Protein AF-0000000068348672 (afdb_homodimer)

pLDDT: mean 95.99, std 6.02, range [49.5, 98.94]

Organism: Clonorchis sinensis (NCBI:txid79923)

Structure (mmCIF, N/CA/C/O backbone):
data_AF-0000000068348672-model_v1
#
loop_
_entity.id
_entity.type
_entity.pdbx_description
1 polymer 'glutathione transferase'
#
loop_
_atom_site.group_PDB
_atom_site.id
_atom_site.type_symbol
_atom_site.label_atom_id
_atom_site.label_alt_id
_atom_site.label_comp_id
_atom_site.label_asym_id
_atom_site.label_entity_id
_atom_site.label_seq_id
_atom_site.pdbx_PDB_ins_code
_atom_site.Cartn_x
_atom_site.Cartn_y
_atom_site.Cartn_z
_atom_site.occupancy
_atom_site.B_iso_or_equiv
_atom_site.auth_seq_id
_atom_site.auth_comp_id
_atom_site.auth_asym_id
_atom_site.auth_atom_id
_atom_site.pdbx_PDB_model_num
ATOM 1 N N . MET A 1 1 ? -22.188 5.934 19.047 1 49.66 1 MET A N 1
ATOM 2 C CA . MET A 1 1 ? -21.344 4.809 18.641 1 49.66 1 MET A CA 1
ATOM 3 C C . MET A 1 1 ? -20.594 4.238 19.844 1 49.66 1 MET A C 1
ATOM 5 O O . MET A 1 1 ? -20.109 4.984 20.688 1 49.66 1 MET A O 1
ATOM 9 N N . LYS A 1 2 ? -20.656 2.912 20.062 1 60.56 2 LYS A N 1
ATOM 10 C CA . LYS A 1 2 ? -19.984 2.293 21.203 1 60.56 2 LYS A CA 1
ATOM 11 C C . LYS A 1 2 ? -18.547 2.756 21.297 1 60.56 2 LYS A C 1
ATOM 13 O O . LYS A 1 2 ? -17.891 2.988 20.281 1 60.56 2 LYS A O 1
ATOM 18 N N . HIS A 1 3 ? -18.094 3.201 22.297 1 79.69 3 HIS A N 1
ATOM 19 C CA . HIS A 1 3 ? -16.75 3.709 22.562 1 79.69 3 HIS A CA 1
ATOM 20 C C . HIS A 1 3 ? -15.703 2.617 22.391 1 79.69 3 HIS A C 1
ATOM 22 O O . HIS A 1 3 ? -15.961 1.451 22.703 1 79.69 3 HIS A O 1
ATOM 28 N N . ARG A 1 4 ? -14.578 2.887 21.547 1 86.44 4 ARG A N 1
ATOM 29 C CA . ARG A 1 4 ? -13.453 1.98 21.359 1 86.44 4 ARG A CA 1
ATOM 30 C C . ARG A 1 4 ? -12.266 2.396 22.219 1 86.44 4 ARG A C 1
ATOM 32 O O . ARG A 1 4 ? -11.969 3.586 22.344 1 86.44 4 ARG A O 1
ATOM 39 N N . HIS A 1 5 ? -11.805 1.428 22.969 1 91.81 5 HIS A N 1
ATOM 40 C CA . HIS A 1 5 ? -10.508 1.62 23.609 1 91.81 5 HIS A CA 1
ATOM 41 C C . HIS A 1 5 ? -9.367 1.193 22.688 1 91.81 5 HIS A C 1
ATOM 43 O O . HIS A 1 5 ? -9.289 0.028 22.297 1 91.81 5 HIS A O 1
ATOM 49 N N . CYS A 1 6 ? -8.516 2.164 22.375 1 97 6 CYS A N 1
ATOM 50 C CA . CYS A 1 6 ? -7.438 1.897 21.422 1 97 6 CYS A CA 1
ATOM 51 C C . CYS A 1 6 ? -6.078 2.125 22.078 1 97 6 CYS A C 1
ATOM 53 O O . CYS A 1 6 ? -5.91 3.061 22.859 1 97 6 CYS A O 1
ATOM 55 N N . THR A 1 7 ? -5.129 1.211 21.781 1 98.25 7 THR A N 1
ATOM 56 C CA . THR A 1 7 ? -3.723 1.388 22.125 1 98.25 7 THR A CA 1
ATOM 57 C C . THR A 1 7 ? -2.842 1.208 20.891 1 98.25 7 THR A C 1
ATOM 59 O O . THR A 1 7 ? -2.883 0.161 20.25 1 98.25 7 THR A O 1
ATOM 62 N N . LEU A 1 8 ? -2.107 2.258 20.562 1 98.75 8 LEU A N 1
ATOM 63 C CA . LEU A 1 8 ? -1.182 2.225 19.422 1 98.75 8 LEU A CA 1
ATOM 64 C C . LEU A 1 8 ? 0.26 2.125 19.906 1 98.75 8 LEU A C 1
ATOM 66 O O . LEU A 1 8 ? 0.707 2.943 20.719 1 98.75 8 LEU A O 1
ATOM 70 N N . PHE A 1 9 ? 0.934 1.07 19.469 1 98.81 9 PHE A N 1
ATOM 71 C CA . PHE A 1 9 ? 2.342 0.862 19.781 1 98.81 9 PHE A CA 1
ATOM 72 C C . PHE A 1 9 ? 3.225 1.236 18.609 1 98.81 9 PHE A C 1
ATOM 74 O O . PHE A 1 9 ? 3.037 0.729 17.5 1 98.81 9 PHE A O 1
ATOM 81 N N . TYR A 1 10 ? 4.148 2.135 18.859 1 98.25 10 TYR A N 1
ATOM 82 C CA . TYR A 1 10 ? 5.137 2.504 17.844 1 98.25 10 TYR A CA 1
ATOM 83 C C . TYR A 1 10 ? 6.367 3.127 18.5 1 98.25 10 TYR A C 1
ATOM 85 O O . TYR A 1 10 ? 6.488 3.148 19.719 1 98.25 10 TYR A O 1
ATOM 93 N N . PHE A 1 11 ? 7.367 3.479 17.688 1 97.12 11 PHE A N 1
ATOM 94 C CA . PHE A 1 11 ? 8.57 4.16 18.156 1 97.12 11 PHE A CA 1
ATOM 95 C C . PHE A 1 11 ? 8.273 5.625 18.453 1 97.12 11 PHE A C 1
ATOM 97 O O . PHE A 1 11 ? 7.273 6.172 17.984 1 97.12 11 PHE A O 1
ATOM 104 N N . ASN A 1 12 ? 9.164 6.211 19.188 1 95.56 12 ASN A N 1
ATOM 105 C CA . ASN A 1 12 ? 9.008 7.625 19.531 1 95.56 12 ASN A CA 1
ATOM 106 C C . ASN A 1 12 ? 9.352 8.523 18.344 1 95.56 12 ASN A C 1
ATOM 108 O O . ASN A 1 12 ? 10.211 9.398 18.453 1 95.56 12 ASN A O 1
ATOM 112 N N . VAL A 1 13 ? 8.695 8.328 17.266 1 94.56 13 VAL A N 1
ATOM 113 C CA . VAL A 1 13 ? 8.758 9.094 16.016 1 94.56 13 VAL A CA 1
ATOM 114 C C . VAL A 1 13 ? 7.395 9.094 15.336 1 94.56 13 VAL A C 1
ATOM 116 O O . VAL A 1 13 ? 6.508 8.328 15.719 1 94.56 13 VAL A O 1
ATOM 119 N N . ARG A 1 14 ? 7.07 9.93 14.445 1 94.62 14 ARG A N 1
ATOM 120 C CA . ARG A 1 14 ? 5.844 9.914 13.648 1 94.62 14 ARG A CA 1
ATOM 121 C C . ARG A 1 14 ? 5.809 8.711 12.719 1 94.62 14 ARG A C 1
ATOM 123 O O . ARG A 1 14 ? 5.039 7.773 12.938 1 94.62 14 ARG A O 1
ATOM 130 N N . GLY A 1 15 ? 6.801 8.648 11.781 1 93.94 15 GLY A N 1
ATOM 131 C CA . GLY A 1 15 ? 7.039 7.492 10.938 1 93.94 15 GLY A CA 1
ATOM 132 C C . GLY A 1 15 ? 5.758 6.844 10.445 1 93.94 15 GLY A C 1
ATOM 133 O O . GLY A 1 15 ? 4.805 7.539 10.086 1 93.94 15 GLY A O 1
ATOM 134 N N . ARG A 1 16 ? 5.734 5.543 10.422 1 96.5 16 ARG A N 1
ATOM 135 C CA . ARG A 1 16 ? 4.672 4.742 9.82 1 96.5 16 ARG A CA 1
ATOM 136 C C . ARG A 1 16 ? 3.402 4.793 10.664 1 96.5 16 ARG A C 1
ATOM 138 O O . ARG A 1 16 ? 2.332 4.383 10.211 1 96.5 16 ARG A O 1
ATOM 145 N N . ALA A 1 17 ? 3.434 5.32 11.852 1 97.94 17 ALA A N 1
ATOM 146 C CA . ALA A 1 17 ? 2.258 5.355 12.711 1 97.94 17 ALA A CA 1
ATOM 147 C C . ALA A 1 17 ? 1.507 6.672 12.562 1 97.94 17 ALA A C 1
ATOM 149 O O . ALA A 1 17 ? 0.389 6.82 13.062 1 97.94 17 ALA A O 1
ATOM 150 N N . GLU A 1 18 ? 2.094 7.617 11.867 1 97.75 18 GLU A N 1
ATOM 151 C CA . GLU A 1 18 ? 1.544 8.969 11.859 1 97.75 18 GLU A CA 1
ATOM 152 C C . GLU A 1 18 ? 0.161 9 11.211 1 97.75 18 GLU A C 1
ATOM 154 O O . GLU A 1 18 ? -0.763 9.617 11.742 1 97.75 18 GLU A O 1
ATOM 159 N N . ALA A 1 19 ? 0.05 8.383 10.062 1 98.62 19 ALA A N 1
ATOM 160 C CA . ALA A 1 19 ? -1.257 8.359 9.406 1 98.62 19 ALA A CA 1
ATOM 161 C C . ALA A 1 19 ? -2.312 7.727 10.312 1 98.62 19 ALA A C 1
ATOM 163 O O . ALA A 1 19 ? -3.465 8.164 10.336 1 98.62 19 ALA A O 1
ATOM 164 N N . ILE A 1 20 ? -1.951 6.668 11.039 1 98.88 20 ILE A N 1
ATOM 165 C CA . ILE A 1 20 ? -2.861 5.996 11.961 1 98.88 20 ILE A CA 1
ATOM 166 C C . ILE A 1 20 ? -3.303 6.969 13.055 1 98.88 20 ILE A C 1
ATOM 168 O O . ILE A 1 20 ? -4.5 7.109 13.32 1 98.88 20 ILE A O 1
ATOM 172 N N . ARG A 1 21 ? -2.34 7.68 13.664 1 98.62 21 ARG A N 1
ATOM 173 C CA . ARG A 1 21 ? -2.643 8.68 14.68 1 98.62 21 ARG A CA 1
ATOM 174 C C . ARG A 1 21 ? -3.592 9.742 14.133 1 98.62 21 ARG A C 1
ATOM 176 O O . ARG A 1 21 ? -4.547 10.141 14.805 1 98.62 21 ARG A O 1
ATOM 183 N N . MET A 1 22 ? -3.312 10.188 12.961 1 98.75 22 MET A N 1
ATOM 184 C CA . MET A 1 22 ? -4.102 11.258 12.359 1 98.75 22 MET A CA 1
ATOM 185 C C . MET A 1 22 ? -5.531 10.797 12.094 1 98.75 22 MET A C 1
ATOM 187 O O . MET A 1 22 ? -6.48 11.555 12.297 1 98.75 22 MET A O 1
ATOM 191 N N . VAL A 1 23 ? -5.734 9.555 11.602 1 98.81 23 VAL A N 1
ATOM 192 C CA . VAL A 1 23 ? -7.082 9.031 11.383 1 98.81 23 VAL A CA 1
ATOM 193 C C . VAL A 1 23 ? -7.832 8.969 12.711 1 98.81 23 VAL A C 1
ATOM 195 O O . VAL A 1 23 ? -9.008 9.336 12.789 1 98.81 23 VAL A O 1
ATOM 198 N N . LEU A 1 24 ? -7.18 8.508 13.797 1 98.44 24 LEU A N 1
ATOM 199 C CA . LEU A 1 24 ? -7.816 8.406 15.102 1 98.44 24 LEU A CA 1
ATOM 200 C C . LEU A 1 24 ? -8.219 9.789 15.617 1 98.44 24 LEU A C 1
ATOM 202 O O . LEU A 1 24 ? -9.352 9.977 16.078 1 98.44 24 LEU A O 1
ATOM 206 N N . HIS A 1 25 ? -7.371 10.766 15.477 1 98.31 25 HIS A N 1
ATOM 207 C CA . HIS A 1 25 ? -7.684 12.117 15.914 1 98.31 25 HIS A CA 1
ATOM 208 C C . HIS A 1 25 ? -8.781 12.734 15.047 1 98.31 25 HIS A C 1
ATOM 210 O O . HIS A 1 25 ? -9.664 13.43 15.562 1 98.31 25 HIS A O 1
ATOM 216 N N . ALA A 1 26 ? -8.688 12.531 13.75 1 98.56 26 ALA A N 1
ATOM 217 C CA . ALA A 1 26 ? -9.68 13.055 12.82 1 98.56 26 ALA A CA 1
ATOM 218 C C . ALA A 1 26 ? -11.086 12.594 13.211 1 98.56 26 ALA A C 1
ATOM 220 O O . ALA A 1 26 ? -12.07 13.258 12.883 1 98.56 26 ALA A O 1
ATOM 221 N N . ASN A 1 27 ? -11.18 11.477 13.852 1 97.5 27 ASN A N 1
ATOM 222 C CA . ASN A 1 27 ? -12.484 10.898 14.172 1 97.5 27 ASN A CA 1
ATOM 223 C C . ASN A 1 27 ? -12.75 10.914 15.672 1 97.5 27 ASN A C 1
ATOM 225 O O . ASN A 1 27 ? -13.594 10.164 16.172 1 97.5 27 ASN A O 1
ATOM 229 N N . ASP A 1 28 ? -11.984 11.664 16.391 1 96.06 28 ASP A N 1
ATOM 230 C CA . ASP A 1 28 ? -12.172 11.93 17.812 1 96.06 28 ASP A CA 1
ATOM 231 C C . ASP A 1 28 ? -12.109 10.633 18.625 1 96.06 28 ASP A C 1
ATOM 233 O O . ASP A 1 28 ? -12.945 10.406 19.5 1 96.06 28 ASP A O 1
ATOM 237 N N . VAL A 1 29 ? -11.219 9.797 18.266 1 95.75 29 VAL A N 1
ATOM 238 C CA . VAL A 1 29 ? -11.016 8.547 18.984 1 95.75 29 VAL A CA 1
ATOM 239 C C . VAL A 1 29 ? -9.867 8.703 19.984 1 95.75 29 VAL A C 1
ATOM 241 O O . VAL A 1 29 ? -8.734 8.984 19.594 1 95.75 29 VAL A O 1
ATOM 244 N N . SER A 1 30 ? -10.195 8.625 21.219 1 93.44 30 SER A N 1
ATOM 245 C CA . SER A 1 30 ? -9.148 8.594 22.234 1 93.44 30 SER A CA 1
ATOM 246 C C . SER A 1 30 ? -8.391 7.27 22.203 1 93.44 30 SER A C 1
ATOM 248 O O . SER A 1 30 ? -8.992 6.207 22.047 1 93.44 30 SER A O 1
ATOM 250 N N . PHE A 1 31 ? -7.082 7.391 22.344 1 97.31 31 PHE A N 1
ATOM 251 C CA . PHE A 1 31 ? -6.266 6.184 22.359 1 97.31 31 PHE A CA 1
ATOM 252 C C . PHE A 1 31 ? -4.996 6.395 23.172 1 97.31 31 PHE A C 1
ATOM 254 O O . PHE A 1 31 ? -4.582 7.531 23.391 1 97.31 31 PHE A O 1
ATOM 261 N N . GLU A 1 32 ? -4.457 5.293 23.656 1 97.81 32 GLU A N 1
ATOM 262 C CA . GLU A 1 32 ? -3.131 5.312 24.266 1 97.81 32 GLU A CA 1
ATOM 263 C C . GLU A 1 32 ? -2.031 5.219 23.219 1 97.81 32 GLU A C 1
ATOM 265 O O . GLU A 1 32 ? -1.979 4.254 22.453 1 97.81 32 GLU A O 1
ATOM 270 N N . ASP A 1 33 ? -1.19 6.188 23.141 1 97.88 33 ASP A N 1
ATOM 271 C CA . ASP A 1 33 ? -0.063 6.234 22.219 1 97.88 33 ASP A CA 1
ATOM 272 C C . ASP A 1 33 ? 1.229 5.789 22.891 1 97.88 33 ASP A C 1
ATOM 274 O O . ASP A 1 33 ? 1.968 6.617 23.438 1 97.88 33 ASP A O 1
ATOM 278 N N . VAL A 1 34 ? 1.494 4.516 22.812 1 98.12 34 VAL A N 1
ATOM 279 C CA . VAL A 1 34 ? 2.678 3.957 23.453 1 98.12 34 VAL A CA 1
ATOM 280 C C . VAL A 1 34 ? 3.887 4.102 22.531 1 98.12 34 VAL A C 1
ATOM 282 O O . VAL A 1 34 ? 3.926 3.51 21.453 1 98.12 34 VAL A O 1
ATOM 285 N N . ARG A 1 35 ? 4.859 4.809 22.938 1 97 35 ARG A N 1
ATOM 286 C CA . ARG A 1 35 ? 6.043 5.113 22.141 1 97 35 ARG A CA 1
ATOM 287 C C . ARG A 1 35 ? 7.301 4.527 22.781 1 97 35 ARG A C 1
ATOM 289 O O . ARG A 1 35 ? 7.555 4.734 23.969 1 97 35 ARG A O 1
ATOM 296 N N . PHE A 1 36 ? 8.008 3.809 22 1 97.31 36 PHE A N 1
ATOM 297 C CA . PHE A 1 36 ? 9.219 3.154 22.484 1 97.31 36 PHE A CA 1
ATOM 298 C C . PHE A 1 36 ? 10.461 3.92 22.047 1 97.31 36 PHE A C 1
ATOM 300 O O . PHE A 1 36 ? 10.555 4.359 20.906 1 97.31 36 PHE A O 1
ATOM 307 N N . ASP A 1 37 ? 11.469 4.07 22.938 1 94.94 37 ASP A N 1
ATOM 308 C CA . ASP A 1 37 ? 12.828 4.391 22.516 1 94.94 37 ASP A CA 1
ATOM 309 C C . ASP A 1 37 ? 13.617 3.123 22.203 1 94.94 37 ASP A C 1
ATOM 311 O O . ASP A 1 37 ? 13.086 2.016 22.281 1 94.94 37 ASP A O 1
ATOM 315 N N . LYS A 1 38 ? 14.805 3.289 21.812 1 93.06 38 LYS A N 1
ATOM 316 C CA . LYS A 1 38 ? 15.617 2.178 21.312 1 93.06 38 LYS A CA 1
ATOM 317 C C . LYS A 1 38 ? 15.766 1.096 22.391 1 93.06 38 LYS A C 1
ATOM 319 O O . LYS A 1 38 ? 15.594 -0.092 22.094 1 93.06 38 LYS A O 1
ATOM 324 N N . ASP A 1 39 ? 16.094 1.475 23.594 1 95.5 39 ASP A N 1
ATOM 325 C CA . ASP A 1 39 ? 16.312 0.531 24.672 1 95.5 39 ASP A CA 1
ATOM 326 C C . ASP A 1 39 ? 15.023 -0.207 25.031 1 95.5 39 ASP A C 1
ATOM 328 O O . ASP A 1 39 ? 15.031 -1.424 25.234 1 95.5 39 ASP A O 1
ATOM 332 N N . GLN A 1 40 ? 13.961 0.539 25.109 1 96.75 40 GLN A N 1
ATOM 333 C CA . GLN A 1 40 ? 12.664 -0.062 25.406 1 96.75 40 GLN A CA 1
ATOM 334 C C . GLN A 1 40 ? 12.266 -1.076 24.344 1 96.75 40 GLN A C 1
ATOM 336 O O . GLN A 1 40 ? 11.758 -2.152 24.656 1 96.75 40 GLN A O 1
ATOM 341 N N . TRP A 1 41 ? 12.477 -0.753 23.125 1 96.75 41 TRP A N 1
ATOM 342 C CA . TRP A 1 41 ? 12.109 -1.632 22.016 1 96.75 41 TRP A CA 1
ATOM 343 C C . TRP A 1 41 ? 12.914 -2.926 22.047 1 96.75 41 TRP A C 1
ATOM 345 O O . TRP A 1 41 ? 12.359 -4.016 21.875 1 96.75 41 TRP A O 1
ATOM 355 N N . SER A 1 42 ? 14.211 -2.803 22.234 1 96.69 42 SER A N 1
ATOM 356 C CA . SER A 1 42 ? 15.07 -3.98 22.297 1 96.69 42 SER A CA 1
ATOM 357 C C . SER A 1 42 ? 14.57 -4.984 23.328 1 96.69 42 SER A C 1
ATOM 359 O O . SER A 1 42 ? 14.656 -6.195 23.125 1 96.69 42 SER A O 1
ATOM 361 N N . GLU A 1 43 ? 14 -4.5 24.391 1 97.19 43 GLU A N 1
ATOM 362 C CA . GLU A 1 43 ? 13.531 -5.348 25.484 1 97.19 43 GLU A CA 1
ATOM 363 C C . GLU A 1 43 ? 12.18 -5.973 25.156 1 97.19 43 GLU A C 1
ATOM 365 O O . GLU A 1 43 ? 11.875 -7.078 25.609 1 97.19 43 GLU A O 1
ATOM 370 N N . ARG A 1 44 ? 11.43 -5.258 24.344 1 97.19 44 ARG A N 1
ATOM 371 C CA . ARG A 1 44 ? 10.039 -5.668 24.219 1 97.19 44 ARG A CA 1
ATOM 372 C C . ARG A 1 44 ? 9.75 -6.215 22.828 1 97.19 44 ARG A C 1
ATOM 374 O O . ARG A 1 44 ? 8.648 -6.703 22.562 1 97.19 44 ARG A O 1
ATOM 381 N N . LYS A 1 45 ? 10.703 -6.164 21.953 1 97 45 LYS A N 1
ATOM 382 C CA . LYS A 1 45 ? 10.555 -6.57 20.562 1 97 45 LYS A CA 1
ATOM 383 C C . LYS A 1 45 ? 9.914 -7.953 20.453 1 97 45 LYS A C 1
ATOM 385 O O . LYS A 1 45 ? 9.078 -8.195 19.578 1 97 45 LYS A O 1
ATOM 390 N N . HIS A 1 46 ? 10.227 -8.883 21.328 1 95.62 46 HIS A N 1
ATOM 391 C CA . HIS A 1 46 ? 9.781 -10.266 21.297 1 95.62 46 HIS A CA 1
ATOM 392 C C . HIS A 1 46 ? 8.281 -10.375 21.578 1 95.62 46 HIS A C 1
ATOM 394 O O . HIS A 1 46 ? 7.668 -11.406 21.281 1 95.62 46 HIS A O 1
ATOM 400 N N . GLU A 1 47 ? 7.66 -9.289 22.109 1 96.19 47 GLU A N 1
ATOM 401 C CA . GLU A 1 47 ? 6.242 -9.289 22.453 1 96.19 47 GLU A CA 1
ATOM 402 C C . GLU A 1 47 ? 5.375 -9.016 21.234 1 96.19 47 GLU A C 1
ATOM 404 O O . GLU A 1 47 ? 4.16 -9.227 21.266 1 96.19 47 GLU A O 1
ATOM 409 N N . PHE A 1 48 ? 6.012 -8.617 20.172 1 97 48 PHE A N 1
ATOM 410 C CA . PHE A 1 48 ? 5.254 -8.141 19.016 1 97 48 PHE A CA 1
ATOM 411 C C . PHE A 1 48 ? 5.438 -9.07 17.828 1 97 48 PHE A C 1
ATOM 413 O O . PHE A 1 48 ? 6.555 -9.508 17.531 1 97 48 PHE A O 1
ATOM 420 N N . PRO A 1 49 ? 4.336 -9.344 17.156 1 94 49 PRO A N 1
ATOM 421 C CA . PRO A 1 49 ? 4.414 -10.234 15.992 1 94 49 PRO A CA 1
ATOM 422 C C . PRO A 1 49 ? 5.473 -9.797 14.984 1 94 49 PRO A C 1
ATOM 424 O O . PRO A 1 49 ? 5.414 -8.672 14.477 1 94 49 PRO A O 1
ATOM 427 N N . GLY A 1 50 ? 6.414 -10.766 14.773 1 92.56 50 GLY A N 1
ATOM 428 C CA . GLY A 1 50 ? 7.477 -10.492 13.812 1 92.56 50 GLY A CA 1
ATOM 429 C C . GLY A 1 50 ? 8.453 -9.438 14.289 1 92.56 50 GLY A C 1
ATOM 430 O O . GLY A 1 50 ? 9.367 -9.055 13.555 1 92.56 50 GLY A O 1
ATOM 431 N N . GLY A 1 51 ? 8.258 -9.023 15.516 1 95.38 51 GLY A N 1
ATOM 432 C CA . GLY A 1 51 ? 9.117 -7.957 16.016 1 95.38 51 GLY A CA 1
ATOM 433 C C . GLY A 1 51 ? 8.992 -6.672 15.211 1 95.38 51 GLY A C 1
ATOM 434 O O . GLY A 1 51 ? 9.992 -6.023 14.906 1 95.38 51 GLY A O 1
ATOM 435 N N . LYS A 1 52 ? 7.816 -6.371 14.836 1 95.56 52 LYS A N 1
ATOM 436 C CA . LYS A 1 52 ? 7.586 -5.203 13.992 1 95.56 52 LYS A CA 1
ATOM 437 C C . LYS A 1 52 ? 6.5 -4.305 14.578 1 95.56 52 LYS A C 1
ATOM 439 O O . LYS A 1 52 ? 5.598 -4.781 15.266 1 95.56 52 LYS A O 1
ATOM 444 N N . LEU A 1 53 ? 6.57 -3.051 14.367 1 97.81 53 LEU A N 1
ATOM 445 C CA . LEU A 1 53 ? 5.598 -2.012 14.68 1 97.81 53 LEU A CA 1
ATOM 446 C C . LEU A 1 53 ? 5.246 -1.203 13.438 1 97.81 53 LEU A C 1
ATOM 448 O O . LEU A 1 53 ? 6.008 -1.188 12.469 1 97.81 53 LEU A O 1
ATOM 452 N N . PRO A 1 54 ? 4.078 -0.642 13.352 1 98.62 54 PRO A N 1
ATOM 453 C CA . PRO A 1 54 ? 3.088 -0.362 14.391 1 98.62 54 PRO A CA 1
ATOM 454 C C . PRO A 1 54 ? 2.16 -1.545 14.656 1 98.62 54 PRO A C 1
ATOM 456 O O . PRO A 1 54 ? 2.018 -2.424 13.805 1 98.62 54 PRO A O 1
ATOM 459 N N . LEU A 1 55 ? 1.628 -1.561 15.828 1 98.81 55 LEU A N 1
ATOM 460 C CA . LEU A 1 55 ? 0.579 -2.475 16.266 1 98.81 55 LEU A CA 1
ATOM 461 C C . LEU A 1 55 ? -0.546 -1.717 16.969 1 98.81 55 LEU A C 1
ATOM 463 O O . LEU A 1 55 ? -0.29 -0.849 17.797 1 98.81 55 LEU A O 1
ATOM 467 N N . LEU A 1 56 ? -1.771 -1.92 16.562 1 98.81 56 LEU A N 1
ATOM 468 C CA . LEU A 1 56 ? -2.939 -1.302 17.172 1 98.81 56 LEU A CA 1
ATOM 469 C C . LEU A 1 56 ? -3.811 -2.35 17.859 1 98.81 56 LEU A C 1
ATOM 471 O O . LEU A 1 56 ? -4.145 -3.375 17.266 1 98.81 56 LEU A O 1
ATOM 475 N N . GLN A 1 57 ? -4.074 -2.111 19.078 1 98 57 GLN A N 1
ATOM 476 C CA . GLN A 1 57 ? -5.047 -2.914 19.812 1 98 57 GLN A CA 1
ATOM 477 C C . GLN A 1 57 ? -6.355 -2.15 20 1 98 57 GLN A C 1
ATOM 479 O O . GLN A 1 57 ? -6.344 -0.976 20.375 1 98 57 GLN A O 1
ATOM 484 N N . VAL A 1 58 ? -7.449 -2.807 19.688 1 96.62 58 VAL A N 1
ATOM 485 C CA . VAL A 1 58 ? -8.766 -2.188 19.797 1 96.62 58 VAL A CA 1
ATOM 486 C C . VAL A 1 58 ? -9.68 -3.066 20.641 1 96.62 58 VAL A C 1
ATOM 488 O O . VAL A 1 58 ? -9.789 -4.273 20.406 1 96.62 58 VAL A O 1
ATOM 491 N N . ARG A 1 59 ? -10.273 -2.514 21.578 1 93.06 59 ARG A N 1
ATOM 492 C CA . ARG A 1 59 ? -11.328 -3.158 22.359 1 93.06 59 ARG A CA 1
ATOM 493 C C . ARG A 1 59 ? -12.609 -2.338 22.328 1 93.06 59 ARG A C 1
ATOM 495 O O . ARG A 1 59 ? -12.609 -1.159 22.688 1 93.06 59 ARG A O 1
ATOM 502 N N . GLU A 1 60 ? -13.625 -3.033 21.828 1 87.25 60 GLU A N 1
ATOM 503 C CA . GLU A 1 60 ? -14.922 -2.365 21.844 1 87.25 60 GLU A CA 1
ATOM 504 C C . GLU A 1 60 ? -15.5 -2.32 23.25 1 87.25 60 GLU A C 1
ATOM 506 O O . GLU A 1 60 ? -15.32 -3.26 24.031 1 87.25 60 GLU A O 1
ATOM 511 N N . GLU A 1 61 ? -16.188 -1.188 23.469 1 85.62 61 GLU A N 1
ATOM 512 C CA . GLU A 1 61 ? -16.828 -1.095 24.766 1 85.62 61 GLU A CA 1
ATOM 513 C C . GLU A 1 61 ? -17.797 -2.248 24.984 1 85.62 61 GLU A C 1
ATOM 515 O O . GLU A 1 61 ? -18.625 -2.549 24.125 1 85.62 61 GLU A O 1
ATOM 520 N N . GLY A 1 62 ? -17.766 -2.93 26.031 1 86.62 62 GLY A N 1
ATOM 521 C CA . GLY A 1 62 ? -18.656 -4.023 26.375 1 86.62 62 GLY A CA 1
ATOM 522 C C . GLY A 1 62 ? -18.172 -5.371 25.891 1 86.62 62 GLY A C 1
ATOM 523 O O . GLY A 1 62 ? -18.75 -6.41 26.234 1 86.62 62 GLY A O 1
ATOM 524 N N . SER A 1 63 ? -17.156 -5.293 25.062 1 86.31 63 SER A N 1
ATOM 525 C CA . SER A 1 63 ? -16.578 -6.547 24.594 1 86.31 63 SER A CA 1
ATOM 526 C C . SER A 1 63 ? -15.336 -6.93 25.391 1 86.31 63 SER A C 1
ATOM 528 O O . SER A 1 63 ? -14.602 -6.059 25.859 1 86.31 63 SER A O 1
ATOM 530 N N . GLN A 1 64 ? -15.195 -8.141 25.578 1 88 64 GLN A N 1
ATOM 531 C CA . GLN A 1 64 ? -13.977 -8.625 26.219 1 88 64 GLN A CA 1
ATOM 532 C C . GLN A 1 64 ? -12.914 -8.969 25.188 1 88 64 GLN A C 1
ATOM 534 O O . GLN A 1 64 ? -11.742 -9.156 25.531 1 88 64 GLN A O 1
ATOM 539 N N . GLU A 1 65 ? -13.328 -8.953 24.062 1 90.19 65 GLU A N 1
ATOM 540 C CA . GLU A 1 65 ? -12.398 -9.328 23 1 90.19 65 GLU A CA 1
ATOM 541 C C . GLU A 1 65 ? -11.539 -8.148 22.562 1 90.19 65 GLU A C 1
ATOM 543 O O . GLU A 1 65 ? -12.047 -7.043 22.375 1 90.19 65 GLU A O 1
ATOM 548 N N . LYS A 1 66 ? -10.234 -8.352 22.625 1 93.12 66 LYS A N 1
ATOM 549 C CA . LYS A 1 66 ? -9.266 -7.379 22.109 1 93.12 66 LYS A CA 1
ATOM 550 C C . LYS A 1 66 ? -8.742 -7.801 20.75 1 93.12 66 LYS A C 1
ATOM 552 O O . LYS A 1 66 ? -8.211 -8.906 20.594 1 93.12 66 LYS A O 1
ATOM 557 N N . LYS A 1 67 ? -8.984 -6.922 19.844 1 94.88 67 LYS A N 1
ATOM 558 C CA . LYS A 1 67 ? -8.453 -7.172 18.516 1 94.88 67 LYS A CA 1
ATOM 559 C C . LYS A 1 67 ? -7.098 -6.504 18.328 1 94.88 67 LYS A C 1
ATOM 561 O O . LYS A 1 67 ? -6.879 -5.387 18.781 1 94.88 67 LYS A O 1
ATOM 566 N N . THR A 1 68 ? -6.18 -7.219 17.641 1 97.38 68 THR A N 1
ATOM 567 C CA . THR A 1 68 ? -4.844 -6.707 17.359 1 97.38 68 THR A CA 1
ATOM 568 C C . THR A 1 68 ? -4.637 -6.547 15.852 1 97.38 68 THR A C 1
ATOM 570 O O . THR A 1 68 ? -4.895 -7.473 15.086 1 97.38 68 THR A O 1
ATOM 573 N N . TYR A 1 69 ? -4.215 -5.367 15.492 1 98.31 69 TYR A N 1
ATOM 574 C CA . TYR A 1 69 ? -3.947 -5.051 14.094 1 98.31 69 TYR A CA 1
ATOM 575 C C . TYR A 1 69 ? -2.473 -4.738 13.875 1 98.31 69 TYR A C 1
ATOM 577 O O . TYR A 1 69 ? -1.847 -4.066 14.703 1 98.31 69 TYR A O 1
ATOM 585 N N . THR A 1 70 ? -1.911 -5.316 12.758 1 98.5 70 THR A N 1
ATOM 586 C CA . THR A 1 70 ? -0.547 -5.023 12.328 1 98.5 70 THR A CA 1
ATOM 587 C C . THR A 1 70 ? -0.525 -4.531 10.891 1 98.5 70 THR A C 1
ATOM 589 O O . THR A 1 70 ? -1.56 -4.508 10.219 1 98.5 70 THR A O 1
ATOM 592 N N . GLU A 1 71 ? 0.71 -4.16 10.438 1 98.5 71 GLU A N 1
ATOM 593 C CA . GLU A 1 71 ? 0.887 -3.586 9.102 1 98.5 71 GLU A CA 1
ATOM 594 C C . GLU A 1 71 ? 0.313 -2.174 9.031 1 98.5 71 GLU A C 1
ATOM 596 O O . GLU A 1 71 ? -0.904 -1.995 8.953 1 98.5 71 GLU A O 1
ATOM 601 N N . SER A 1 72 ? 1.171 -1.193 8.969 1 98.69 72 SER A N 1
ATOM 602 C CA . SER A 1 72 ? 0.832 0.209 9.188 1 98.69 72 SER A CA 1
ATOM 603 C C . SER A 1 72 ? -0.314 0.647 8.281 1 98.69 72 SER A C 1
ATOM 605 O O . SER A 1 72 ? -1.334 1.146 8.766 1 98.69 72 SER A O 1
ATOM 607 N N . MET A 1 73 ? -0.221 0.369 6.973 1 98.88 73 MET A N 1
ATOM 608 C CA . MET A 1 73 ? -1.246 0.86 6.059 1 98.88 73 MET A CA 1
ATOM 609 C C . MET A 1 73 ? -2.502 -0.001 6.133 1 98.88 73 MET A C 1
ATOM 611 O O . MET A 1 73 ? -3.604 0.475 5.859 1 98.88 73 MET A O 1
ATOM 615 N N . ALA A 1 74 ? -2.375 -1.275 6.547 1 98.88 74 ALA A N 1
ATOM 616 C CA . ALA A 1 74 ? -3.566 -2.076 6.82 1 98.88 74 ALA A CA 1
ATOM 617 C C . ALA A 1 74 ? -4.367 -1.485 7.977 1 98.88 74 ALA A C 1
ATOM 619 O O . ALA A 1 74 ? -5.598 -1.396 7.906 1 98.88 74 ALA A O 1
ATOM 620 N N . ILE A 1 75 ? -3.646 -1.088 9.031 1 98.94 75 ILE A N 1
ATOM 621 C CA . ILE A 1 75 ? -4.273 -0.459 10.188 1 98.94 75 ILE A CA 1
ATOM 622 C C . ILE A 1 75 ? -4.973 0.829 9.758 1 98.94 75 ILE A C 1
ATOM 624 O O . ILE A 1 75 ? -6.152 1.032 10.062 1 98.94 75 ILE A O 1
ATOM 628 N N . ALA A 1 76 ? -4.254 1.673 9.023 1 98.94 76 ALA A N 1
ATOM 629 C CA . ALA A 1 76 ? -4.82 2.951 8.594 1 98.94 76 ALA A CA 1
ATOM 630 C C . ALA A 1 76 ? -6.055 2.742 7.723 1 98.94 76 ALA A C 1
ATOM 632 O O . ALA A 1 76 ? -7.066 3.424 7.895 1 98.94 76 ALA A O 1
ATOM 633 N N . ARG A 1 77 ? -5.973 1.806 6.812 1 98.94 77 ARG A N 1
ATOM 634 C CA . ARG A 1 77 ? -7.059 1.576 5.867 1 98.94 77 ARG A CA 1
ATOM 635 C C . ARG A 1 77 ? -8.289 1.012 6.57 1 98.94 77 ARG A C 1
ATOM 637 O O . ARG A 1 77 ? -9.414 1.389 6.254 1 98.94 77 ARG A O 1
ATOM 644 N N . VAL A 1 78 ? -8.117 0.082 7.512 1 98.62 78 VAL A N 1
ATOM 645 C CA . VAL A 1 78 ? -9.281 -0.504 8.164 1 98.62 78 VAL A CA 1
ATOM 646 C C . VAL A 1 78 ? -9.945 0.534 9.062 1 98.62 78 VAL A C 1
ATOM 648 O O . VAL A 1 78 ? -11.18 0.575 9.172 1 98.62 78 VAL A O 1
ATOM 651 N N . LEU A 1 79 ? -9.164 1.369 9.766 1 98.38 79 LEU A N 1
ATOM 652 C CA . LEU A 1 79 ? -9.727 2.475 10.531 1 98.38 79 LEU A CA 1
ATOM 653 C C . LEU A 1 79 ? -10.5 3.426 9.625 1 98.38 79 LEU A C 1
ATOM 655 O O . LEU A 1 79 ? -11.633 3.799 9.922 1 98.38 79 LEU A O 1
ATOM 659 N N . ALA A 1 80 ? -9.836 3.781 8.5 1 98.81 80 ALA A N 1
ATOM 660 C CA . ALA A 1 80 ? -10.469 4.703 7.559 1 98.81 80 ALA A CA 1
ATOM 661 C C . ALA A 1 80 ? -11.781 4.137 7.035 1 98.81 80 ALA A C 1
ATOM 663 O O . ALA A 1 80 ? -12.773 4.863 6.91 1 98.81 80 ALA A O 1
ATOM 664 N N . LYS A 1 81 ? -11.75 2.859 6.688 1 98.38 81 LYS A N 1
ATOM 665 C CA . LYS A 1 81 ? -12.984 2.215 6.262 1 98.38 81 LYS A CA 1
ATOM 666 C C . LYS A 1 81 ? -14.047 2.277 7.355 1 98.38 81 LYS A C 1
ATOM 668 O O . LYS A 1 81 ? -15.203 2.611 7.086 1 98.38 81 LYS A O 1
ATOM 673 N N . HIS A 1 82 ? -13.672 1.965 8.547 1 96.81 82 HIS A N 1
ATOM 674 C CA . HIS A 1 82 ? -14.578 1.971 9.688 1 96.81 82 HIS A CA 1
ATOM 675 C C . HIS A 1 82 ? -15.242 3.334 9.859 1 96.81 82 HIS A C 1
ATOM 677 O O . HIS A 1 82 ? -16.438 3.414 10.172 1 96.81 82 HIS A O 1
ATOM 683 N N . TYR A 1 83 ? -14.57 4.367 9.617 1 97.31 83 TYR A N 1
ATOM 684 C CA . TYR A 1 83 ? -15.055 5.719 9.875 1 97.31 83 TYR A CA 1
ATOM 685 C C . TYR A 1 83 ? -15.492 6.395 8.578 1 97.31 83 TYR A C 1
ATOM 687 O O . TYR A 1 83 ? -15.547 7.625 8.508 1 97.31 83 TYR A O 1
ATOM 695 N N . SER A 1 84 ? -15.664 5.656 7.496 1 98.12 84 SER A N 1
ATOM 696 C CA . SER A 1 84 ? -16.219 6.105 6.223 1 98.12 84 SER A CA 1
ATOM 697 C C . SER A 1 84 ? -15.305 7.113 5.543 1 98.12 84 SER A C 1
ATOM 699 O O . SER A 1 84 ? -15.766 8.133 5.02 1 98.12 84 SER A O 1
ATOM 701 N N . MET A 1 85 ? -14.023 6.809 5.566 1 98.81 85 MET A N 1
ATOM 702 C CA . MET A 1 85 ? -13.031 7.699 4.98 1 98.81 85 MET A CA 1
ATOM 703 C C . MET A 1 85 ? -12.367 7.051 3.768 1 98.81 85 MET A C 1
ATOM 705 O O . MET A 1 85 ? -11.25 7.418 3.395 1 98.81 85 MET A O 1
ATOM 709 N N . MET A 1 86 ? -13.031 6.047 3.148 1 98.81 86 MET A N 1
ATOM 710 C CA . MET A 1 86 ? -12.461 5.379 1.982 1 98.81 86 MET A CA 1
ATOM 711 C C . MET A 1 86 ? -13.328 5.613 0.746 1 98.81 86 MET A C 1
ATOM 713 O O . MET A 1 86 ? -13.234 4.863 -0.228 1 98.81 86 MET A O 1
ATOM 717 N N . GLY A 1 87 ? -14.094 6.664 0.799 1 98.12 87 GLY A N 1
ATOM 718 C CA . GLY A 1 87 ? -14.898 7.031 -0.357 1 98.12 87 GLY A CA 1
ATOM 719 C C . GLY A 1 87 ? -16.203 6.262 -0.449 1 98.12 87 GLY A C 1
ATOM 720 O O . GLY A 1 87 ? -16.344 5.195 0.151 1 98.12 87 GLY A O 1
ATOM 721 N N . ASP A 1 88 ? -17.141 6.77 -1.273 1 96.88 88 ASP A N 1
ATOM 722 C CA . ASP A 1 88 ? -18.484 6.195 -1.363 1 96.88 88 ASP A CA 1
ATOM 723 C C . ASP A 1 88 ? -18.719 5.555 -2.729 1 96.88 88 ASP A C 1
ATOM 725 O O . ASP A 1 88 ? -19.766 4.949 -2.967 1 96.88 88 ASP A O 1
ATOM 729 N N . SER A 1 89 ? -17.812 5.73 -3.604 1 97.44 89 SER A N 1
ATOM 730 C CA . SER A 1 89 ? -17.906 5.164 -4.945 1 97.44 89 SER A CA 1
ATOM 731 C C . SER A 1 89 ? -16.578 4.516 -5.355 1 97.44 89 SER A C 1
ATOM 733 O O . SER A 1 89 ? -15.555 4.73 -4.715 1 97.44 89 SER A O 1
ATOM 735 N N . GLU A 1 90 ? -16.656 3.695 -6.383 1 96.88 90 GLU A N 1
ATOM 736 C CA . GLU A 1 90 ? -15.453 3.078 -6.934 1 96.88 90 GLU A CA 1
ATOM 737 C C . GLU A 1 90 ? -14.453 4.133 -7.391 1 96.88 90 GLU A C 1
ATOM 739 O O . GLU A 1 90 ? -13.25 3.986 -7.188 1 96.88 90 GLU A O 1
ATOM 744 N N . GLU A 1 91 ? -14.961 5.203 -7.977 1 97.31 91 GLU A N 1
ATOM 745 C CA . GLU A 1 91 ? -14.109 6.289 -8.453 1 97.31 91 GLU A CA 1
ATOM 746 C C . GLU A 1 91 ? -13.398 6.988 -7.293 1 97.31 91 GLU A C 1
ATOM 748 O O . GLU A 1 91 ? -12.203 7.258 -7.363 1 97.31 91 GLU A O 1
ATOM 753 N N . GLU A 1 92 ? -14.117 7.309 -6.258 1 98.69 92 GLU A N 1
ATOM 754 C CA . GLU A 1 92 ? -13.516 7.934 -5.082 1 98.69 92 GLU A CA 1
ATOM 755 C C . GLU A 1 92 ? -12.484 7.008 -4.438 1 98.69 92 GLU A C 1
ATOM 757 O O . GLU A 1 92 ? -11.406 7.453 -4.043 1 98.69 92 GLU A O 1
ATOM 762 N N . TYR A 1 93 ? -12.898 5.73 -4.363 1 98.81 93 TYR A N 1
ATOM 763 C CA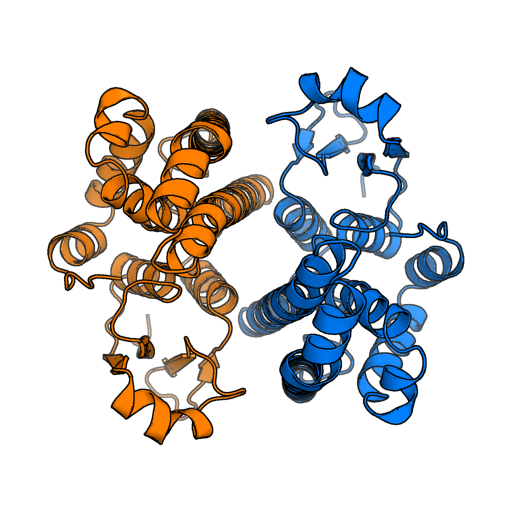 . TYR A 1 93 ? -11.984 4.727 -3.822 1 98.81 93 TYR A CA 1
ATOM 764 C C . TYR A 1 93 ? -10.672 4.703 -4.602 1 98.81 93 TYR A C 1
ATOM 766 O O . TYR A 1 93 ? -9.594 4.684 -4.008 1 98.81 93 TYR A O 1
ATOM 774 N N . TYR A 1 94 ? -10.75 4.809 -5.914 1 98.88 94 TYR A N 1
ATOM 775 C CA . TYR A 1 94 ? -9.555 4.824 -6.758 1 98.88 94 TYR A CA 1
ATOM 776 C C . TYR A 1 94 ? -8.719 6.066 -6.488 1 98.88 94 TYR A C 1
ATOM 778 O O . TYR A 1 94 ? -7.496 5.977 -6.328 1 98.88 94 TYR A O 1
ATOM 786 N N . LYS A 1 95 ? -9.305 7.207 -6.438 1 98.94 95 LYS A N 1
ATOM 787 C CA . LYS A 1 95 ? -8.578 8.453 -6.215 1 98.94 95 LYS A CA 1
ATOM 788 C C . LYS A 1 95 ? -7.82 8.422 -4.891 1 98.94 95 LYS A C 1
ATOM 790 O O . LYS A 1 95 ? -6.688 8.898 -4.801 1 98.94 95 LYS A O 1
ATOM 795 N N . ILE A 1 96 ? -8.453 7.832 -3.895 1 98.94 96 ILE A N 1
ATOM 796 C CA . ILE A 1 96 ? -7.852 7.711 -2.572 1 98.94 96 ILE A CA 1
ATOM 797 C C . ILE A 1 96 ? -6.629 6.797 -2.641 1 98.94 96 ILE A C 1
ATOM 799 O O . ILE A 1 96 ? -5.535 7.176 -2.219 1 98.94 96 ILE A O 1
ATOM 803 N N . GLU A 1 97 ? -6.789 5.648 -3.24 1 98.94 97 GLU A N 1
ATOM 804 C CA . GLU A 1 97 ? -5.695 4.684 -3.312 1 98.94 97 GLU A CA 1
ATOM 805 C C . GLU A 1 97 ? -4.562 5.195 -4.199 1 98.94 97 GLU A C 1
ATOM 807 O O . GLU A 1 97 ? -3.391 4.93 -3.926 1 98.94 97 GLU A O 1
ATOM 812 N N . ARG A 1 98 ? -4.91 5.891 -5.273 1 98.88 98 ARG A N 1
ATOM 813 C CA . ARG A 1 98 ? -3.881 6.496 -6.113 1 98.88 98 ARG A CA 1
ATOM 814 C C . ARG A 1 98 ? -3.029 7.48 -5.316 1 98.88 98 ARG A C 1
ATOM 816 O O . ARG A 1 98 ? -1.798 7.445 -5.391 1 98.88 98 ARG A O 1
ATOM 823 N N . MET A 1 99 ? -3.664 8.32 -4.539 1 98.94 99 MET A N 1
ATOM 824 C CA . MET A 1 99 ? -2.949 9.305 -3.725 1 98.94 99 MET A CA 1
ATOM 825 C C . MET A 1 99 ? -2.08 8.617 -2.68 1 98.94 99 MET A C 1
ATOM 827 O O . MET A 1 99 ? -0.928 9 -2.475 1 98.94 99 MET A O 1
ATOM 831 N N . ILE A 1 100 ? -2.643 7.582 -2.051 1 98.94 100 ILE A N 1
ATOM 832 C CA . ILE A 1 100 ? -1.882 6.836 -1.053 1 98.94 100 ILE A CA 1
ATOM 833 C C . ILE A 1 100 ? -0.625 6.254 -1.693 1 98.94 100 ILE A C 1
ATOM 835 O O . ILE A 1 100 ? 0.464 6.328 -1.12 1 98.94 100 ILE A O 1
ATOM 839 N N . GLY A 1 101 ? -0.8 5.684 -2.881 1 98.75 101 GLY A N 1
ATOM 840 C CA . GLY A 1 101 ? 0.348 5.152 -3.598 1 98.75 101 GLY A CA 1
ATOM 841 C C . GLY A 1 101 ? 1.363 6.219 -3.969 1 98.75 101 GLY A C 1
ATOM 842 O O . GLY A 1 101 ? 2.57 6 -3.848 1 98.75 101 GLY A O 1
ATOM 843 N N . GLN A 1 102 ? 0.926 7.359 -4.441 1 98.75 102 GLN A N 1
ATOM 844 C CA . GLN A 1 102 ? 1.81 8.461 -4.801 1 98.75 102 GLN A CA 1
ATOM 845 C C . GLN A 1 102 ? 2.555 8.992 -3.578 1 98.75 102 GLN A C 1
ATOM 847 O O . GLN A 1 102 ? 3.746 9.305 -3.656 1 98.75 102 GLN A O 1
ATOM 852 N N . CYS A 1 103 ? 1.875 9.047 -2.463 1 98.75 103 CYS A N 1
ATOM 853 C CA . CYS A 1 103 ? 2.506 9.461 -1.214 1 98.75 103 CYS A CA 1
ATOM 854 C C . CYS A 1 103 ? 3.568 8.461 -0.781 1 98.75 103 CYS A C 1
ATOM 856 O O . CYS A 1 103 ? 4.633 8.852 -0.299 1 98.75 103 CYS A O 1
ATOM 858 N N . ALA A 1 104 ? 3.248 7.203 -0.939 1 98.44 104 ALA A N 1
ATOM 859 C CA . ALA A 1 104 ? 4.223 6.176 -0.588 1 98.44 104 ALA A CA 1
ATOM 860 C C . ALA A 1 104 ? 5.504 6.336 -1.404 1 98.44 104 ALA A C 1
ATOM 862 O O . ALA A 1 104 ? 6.605 6.156 -0.881 1 98.44 104 ALA A O 1
ATOM 863 N N . ASP A 1 105 ? 5.395 6.641 -2.717 1 97.75 105 ASP A N 1
ATOM 864 C CA . ASP A 1 105 ? 6.559 6.879 -3.564 1 97.75 105 ASP A CA 1
ATOM 865 C C . ASP A 1 105 ? 7.359 8.078 -3.068 1 97.75 105 ASP A C 1
ATOM 867 O O . ASP A 1 105 ? 8.594 8.047 -3.053 1 97.75 105 ASP A O 1
ATOM 871 N N . LEU A 1 106 ? 6.656 9.117 -2.699 1 98.44 106 LEU A N 1
ATOM 872 C CA . LEU A 1 106 ? 7.305 10.312 -2.17 1 98.44 106 LEU A CA 1
ATOM 873 C C . LEU A 1 106 ? 8.039 10 -0.87 1 98.44 106 LEU A C 1
ATOM 875 O O . LEU A 1 106 ? 9.203 10.367 -0.708 1 98.44 106 LEU A O 1
ATOM 879 N N . ASP A 1 107 ? 7.402 9.281 0.018 1 97.75 107 ASP A N 1
ATOM 880 C CA . ASP A 1 107 ? 7.969 8.953 1.323 1 97.75 107 ASP A CA 1
ATOM 881 C C . ASP A 1 107 ? 9.203 8.062 1.183 1 97.75 107 ASP A C 1
ATOM 883 O O . ASP A 1 107 ? 10.141 8.156 1.977 1 97.75 107 ASP A O 1
ATOM 887 N N . LYS A 1 108 ? 9.141 7.219 0.2 1 96.88 108 LYS A N 1
ATOM 888 C CA . LYS A 1 108 ? 10.273 6.324 -0.038 1 96.88 108 LYS A CA 1
ATOM 889 C C . LYS A 1 108 ? 11.555 7.113 -0.295 1 96.88 108 LYS A C 1
ATOM 891 O O . LYS A 1 108 ? 12.641 6.699 0.117 1 96.88 108 LYS A O 1
ATOM 896 N N . GLU A 1 109 ? 11.484 8.273 -0.987 1 97.12 109 GLU A N 1
ATOM 897 C CA . GLU A 1 109 ? 12.648 9.109 -1.242 1 97.12 109 GLU A CA 1
ATOM 898 C C . GLU A 1 109 ? 13.281 9.594 0.062 1 97.12 109 GLU A C 1
ATOM 900 O O . GLU A 1 109 ? 14.508 9.617 0.193 1 97.12 109 GLU A O 1
ATOM 905 N N . PHE A 1 110 ? 12.461 9.891 1.009 1 96.31 110 PHE A N 1
ATOM 906 C CA . PHE A 1 110 ? 12.969 10.414 2.271 1 96.31 110 PHE A CA 1
ATOM 907 C C . PHE A 1 110 ? 13.422 9.281 3.184 1 96.31 110 PHE A C 1
ATOM 909 O O . PHE A 1 110 ? 14.344 9.461 3.984 1 96.31 110 PHE A O 1
ATOM 916 N N . VAL A 1 111 ? 12.773 8.148 3.082 1 94.44 111 VAL A N 1
ATOM 917 C CA . VAL A 1 111 ? 13.242 6.965 3.803 1 94.44 111 VAL A CA 1
ATOM 918 C C . VAL A 1 111 ? 14.648 6.605 3.342 1 94.44 111 VAL A C 1
ATOM 920 O O . VAL A 1 111 ? 15.508 6.262 4.16 1 94.44 111 VAL A O 1
ATOM 923 N N . ASN A 1 112 ? 14.883 6.672 1.997 1 93.94 112 ASN A N 1
ATOM 924 C CA . ASN A 1 112 ? 16.219 6.426 1.457 1 93.94 112 ASN A CA 1
ATOM 925 C C . ASN A 1 112 ? 17.25 7.375 2.059 1 93.94 112 ASN A C 1
ATOM 927 O O . ASN A 1 112 ? 18.375 6.977 2.332 1 93.94 112 ASN A O 1
ATOM 931 N N . VAL A 1 113 ? 16.875 8.594 2.279 1 94.12 113 VAL A N 1
ATOM 932 C CA . VAL A 1 113 ? 17.766 9.578 2.893 1 94.12 113 VAL A CA 1
ATOM 933 C C . VAL A 1 113 ? 18.031 9.188 4.344 1 94.12 113 VAL A C 1
ATOM 935 O O . VAL A 1 113 ? 19.188 9.195 4.785 1 94.12 113 VAL A O 1
ATOM 938 N N . PHE A 1 114 ? 16.953 8.805 5.016 1 90.5 114 PHE A N 1
ATOM 939 C CA . PHE A 1 114 ? 17.047 8.469 6.434 1 90.5 114 PHE A CA 1
ATOM 940 C C . PHE A 1 114 ? 17.984 7.281 6.641 1 90.5 114 PHE A C 1
ATOM 942 O O . PHE A 1 114 ? 18.766 7.258 7.602 1 90.5 114 PHE A O 1
ATOM 949 N N . PHE A 1 115 ? 18 6.32 5.746 1 90.25 115 PHE A N 1
ATOM 950 C CA . PHE A 1 115 ? 18.75 5.09 5.941 1 90.25 115 PHE A CA 1
ATOM 951 C C . PHE A 1 115 ? 20.109 5.164 5.246 1 90.25 115 PHE A C 1
ATOM 953 O O . PHE A 1 115 ? 20.906 4.227 5.32 1 90.25 115 PHE A O 1
ATOM 960 N N . ALA A 1 116 ? 20.344 6.273 4.523 1 93.56 116 ALA A N 1
ATOM 961 C CA . ALA A 1 116 ? 21.672 6.453 3.922 1 93.56 116 ALA A CA 1
ATOM 962 C C . ALA A 1 116 ? 22.75 6.574 4.992 1 93.56 116 ALA A C 1
ATOM 964 O O . ALA A 1 116 ? 22.453 6.906 6.145 1 93.56 116 ALA A O 1
ATOM 965 N N . ARG A 1 117 ? 24.047 6.191 4.512 1 93.44 117 ARG A N 1
ATOM 966 C CA . ARG A 1 117 ? 25.172 6.445 5.406 1 93.44 117 ARG A CA 1
ATOM 967 C C . ARG A 1 117 ? 25.234 7.918 5.793 1 93.44 117 ARG A C 1
ATOM 969 O O . ARG A 1 117 ? 24.984 8.797 4.969 1 93.44 117 ARG A O 1
ATOM 976 N N . GLU A 1 118 ? 25.641 8.07 7.051 1 94.25 118 GLU A N 1
ATOM 977 C CA . GLU A 1 118 ? 25.656 9.43 7.582 1 94.25 118 GLU A CA 1
ATOM 978 C C . GLU A 1 118 ? 26.391 10.383 6.648 1 94.25 118 GLU A C 1
ATOM 980 O O . GLU A 1 118 ? 25.953 11.508 6.422 1 94.25 118 GLU A O 1
ATOM 985 N N . ASP A 1 119 ? 27.531 9.914 6.109 1 96.06 119 ASP A N 1
ATOM 986 C CA . ASP A 1 119 ? 28.375 10.766 5.27 1 96.06 119 ASP A CA 1
ATOM 987 C C . ASP A 1 119 ? 27.75 10.945 3.887 1 96.06 119 ASP A C 1
ATOM 989 O O . ASP A 1 119 ? 28.219 11.773 3.1 1 96.06 119 ASP A O 1
ATOM 993 N N . GLN A 1 120 ? 26.688 10.305 3.625 1 96.56 120 GLN A N 1
ATOM 994 C CA . GLN A 1 120 ? 26.078 10.352 2.299 1 96.56 120 GLN A CA 1
ATOM 995 C C . GLN A 1 120 ? 24.703 10.992 2.35 1 96.56 120 GLN A C 1
ATOM 997 O O . GLN A 1 120 ? 24.078 11.242 1.311 1 96.56 120 GLN A O 1
ATOM 1002 N N . LYS A 1 121 ? 24.156 11.297 3.496 1 95.5 121 LYS A N 1
ATOM 1003 C CA . LYS A 1 121 ? 22.797 11.766 3.674 1 95.5 121 LYS A CA 1
ATOM 1004 C C . LYS A 1 121 ? 22.547 13.062 2.918 1 95.5 121 LYS A C 1
ATOM 1006 O O . LYS A 1 121 ? 21.531 13.219 2.246 1 95.5 121 LYS A O 1
ATOM 1011 N N . LYS A 1 122 ? 23.516 13.914 3.037 1 95.94 122 LYS A N 1
ATOM 1012 C CA . LYS A 1 122 ? 23.359 15.203 2.369 1 95.94 122 LYS A CA 1
ATOM 1013 C C . LYS A 1 122 ? 23.266 15.031 0.856 1 95.94 122 LYS A C 1
ATOM 1015 O O . LYS A 1 122 ? 22.406 15.633 0.208 1 95.94 122 LYS A O 1
ATOM 1020 N N . GLU A 1 123 ? 24.125 14.258 0.336 1 97.25 123 GLU A N 1
ATOM 1021 C CA . GLU A 1 123 ? 24.156 14.023 -1.104 1 97.25 123 GLU A CA 1
ATOM 1022 C C . GLU A 1 123 ? 22.875 13.328 -1.576 1 97.25 123 GLU A C 1
ATOM 1024 O O . GLU A 1 123 ? 22.312 13.688 -2.611 1 97.25 123 GLU A O 1
ATOM 1029 N N . VAL A 1 124 ? 22.422 12.367 -0.848 1 96.88 124 VAL A N 1
ATOM 1030 C CA . VAL A 1 124 ? 21.203 11.633 -1.193 1 96.88 124 VAL A CA 1
ATOM 1031 C C . VAL A 1 124 ? 20 12.57 -1.155 1 96.88 124 VAL A C 1
ATOM 1033 O O . VAL A 1 124 ? 19.141 12.523 -2.039 1 96.88 124 VAL A O 1
ATOM 1036 N N . LEU A 1 125 ? 19.969 13.398 -0.178 1 97.62 125 LEU A N 1
ATOM 1037 C CA . LEU A 1 125 ? 18.875 14.352 -0.051 1 97.62 125 LEU A CA 1
ATOM 1038 C C . LEU A 1 125 ? 18.875 15.336 -1.219 1 97.62 125 LEU A C 1
ATOM 1040 O O . LEU A 1 125 ? 17.812 15.609 -1.803 1 97.62 125 LEU A O 1
ATOM 1044 N N . GLU A 1 126 ? 20.016 15.836 -1.546 1 97.5 126 GLU A N 1
ATOM 1045 C CA . GLU A 1 126 ? 20.125 16.797 -2.643 1 97.5 126 GLU A CA 1
ATOM 1046 C C . GLU A 1 126 ? 19.672 16.172 -3.963 1 97.5 126 GLU A C 1
ATOM 1048 O O . GLU A 1 126 ? 19 16.828 -4.758 1 97.5 126 GLU A O 1
ATOM 1053 N N . LYS A 1 127 ? 20.094 15.008 -4.129 1 97.38 127 LYS A N 1
ATOM 1054 C CA . LYS A 1 127 ? 19.688 14.305 -5.34 1 97.38 127 LYS A CA 1
ATOM 1055 C C . LYS A 1 127 ? 18.172 14.117 -5.391 1 97.38 127 LYS A C 1
ATOM 1057 O O . LYS A 1 127 ? 17.547 14.328 -6.434 1 97.38 127 LYS A O 1
ATOM 1062 N N . ALA A 1 128 ? 17.562 13.75 -4.285 1 97.56 128 ALA A N 1
ATOM 1063 C CA . ALA A 1 128 ? 16.125 13.547 -4.211 1 97.56 128 ALA A CA 1
ATOM 1064 C C . ALA A 1 128 ? 15.375 14.852 -4.457 1 97.56 128 ALA A C 1
ATOM 1066 O O . ALA A 1 128 ? 14.438 14.898 -5.258 1 97.56 128 ALA A O 1
ATOM 1067 N N . MET A 1 129 ? 15.844 15.891 -3.842 1 97.75 129 MET A N 1
ATOM 1068 C CA . MET A 1 129 ? 15.172 17.188 -3.891 1 97.75 129 MET A CA 1
ATOM 1069 C C . MET A 1 129 ? 15.352 17.844 -5.258 1 97.75 129 MET A C 1
ATOM 1071 O O . MET A 1 129 ? 14.562 18.719 -5.641 1 97.75 129 MET A O 1
ATOM 1075 N N . GLY A 1 130 ? 16.375 17.422 -5.969 1 96.44 130 GLY A N 1
ATOM 1076 C CA . GLY A 1 130 ? 16.641 17.984 -7.281 1 96.44 130 GLY A CA 1
ATOM 1077 C C . GLY A 1 130 ? 15.984 17.219 -8.406 1 96.44 130 GLY A C 1
ATOM 1078 O O . GLY A 1 130 ? 15.984 17.672 -9.555 1 96.44 130 GLY A O 1
ATOM 1079 N N . GLY A 1 131 ? 15.383 16.094 -8.156 1 95.38 131 GLY A N 1
ATOM 1080 C CA . GLY A 1 131 ? 14.852 15.219 -9.188 1 95.38 131 GLY A CA 1
ATOM 1081 C C . GLY A 1 131 ? 13.516 14.609 -8.82 1 95.38 131 GLY A C 1
ATOM 1082 O O . GLY A 1 131 ? 12.469 15.227 -9.016 1 95.38 131 GLY A O 1
ATOM 1083 N N . GLU A 1 132 ? 13.578 13.492 -8.156 1 96.19 132 GLU A N 1
ATOM 1084 C CA . GLU A 1 132 ? 12.406 12.633 -7.98 1 96.19 132 GLU A CA 1
ATOM 1085 C C . GLU A 1 132 ? 11.352 13.312 -7.109 1 96.19 132 GLU A C 1
ATOM 1087 O O . GLU A 1 132 ? 10.156 13.172 -7.355 1 96.19 132 GLU A O 1
ATOM 1092 N N . VAL A 1 133 ? 11.758 14.031 -6.086 1 98.12 133 VAL A N 1
ATOM 1093 C CA . VAL A 1 133 ? 10.805 14.625 -5.156 1 98.12 133 VAL A CA 1
ATOM 1094 C C . VAL A 1 133 ? 9.93 15.648 -5.883 1 98.12 133 VAL A C 1
ATOM 1096 O O . VAL A 1 133 ? 8.703 15.555 -5.859 1 98.12 133 VAL A O 1
ATOM 1099 N N . PRO A 1 134 ? 10.484 16.609 -6.652 1 97.5 134 PRO A N 1
ATOM 1100 C CA . PRO A 1 134 ? 9.633 17.531 -7.41 1 97.5 134 PRO A CA 1
ATOM 1101 C C . PRO A 1 134 ? 8.75 16.828 -8.43 1 97.5 134 PRO A C 1
ATOM 1103 O O . PRO A 1 134 ? 7.59 17.203 -8.617 1 97.5 134 PRO A O 1
ATOM 1106 N N . ARG A 1 135 ? 9.273 15.852 -9.094 1 96.56 135 ARG A N 1
ATOM 1107 C CA . ARG A 1 135 ? 8.484 15.094 -10.062 1 96.56 135 ARG A CA 1
ATOM 1108 C C . ARG A 1 135 ? 7.258 14.484 -9.398 1 96.56 135 ARG A C 1
ATOM 1110 O O . ARG A 1 135 ? 6.152 14.562 -9.938 1 96.56 135 ARG A O 1
ATOM 1117 N N . LEU A 1 136 ? 7.441 13.875 -8.258 1 98 136 LEU A N 1
ATOM 1118 C CA . LEU A 1 136 ? 6.359 13.219 -7.535 1 98 136 LEU A CA 1
ATOM 1119 C C . LEU A 1 136 ? 5.359 14.234 -7 1 98 136 LEU A C 1
ATOM 1121 O O . LEU A 1 136 ? 4.152 13.992 -7.02 1 98 136 LEU A O 1
ATOM 1125 N N . LEU A 1 137 ? 5.836 15.352 -6.527 1 98.56 137 LEU A N 1
ATOM 1126 C CA . LEU A 1 137 ? 4.949 16.406 -6.055 1 98.56 137 LEU A CA 1
ATOM 1127 C C . LEU A 1 137 ? 4.09 16.938 -7.191 1 98.56 137 LEU A C 1
ATOM 1129 O O . LEU A 1 137 ? 2.912 17.25 -6.992 1 98.56 137 LEU A O 1
ATOM 1133 N N . GLU A 1 138 ? 4.656 17.016 -8.352 1 97.88 138 GLU A N 1
ATOM 1134 C CA . GLU A 1 138 ? 3.885 17.453 -9.516 1 97.88 138 GLU A CA 1
ATOM 1135 C C . GLU A 1 138 ? 2.789 16.453 -9.859 1 97.88 138 GLU A C 1
ATOM 1137 O O . GLU A 1 138 ? 1.671 16.844 -10.203 1 97.88 138 GLU A O 1
ATOM 1142 N N . LEU A 1 139 ? 3.123 15.234 -9.797 1 97.75 139 LEU A N 1
ATOM 1143 C CA . LEU A 1 139 ? 2.135 14.188 -10.047 1 97.75 139 LEU A CA 1
ATOM 1144 C C . LEU A 1 139 ? 1.002 14.258 -9.031 1 97.75 139 LEU A C 1
ATOM 1146 O O . LEU A 1 139 ? -0.167 14.094 -9.383 1 97.75 139 LEU A O 1
ATOM 1150 N N . ILE A 1 140 ? 1.323 14.445 -7.789 1 98.69 140 ILE A N 1
ATOM 1151 C CA . ILE A 1 140 ? 0.353 14.555 -6.707 1 98.69 140 ILE A CA 1
ATOM 1152 C C . ILE A 1 140 ? -0.565 15.75 -6.949 1 98.69 140 ILE A C 1
ATOM 1154 O O . ILE A 1 140 ? -1.788 15.633 -6.828 1 98.69 140 ILE A O 1
ATOM 1158 N N . CYS A 1 141 ? 0.023 16.859 -7.344 1 98.5 141 CYS A N 1
ATOM 1159 C CA . CYS A 1 141 ? -0.769 18.062 -7.629 1 98.5 141 CYS A CA 1
ATOM 1160 C C . CYS A 1 141 ? -1.69 17.828 -8.82 1 98.5 141 CYS A C 1
ATOM 1162 O O . CYS A 1 141 ? -2.838 18.281 -8.82 1 98.5 141 CYS A O 1
ATOM 1164 N N . LYS A 1 142 ? -1.173 17.156 -9.828 1 97.88 142 LYS A N 1
ATOM 1165 C CA . LYS A 1 142 ? -2.018 16.812 -10.969 1 97.88 142 LYS A CA 1
ATOM 1166 C C . LYS A 1 142 ? -3.197 15.945 -10.539 1 97.88 142 LYS A C 1
ATOM 1168 O O . LYS A 1 142 ? -4.332 16.188 -10.945 1 97.88 142 LYS A O 1
ATOM 1173 N N . SER A 1 143 ? -2.939 14.977 -9.727 1 98.12 143 SER A N 1
ATOM 1174 C CA . SER A 1 143 ? -4.004 14.125 -9.219 1 98.12 143 SER A CA 1
ATOM 1175 C C . SER A 1 143 ? -5.035 14.93 -8.438 1 98.12 143 SER A C 1
ATOM 1177 O O . SER A 1 143 ? -6.238 14.664 -8.531 1 98.12 143 SER A O 1
ATOM 1179 N N . LEU A 1 144 ? -4.602 15.891 -7.652 1 98.38 144 LEU A N 1
ATOM 1180 C CA . LEU A 1 144 ? -5.508 16.734 -6.883 1 98.38 144 LEU A CA 1
ATOM 1181 C C . LEU A 1 144 ? -6.402 17.547 -7.805 1 98.38 144 LEU A C 1
ATOM 1183 O O . LEU A 1 144 ? -7.578 17.781 -7.504 1 98.38 144 LEU A O 1
ATOM 1187 N N . SER A 1 145 ? -5.812 17.984 -8.891 1 97.81 145 SER A N 1
ATOM 1188 C CA . SER A 1 145 ? -6.594 18.766 -9.828 1 97.81 145 SER A CA 1
ATOM 1189 C C . SER A 1 145 ? -7.719 17.953 -10.445 1 97.81 145 SER A C 1
ATOM 1191 O O . SER A 1 145 ? -8.688 18.5 -10.969 1 97.81 145 SER A O 1
ATOM 1193 N N . GLU A 1 146 ? -7.617 16.641 -10.359 1 97.06 146 GLU A N 1
ATOM 1194 C CA . GLU A 1 146 ? -8.602 15.727 -10.922 1 97.06 146 GLU A CA 1
ATOM 1195 C C . GLU A 1 146 ? -9.57 15.227 -9.852 1 97.06 146 GLU A C 1
ATOM 1197 O O . GLU A 1 146 ? -10.383 14.336 -10.109 1 97.06 146 GLU A O 1
ATOM 1202 N N . SER A 1 147 ? -9.547 15.773 -8.695 1 97.44 147 SER A N 1
ATOM 1203 C CA . SER A 1 147 ? -10.258 15.234 -7.539 1 97.44 147 SER A CA 1
ATOM 1204 C C . SER A 1 147 ? -11.758 15.469 -7.656 1 97.44 147 SER A C 1
ATOM 1206 O O . SER A 1 147 ? -12.555 14.688 -7.129 1 97.44 147 SER A O 1
ATOM 1208 N N . GLY A 1 148 ? -12.211 16.578 -8.305 1 96.56 148 GLY A N 1
ATOM 1209 C CA . GLY A 1 148 ? -13.617 16.953 -8.398 1 96.56 148 GLY A CA 1
ATOM 1210 C C . GLY A 1 148 ? -14.109 17.719 -7.188 1 96.56 148 GLY A C 1
ATOM 1211 O O . GLY A 1 148 ? -15.32 17.891 -7.004 1 96.56 148 GLY A O 1
ATOM 1212 N N . GLY A 1 149 ? -13.203 18.234 -6.293 1 97.19 149 GLY A N 1
ATOM 1213 C CA . GLY A 1 149 ? -13.586 18.953 -5.09 1 97.19 149 GLY A CA 1
ATOM 1214 C C . GLY A 1 149 ? -12.398 19.5 -4.324 1 97.19 149 GLY A C 1
ATOM 1215 O O . GLY A 1 149 ? -11.344 19.75 -4.902 1 97.19 149 GLY A O 1
ATOM 1216 N N . LYS A 1 150 ? -12.602 19.719 -3.039 1 97.19 150 LYS A N 1
ATOM 1217 C CA . LYS A 1 150 ? -11.617 20.422 -2.215 1 97.19 150 LYS A CA 1
ATOM 1218 C C . LYS A 1 150 ? -10.547 19.469 -1.707 1 97.19 150 LYS A C 1
ATOM 1220 O O . LYS A 1 150 ? -9.477 19.891 -1.267 1 97.19 150 LYS A O 1
ATOM 1225 N N . PHE A 1 151 ? -10.898 18.188 -1.756 1 98.81 151 PHE A N 1
ATOM 1226 C CA . PHE A 1 151 ? -10.016 17.203 -1.158 1 98.81 151 PHE A CA 1
ATOM 1227 C C . PHE A 1 151 ? -9.57 16.172 -2.197 1 98.81 151 PHE A C 1
ATOM 1229 O O . PHE A 1 151 ? -9.781 16.375 -3.396 1 98.81 151 PHE A O 1
ATOM 1236 N N . VAL A 1 152 ? -8.914 15.117 -1.821 1 98.88 152 VAL A N 1
ATOM 1237 C CA . VAL A 1 152 ? -8.32 14.117 -2.701 1 98.88 152 VAL A CA 1
ATOM 1238 C C . VAL A 1 152 ? -9.406 13.445 -3.535 1 98.88 152 VAL A C 1
ATOM 1240 O O . VAL A 1 152 ? -9.188 13.117 -4.703 1 98.88 152 VAL A O 1
ATOM 1243 N N . ALA A 1 153 ? -10.539 13.211 -2.924 1 98.69 153 ALA A N 1
ATOM 1244 C CA . ALA A 1 153 ? -11.641 12.523 -3.596 1 98.69 153 ALA A CA 1
ATOM 1245 C C . ALA A 1 153 ? -12.969 13.25 -3.359 1 98.69 153 ALA A C 1
ATOM 1247 O O . ALA A 1 153 ? -13.906 12.68 -2.803 1 98.69 153 ALA A O 1
ATOM 1248 N N . GLY A 1 154 ? -13.07 14.43 -3.908 1 98.19 154 GLY A N 1
ATOM 1249 C CA . GLY A 1 154 ? -14.305 15.188 -3.793 1 98.19 154 GLY A CA 1
ATOM 1250 C C . GLY A 1 154 ? -14.312 16.141 -2.609 1 98.19 154 GLY A C 1
ATOM 1251 O O . GLY A 1 154 ? -13.375 16.906 -2.418 1 98.19 154 GLY A O 1
ATOM 1252 N N . ASN A 1 155 ? -15.406 16.125 -1.848 1 98.12 155 ASN A N 1
ATOM 1253 C CA . ASN A 1 155 ? -15.602 17.188 -0.869 1 98.12 155 ASN A CA 1
ATOM 1254 C C . ASN A 1 155 ? -15.648 16.641 0.554 1 98.12 155 ASN A C 1
ATOM 1256 O O . ASN A 1 155 ? -16.125 17.312 1.468 1 98.12 155 ASN A O 1
ATOM 1260 N N . LYS A 1 156 ? -15.227 15.445 0.722 1 98.25 156 LYS A N 1
ATOM 1261 C CA . LYS A 1 156 ? -15.055 14.852 2.043 1 98.25 156 LYS A CA 1
ATOM 1262 C C . LYS A 1 156 ? -13.602 14.469 2.293 1 98.25 156 LYS A C 1
ATOM 1264 O O . LYS A 1 156 ? -12.914 13.984 1.391 1 98.25 156 LYS A O 1
ATOM 1269 N N . VAL A 1 157 ? -13.188 14.695 3.564 1 98.88 157 VAL A N 1
ATOM 1270 C CA . VAL A 1 157 ? -11.828 14.297 3.922 1 98.88 157 VAL A CA 1
ATOM 1271 C C . VAL A 1 157 ? -11.727 12.773 3.945 1 98.88 157 VAL A C 1
ATOM 1273 O O . VAL A 1 157 ? -12.586 12.102 4.52 1 98.88 157 VAL A O 1
ATOM 1276 N N . THR A 1 158 ? -10.711 12.219 3.285 1 98.94 158 THR A N 1
ATOM 1277 C CA . THR A 1 158 ? -10.508 10.773 3.199 1 98.94 158 THR A CA 1
ATOM 1278 C C . THR A 1 158 ? -9.102 10.398 3.674 1 98.94 158 THR A C 1
ATOM 1280 O O . THR A 1 158 ? -8.312 11.266 4.047 1 98.94 158 THR A O 1
ATOM 1283 N N . LEU A 1 159 ? -8.797 9.109 3.699 1 98.94 159 LEU A N 1
ATOM 1284 C CA . LEU A 1 159 ? -7.469 8.625 4.047 1 98.94 159 LEU A CA 1
ATOM 1285 C C . LEU A 1 159 ? -6.418 9.188 3.094 1 98.94 159 LEU A C 1
ATOM 1287 O O . LEU A 1 159 ? -5.273 9.414 3.488 1 98.94 159 LEU A O 1
ATOM 1291 N N . GLY A 1 160 ? -6.785 9.43 1.84 1 98.94 160 GLY A N 1
ATOM 1292 C CA . GLY A 1 160 ? -5.855 10.039 0.899 1 98.94 160 GLY A CA 1
ATOM 1293 C C . GLY A 1 160 ? -5.348 11.391 1.356 1 98.94 160 GLY A C 1
ATOM 1294 O O . GLY A 1 160 ? -4.16 11.695 1.206 1 98.94 160 GLY A O 1
ATOM 1295 N N . ASP A 1 161 ? -6.219 12.211 1.9 1 98.94 161 ASP A N 1
ATOM 1296 C CA . ASP A 1 161 ? -5.82 13.516 2.422 1 98.94 161 ASP A CA 1
ATOM 1297 C C . ASP A 1 161 ? -4.871 13.367 3.607 1 98.94 161 ASP A C 1
ATOM 1299 O O . ASP A 1 161 ? -3.885 14.094 3.713 1 98.94 161 ASP A O 1
ATOM 1303 N N . ILE A 1 162 ? -5.195 12.438 4.449 1 98.94 162 ILE A N 1
ATOM 1304 C CA . ILE A 1 162 ? -4.414 12.203 5.66 1 98.94 162 ILE A CA 1
ATOM 1305 C C . ILE A 1 162 ? -3 11.766 5.285 1 98.94 162 ILE A C 1
ATOM 1307 O O . ILE A 1 162 ? -2.021 12.289 5.816 1 98.94 162 ILE A O 1
ATOM 1311 N N . CYS A 1 163 ? -2.908 10.812 4.383 1 98.94 163 CYS A N 1
ATOM 1312 C CA . CYS A 1 163 ? -1.602 10.344 3.938 1 98.94 163 CYS A CA 1
ATOM 1313 C C . CYS A 1 163 ? -0.811 11.461 3.275 1 98.94 163 CYS A C 1
ATOM 1315 O O . CYS A 1 163 ? 0.398 11.586 3.482 1 98.94 163 CYS A O 1
ATOM 1317 N N . LEU A 1 164 ? -1.5 12.258 2.48 1 98.94 164 LEU A N 1
ATOM 1318 C CA . LEU A 1 164 ? -0.844 13.383 1.823 1 98.94 164 LEU A CA 1
ATOM 1319 C C . LEU A 1 164 ? -0.287 14.359 2.85 1 98.94 164 LEU A C 1
ATOM 1321 O O . LEU A 1 164 ? 0.869 14.773 2.754 1 98.94 164 LEU A O 1
ATOM 1325 N N . MET A 1 165 ? -1.07 14.695 3.814 1 98.75 165 MET A N 1
ATOM 1326 C CA . MET A 1 165 ? -0.626 15.617 4.859 1 98.75 165 MET A CA 1
ATOM 1327 C C . MET A 1 165 ? 0.567 15.047 5.617 1 98.75 165 MET A C 1
ATOM 1329 O O . MET A 1 165 ? 1.512 15.773 5.934 1 98.75 165 MET A O 1
ATOM 1333 N N . ALA A 1 166 ? 0.531 13.758 5.934 1 98.06 166 ALA A N 1
ATOM 1334 C CA . ALA A 1 166 ? 1.663 13.125 6.602 1 98.06 166 ALA A CA 1
ATOM 1335 C C . ALA A 1 166 ? 2.924 13.211 5.746 1 98.06 166 ALA A C 1
ATOM 1337 O O . ALA A 1 166 ? 4.012 13.492 6.258 1 98.06 166 ALA A O 1
ATOM 1338 N N . SER A 1 167 ? 2.803 12.977 4.434 1 98.19 167 SER A N 1
ATOM 1339 C CA . SER A 1 167 ? 3.943 13.008 3.521 1 98.19 167 SER A CA 1
ATOM 1340 C C . SER A 1 167 ? 4.5 14.414 3.369 1 98.19 167 SER A C 1
ATOM 1342 O O . SER A 1 167 ? 5.707 14.602 3.191 1 98.19 167 SER A O 1
ATOM 1344 N N . MET A 1 168 ? 3.625 15.422 3.385 1 97.81 168 MET A N 1
ATOM 1345 C CA . MET A 1 168 ? 4.031 16.812 3.262 1 97.81 168 MET A CA 1
ATOM 1346 C C . MET A 1 168 ? 5.004 17.203 4.371 1 97.81 168 MET A C 1
ATOM 1348 O O . MET A 1 168 ? 5.836 18.094 4.191 1 97.81 168 MET A O 1
ATOM 1352 N N . GLU A 1 169 ? 4.941 16.531 5.488 1 95.06 169 GLU A N 1
ATOM 1353 C CA . GLU A 1 169 ? 5.828 16.828 6.605 1 95.06 169 GLU A CA 1
ATOM 1354 C C . GLU A 1 169 ? 7.285 16.547 6.254 1 95.06 169 GLU A C 1
ATOM 1356 O O . GLU A 1 169 ? 8.188 17.266 6.684 1 95.06 169 GLU A O 1
ATOM 1361 N N . ASN A 1 170 ? 7.5 15.445 5.551 1 95.38 170 ASN A N 1
ATOM 1362 C CA . ASN A 1 170 ? 8.852 15.133 5.098 1 95.38 170 ASN A CA 1
ATOM 1363 C C . ASN A 1 170 ? 9.391 16.203 4.156 1 95.38 170 ASN A C 1
ATOM 1365 O O . ASN A 1 170 ? 10.578 16.547 4.215 1 95.38 170 ASN A O 1
ATOM 1369 N N . VAL A 1 171 ? 8.531 16.75 3.328 1 97.44 171 VAL A N 1
ATOM 1370 C CA . VAL A 1 171 ? 8.898 17.797 2.395 1 97.44 171 VAL A CA 1
ATOM 1371 C C . VAL A 1 171 ? 9.25 19.078 3.166 1 97.44 171 VAL A C 1
ATOM 1373 O O . VAL A 1 171 ? 10.273 19.703 2.9 1 97.44 171 VAL A O 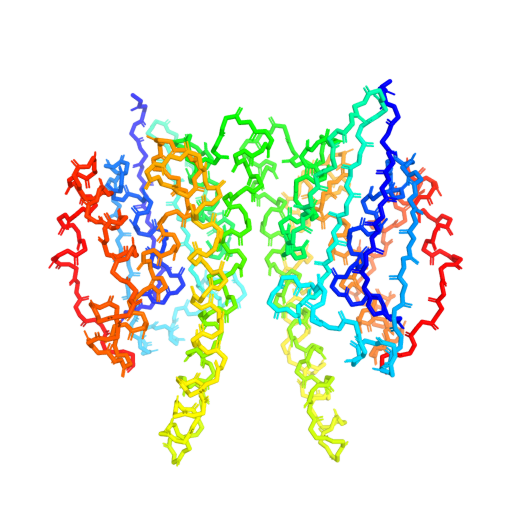1
ATOM 1376 N N . ARG A 1 172 ? 8.422 19.391 4.129 1 95.81 172 ARG A N 1
ATOM 1377 C CA . ARG A 1 172 ? 8.633 20.578 4.949 1 95.81 172 ARG A CA 1
ATOM 1378 C C . ARG A 1 172 ? 9.961 20.5 5.703 1 95.81 172 ARG A C 1
ATOM 1380 O O . ARG A 1 172 ? 10.664 21.5 5.84 1 95.81 172 ARG A O 1
ATOM 1387 N N . ARG A 1 173 ? 10.266 19.359 6.191 1 93.38 173 ARG A N 1
ATOM 1388 C CA . ARG A 1 173 ? 11.516 19.172 6.926 1 93.38 173 ARG A CA 1
ATOM 1389 C C . ARG A 1 173 ? 12.719 19.344 6.004 1 93.38 173 ARG A C 1
ATOM 1391 O O . ARG A 1 173 ? 13.75 19.891 6.414 1 93.38 173 ARG A O 1
ATOM 1398 N N . ALA A 1 174 ? 12.617 18.859 4.805 1 95.5 174 ALA A N 1
ATOM 1399 C CA . ALA A 1 174 ? 13.719 18.922 3.844 1 95.5 174 ALA A CA 1
ATOM 1400 C C . ALA A 1 174 ? 13.906 20.344 3.318 1 95.5 174 ALA A C 1
ATOM 1402 O O . ALA A 1 174 ? 15.039 20.797 3.104 1 95.5 174 ALA A O 1
ATOM 1403 N N . ASP A 1 175 ? 12.844 21.031 3.076 1 96.5 175 ASP A N 1
ATOM 1404 C CA . ASP A 1 175 ? 12.828 22.406 2.584 1 96.5 175 ASP A CA 1
ATOM 1405 C C . ASP A 1 175 ? 11.602 23.156 3.084 1 96.5 175 ASP A C 1
ATOM 1407 O O . ASP A 1 175 ? 10.531 23.094 2.469 1 96.5 175 ASP A O 1
ATOM 1411 N N . PRO A 1 176 ? 11.711 23.922 4.113 1 95.62 176 PRO A N 1
ATOM 1412 C CA . PRO A 1 176 ? 10.578 24.562 4.773 1 95.62 176 PRO A CA 1
ATOM 1413 C C . PRO A 1 176 ? 9.852 25.562 3.865 1 95.62 176 PRO A C 1
ATOM 1415 O O . PRO A 1 176 ? 8.719 25.953 4.156 1 95.62 176 PRO A O 1
ATOM 1418 N N . GLN A 1 177 ? 10.477 25.938 2.793 1 97 177 GLN A N 1
ATOM 1419 C CA . GLN A 1 177 ? 9.875 26.969 1.959 1 97 177 GLN A CA 1
ATOM 1420 C C . GLN A 1 177 ? 9.219 26.359 0.723 1 97 177 GLN A C 1
ATOM 1422 O O . GLN A 1 177 ? 8.438 27.031 0.041 1 97 177 GLN A O 1
ATOM 1427 N N . LEU A 1 178 ? 9.5 25.156 0.4 1 97.69 178 LEU A N 1
ATOM 1428 C CA . LEU A 1 178 ? 9.156 24.562 -0.888 1 97.69 178 LEU A CA 1
ATOM 1429 C C . LEU A 1 178 ? 7.641 24.516 -1.075 1 97.69 178 LEU A C 1
ATOM 1431 O O . LEU A 1 178 ? 7.129 24.922 -2.127 1 97.69 178 LEU A O 1
ATOM 1435 N N . LEU A 1 179 ? 6.898 24.062 -0.072 1 97.81 179 LEU A N 1
ATOM 1436 C CA . LEU A 1 179 ? 5.449 23.953 -0.171 1 97.81 179 LEU A CA 1
ATOM 1437 C C . LEU A 1 179 ? 4.812 25.328 -0.351 1 97.81 179 LEU A C 1
ATOM 1439 O O . LEU A 1 179 ? 3.861 25.484 -1.12 1 97.81 179 LEU A O 1
ATOM 1443 N N . LYS A 1 180 ? 5.332 26.328 0.326 1 97.38 180 LYS A N 1
ATOM 1444 C CA . LYS A 1 180 ? 4.793 27.688 0.262 1 97.38 180 LYS A CA 1
ATOM 1445 C C . LYS A 1 180 ? 5.043 28.312 -1.106 1 97.38 180 LYS A C 1
ATOM 1447 O O . LYS A 1 180 ? 4.176 29 -1.645 1 97.38 180 LYS A O 1
ATOM 1452 N N . THR A 1 181 ? 6.18 28.062 -1.659 1 97.75 181 THR A N 1
ATOM 1453 C CA . THR A 1 181 ? 6.605 28.797 -2.852 1 97.75 181 THR A CA 1
ATOM 1454 C C . THR A 1 181 ? 6.137 28.078 -4.117 1 97.75 181 THR A C 1
ATOM 1456 O O . THR A 1 181 ? 5.805 28.719 -5.113 1 97.75 181 THR A O 1
ATOM 1459 N N . LYS A 1 182 ? 6.105 26.812 -4.09 1 97.62 182 LYS A N 1
ATOM 1460 C CA . LYS A 1 182 ? 5.895 26.109 -5.355 1 97.62 182 LYS A CA 1
ATOM 1461 C C . LYS A 1 182 ? 4.652 25.219 -5.297 1 97.62 182 LYS A C 1
ATOM 1463 O O . LYS A 1 182 ? 4.098 24.844 -6.332 1 97.62 182 LYS A O 1
ATOM 1468 N N . TYR A 1 183 ? 4.234 24.844 -4.156 1 98 183 TYR A N 1
ATOM 1469 C CA . TYR A 1 183 ? 3.141 23.891 -4.055 1 98 183 TYR A CA 1
ATOM 1470 C C . TYR A 1 183 ? 2.082 24.375 -3.068 1 98 183 TYR A C 1
ATOM 1472 O O . TYR A 1 183 ? 1.659 23.609 -2.189 1 98 183 TYR A O 1
ATOM 1480 N N . SER A 1 184 ? 1.666 25.578 -3.242 1 97.25 184 SER A N 1
ATOM 1481 C CA . SER A 1 184 ? 0.707 26.203 -2.338 1 97.25 184 SER A CA 1
ATOM 1482 C C . SER A 1 184 ? -0.635 25.484 -2.369 1 97.25 184 SER A C 1
ATOM 1484 O O . SER A 1 184 ? -1.408 25.562 -1.412 1 97.25 184 SER A O 1
ATOM 1486 N N . THR A 1 185 ? -0.935 24.75 -3.428 1 97.75 185 THR A N 1
ATOM 1487 C CA . THR A 1 185 ? -2.16 23.969 -3.535 1 97.75 185 THR A CA 1
ATOM 1488 C C . THR A 1 185 ? -2.229 22.922 -2.43 1 97.75 185 THR A C 1
ATOM 1490 O O . THR A 1 185 ? -3.309 22.609 -1.919 1 97.75 185 THR A O 1
ATOM 1493 N N . LEU A 1 186 ? -1.113 22.375 -2.096 1 98.62 186 LEU A N 1
ATOM 1494 C CA . LEU A 1 186 ? -1.076 21.375 -1.038 1 98.62 186 LEU A CA 1
ATOM 1495 C C . LEU A 1 186 ? -1.362 22 0.321 1 98.62 186 LEU A C 1
ATOM 1497 O O . LEU A 1 186 ? -2.049 21.406 1.154 1 98.62 186 LEU A O 1
ATOM 1501 N N . LEU A 1 187 ? -0.861 23.172 0.536 1 98.12 187 LEU A N 1
ATOM 1502 C CA . LEU A 1 187 ? -1.124 23.906 1.772 1 98.12 187 LEU A CA 1
ATOM 1503 C C . LEU A 1 187 ? -2.594 24.297 1.868 1 98.12 187 LEU A C 1
ATOM 1505 O O . LEU A 1 187 ? -3.17 24.297 2.957 1 98.12 187 LEU A O 1
ATOM 1509 N N . ALA A 1 188 ? -3.123 24.672 0.74 1 98.25 188 ALA A N 1
ATOM 1510 C CA . ALA A 1 188 ? -4.543 25 0.711 1 98.25 188 ALA A CA 1
ATOM 1511 C C . ALA A 1 188 ? -5.398 23.812 1.11 1 98.25 188 ALA A C 1
ATOM 1513 O O . ALA A 1 188 ? -6.371 23.953 1.857 1 98.25 188 ALA A O 1
ATOM 1514 N N . LEU A 1 189 ? -5.086 22.641 0.588 1 98.69 189 LEU A N 1
ATOM 1515 C CA . LEU A 1 189 ? -5.801 21.422 0.975 1 98.69 189 LEU A CA 1
ATOM 1516 C C . LEU A 1 189 ? -5.691 21.188 2.477 1 98.69 189 LEU A C 1
ATOM 1518 O O . LEU A 1 189 ? -6.691 20.906 3.137 1 98.69 189 LEU A O 1
ATOM 1522 N N . GLU A 1 190 ? -4.492 21.266 2.98 1 98.62 190 GLU A N 1
ATOM 1523 C CA . GLU A 1 190 ? -4.266 21.078 4.41 1 98.62 190 GLU A CA 1
ATOM 1524 C C . GLU A 1 190 ? -5.117 22.031 5.238 1 98.62 190 GLU A C 1
ATOM 1526 O O . GLU A 1 190 ? -5.723 21.625 6.23 1 98.62 190 GLU A O 1
ATOM 1531 N N . ALA A 1 191 ? -5.168 23.281 4.832 1 98.5 191 ALA A N 1
ATOM 1532 C CA . ALA A 1 191 ? -5.969 24.281 5.527 1 98.5 191 ALA A CA 1
ATOM 1533 C C . ALA A 1 191 ? -7.445 23.906 5.539 1 98.5 191 ALA A C 1
ATOM 1535 O O . ALA A 1 191 ? -8.133 24.078 6.547 1 98.5 191 ALA A O 1
ATOM 1536 N N . GLU A 1 192 ? -7.957 23.453 4.441 1 98.69 192 GLU A N 1
ATOM 1537 C CA . GLU A 1 192 ? -9.352 23.031 4.363 1 98.69 192 GLU A CA 1
ATOM 1538 C C . GLU A 1 192 ? -9.617 21.844 5.281 1 98.69 192 GLU A C 1
ATOM 1540 O O . GLU A 1 192 ? -10.672 21.766 5.914 1 98.69 192 GLU A O 1
ATOM 1545 N N . VAL A 1 193 ? -8.633 20.875 5.297 1 98.88 193 VAL A N 1
ATOM 1546 C CA . VAL A 1 193 ? -8.781 19.719 6.188 1 98.88 193 VAL A CA 1
ATOM 1547 C C . VAL A 1 193 ? -8.867 20.203 7.637 1 98.88 193 VAL A C 1
ATOM 1549 O O . VAL A 1 193 ? -9.719 19.734 8.398 1 98.88 193 VAL A O 1
ATOM 1552 N N . PHE A 1 194 ? -8.047 21.109 8.047 1 98.62 194 PHE A N 1
ATOM 1553 C CA . PHE A 1 194 ? -8.008 21.609 9.414 1 98.62 194 PHE A CA 1
ATOM 1554 C C . PHE A 1 194 ? -9.312 22.312 9.766 1 98.62 194 PHE A C 1
ATOM 1556 O O . PHE A 1 194 ? -9.773 22.25 10.906 1 98.62 194 PHE A O 1
ATOM 1563 N N . LYS A 1 195 ? -9.875 22.969 8.828 1 98.31 195 LYS A N 1
ATOM 1564 C CA . LYS A 1 195 ? -11.141 23.656 9.062 1 98.31 195 LYS A CA 1
ATOM 1565 C C . LYS A 1 195 ? -12.25 22.672 9.391 1 98.31 195 LYS A C 1
ATOM 1567 O O . LYS A 1 195 ? -13.086 22.922 10.258 1 98.31 195 LYS A O 1
ATOM 1572 N N . VAL A 1 196 ? -12.273 21.562 8.727 1 98 196 VAL A N 1
ATOM 1573 C CA . VAL A 1 196 ? -13.391 20.641 8.852 1 98 196 VAL A CA 1
ATOM 1574 C C . VAL A 1 196 ? -13.109 19.641 9.977 1 98 196 VAL A C 1
ATOM 1576 O O . VAL A 1 196 ? -14.039 19.031 10.523 1 98 196 VAL A O 1
ATOM 1579 N N . LEU A 1 197 ? -11.875 19.438 10.32 1 98.5 197 LEU A N 1
ATOM 1580 C CA . LEU A 1 197 ? -11.477 18.484 11.367 1 98.5 197 LEU A CA 1
ATOM 1581 C C . LEU A 1 197 ? -10.617 19.172 12.422 1 98.5 197 LEU A C 1
ATOM 1583 O O . LEU A 1 197 ? -9.414 18.922 12.508 1 98.5 197 LEU A O 1
ATOM 1587 N N . PRO A 1 198 ? -11.203 19.938 13.281 1 97.94 198 PRO A N 1
ATOM 1588 C CA . PRO A 1 198 ? -10.453 20.75 14.242 1 97.94 198 PRO A CA 1
ATOM 1589 C C . PRO A 1 198 ? -9.633 19.891 15.211 1 97.94 198 PRO A C 1
ATOM 1591 O O . PRO A 1 198 ? -8.555 20.328 15.648 1 97.94 198 PRO A O 1
ATOM 1594 N N . LYS A 1 199 ? -10.109 18.719 15.594 1 97.88 199 LYS A N 1
ATOM 1595 C CA . LYS A 1 199 ? -9.344 17.859 16.5 1 97.88 199 LYS A CA 1
ATOM 1596 C C . LYS A 1 199 ? -8.047 17.391 15.836 1 97.88 199 LYS A C 1
ATOM 1598 O O . LYS A 1 199 ? -7.02 17.266 16.5 1 97.88 199 LYS A O 1
ATOM 1603 N N . LEU A 1 200 ? -8.117 17.031 14.602 1 98.62 200 LEU A N 1
ATOM 1604 C CA . LEU A 1 200 ? -6.906 16.703 13.859 1 98.62 200 LEU A CA 1
ATOM 1605 C C . LEU A 1 200 ? -5.969 17.906 13.781 1 98.62 200 LEU A C 1
ATOM 1607 O O . LEU A 1 200 ? -4.754 17.75 13.945 1 98.62 200 LEU A O 1
ATOM 1611 N N . ALA A 1 201 ? -6.539 19.078 13.539 1 98.5 201 ALA A N 1
ATOM 1612 C CA . ALA A 1 201 ? -5.746 20.297 13.492 1 98.5 201 ALA A CA 1
ATOM 1613 C C . ALA A 1 201 ? -5 20.516 14.812 1 98.5 201 ALA A C 1
ATOM 1615 O O . ALA A 1 201 ? -3.807 20.828 14.812 1 98.5 201 ALA A O 1
ATOM 1616 N N . ASP A 1 202 ? -5.695 20.328 15.906 1 97.94 202 ASP A N 1
ATOM 1617 C CA . ASP A 1 202 ? -5.102 20.5 17.234 1 97.94 202 ASP A CA 1
ATOM 1618 C C . ASP A 1 202 ? -3.961 19.5 17.453 1 97.94 202 ASP A C 1
ATOM 1620 O O . ASP A 1 202 ? -2.91 19.859 17.984 1 97.94 202 ASP A O 1
ATOM 1624 N N . TYR A 1 203 ? -4.172 18.297 17.078 1 98.12 203 TYR A N 1
ATOM 1625 C CA . TYR A 1 203 ? -3.139 17.281 17.203 1 98.12 203 TYR A CA 1
ATOM 1626 C C . TYR A 1 203 ? -1.881 17.656 16.438 1 98.12 203 TYR A C 1
ATOM 1628 O O . TYR A 1 203 ? -0.776 17.625 16.984 1 98.12 203 TYR A O 1
ATOM 1636 N N . VAL A 1 204 ? -2.053 18.031 15.102 1 97.38 204 VAL A N 1
ATOM 1637 C CA . VAL A 1 204 ? -0.914 18.328 14.234 1 97.38 204 VAL A CA 1
ATOM 1638 C C . VAL A 1 204 ? -0.131 19.5 14.797 1 97.38 204 VAL A C 1
ATOM 1640 O O . VAL A 1 204 ? 1.1 19.531 14.727 1 97.38 204 VAL A O 1
ATOM 1643 N N . LYS A 1 205 ? -0.812 20.375 15.453 1 95.12 205 LYS A N 1
ATOM 1644 C CA . LYS A 1 205 ? -0.194 21.594 15.992 1 95.12 205 LYS A CA 1
ATOM 1645 C C . LYS A 1 205 ? 0.535 21.297 17.297 1 95.12 205 LYS A C 1
ATOM 1647 O O . LYS A 1 205 ? 1.513 21.969 17.641 1 95.12 205 LYS A O 1
ATOM 1652 N N . THR A 1 206 ? 0.071 20.25 18.031 1 95.62 206 THR A N 1
ATOM 1653 C CA . THR A 1 206 ? 0.55 20.109 19.391 1 95.62 206 THR A CA 1
ATOM 1654 C C . THR A 1 206 ? 1.355 18.828 19.547 1 95.62 206 THR A C 1
ATOM 1656 O O . THR A 1 206 ? 1.97 18.594 20.594 1 95.62 206 THR A O 1
ATOM 1659 N N . ARG A 1 207 ? 1.368 18.016 18.578 1 94.12 207 ARG A N 1
ATOM 1660 C CA . ARG A 1 207 ? 2.029 16.719 18.719 1 94.12 207 ARG A CA 1
ATOM 1661 C C . ARG A 1 207 ? 3.523 16.891 18.953 1 94.12 207 ARG A C 1
ATOM 1663 O O . ARG A 1 207 ? 4.098 17.922 18.625 1 94.12 207 ARG A O 1
ATOM 1670 N N . PRO A 1 208 ? 4.121 15.93 19.562 1 88.56 208 PRO A N 1
ATOM 1671 C CA . PRO A 1 208 ? 5.551 16.016 19.875 1 88.56 208 PRO A CA 1
ATOM 1672 C C . PRO A 1 208 ? 6.414 16.203 18.625 1 88.56 208 PRO A C 1
ATOM 1674 O O . PRO A 1 208 ? 6.125 15.617 17.578 1 88.56 208 PRO A O 1
ATOM 1677 N N . GLU A 1 209 ? 7.422 16.984 18.719 1 88.19 209 GLU A N 1
ATOM 1678 C CA . GLU A 1 209 ? 8.445 17.078 17.688 1 88.19 209 GLU A CA 1
ATOM 1679 C C . GLU A 1 209 ? 9.453 15.938 17.812 1 88.19 209 GLU A C 1
ATOM 1681 O O . GLU A 1 209 ? 10.18 15.844 18.797 1 88.19 209 GLU A O 1
ATOM 1686 N N . THR A 1 210 ? 9.227 14.992 16.938 1 81.81 210 THR A N 1
ATOM 1687 C CA . THR A 1 210 ? 10.102 13.836 16.984 1 81.81 210 THR A CA 1
ATOM 1688 C C . THR A 1 210 ? 11.148 13.883 15.875 1 81.81 210 THR A C 1
ATOM 1690 O O . THR A 1 210 ? 10.82 14.211 14.727 1 81.81 210 THR A O 1
ATOM 1693 N N . VAL A 1 211 ? 12.375 14.242 16.281 1 64.56 211 VAL A N 1
ATOM 1694 C CA . VAL A 1 211 ? 13.5 14.344 15.352 1 64.56 211 VAL A CA 1
ATOM 1695 C C . VAL A 1 211 ? 13.812 12.969 14.766 1 64.56 211 VAL A C 1
ATOM 1697 O O . VAL A 1 211 ? 13.781 11.961 15.477 1 64.56 211 VAL A O 1
ATOM 1700 N N . LEU A 1 212 ? 13.508 12.789 13.414 1 60.59 212 LEU A N 1
ATOM 1701 C CA . LEU A 1 212 ? 14.023 11.562 12.812 1 60.59 212 LEU A CA 1
ATOM 1702 C C . LEU A 1 212 ? 15.547 11.57 12.758 1 60.59 212 LEU A C 1
ATOM 1704 O O . LEU A 1 212 ? 16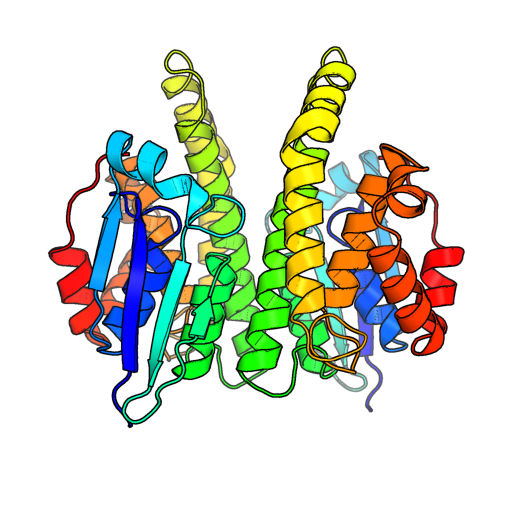.156 12.633 12.648 1 60.59 212 LEU A O 1
ATOM 1708 N N . MET B 1 1 ? -23.047 -8.648 -17.375 1 49.5 1 MET B N 1
ATOM 1709 C CA . MET B 1 1 ? -22.312 -7.438 -17.031 1 49.5 1 MET B CA 1
ATOM 1710 C C . MET B 1 1 ? -21.719 -6.777 -18.266 1 49.5 1 MET B C 1
ATOM 1712 O O . MET B 1 1 ? -21.219 -7.461 -19.156 1 49.5 1 MET B O 1
ATOM 1716 N N . LYS B 1 2 ? -21.969 -5.469 -18.453 1 60.69 2 LYS B N 1
ATOM 1717 C CA . LYS B 1 2 ? -21.469 -4.773 -19.641 1 60.69 2 LYS B CA 1
ATOM 1718 C C . LYS B 1 2 ? -20 -5.062 -19.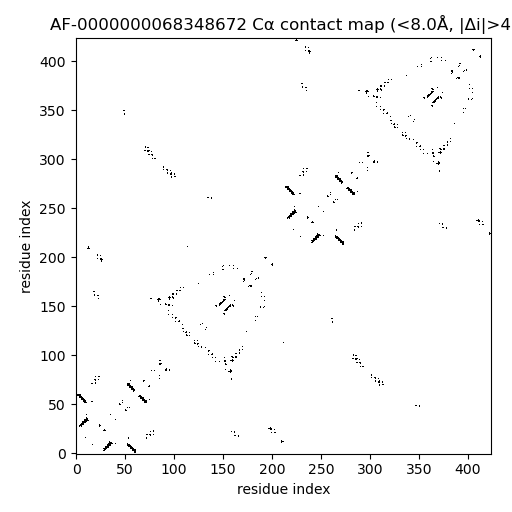859 1 60.69 2 LYS B C 1
ATOM 1720 O O . LYS B 1 2 ? -19.234 -5.219 -18.906 1 60.69 2 LYS B O 1
ATOM 1725 N N . HIS B 1 3 ? -19.578 -5.445 -20.922 1 79.88 3 HIS B N 1
ATOM 1726 C CA . HIS B 1 3 ? -18.219 -5.793 -21.297 1 79.88 3 HIS B CA 1
ATOM 1727 C C . HIS B 1 3 ? -17.297 -4.582 -21.219 1 79.88 3 HIS B C 1
ATOM 1729 O O . HIS B 1 3 ? -17.719 -3.457 -21.5 1 79.88 3 HIS B O 1
ATOM 1735 N N . ARG B 1 4 ? -16.078 -4.715 -20.469 1 86.75 4 ARG B N 1
ATOM 1736 C CA . ARG B 1 4 ? -15.055 -3.682 -20.375 1 86.75 4 ARG B CA 1
ATOM 1737 C C . ARG B 1 4 ? -13.906 -3.963 -21.344 1 86.75 4 ARG B C 1
ATOM 1739 O O . ARG B 1 4 ? -13.484 -5.109 -21.5 1 86.75 4 ARG B O 1
ATOM 1746 N N . HIS B 1 5 ? -13.633 -2.957 -22.141 1 92 5 HIS B N 1
ATOM 1747 C CA . HIS B 1 5 ? -12.391 -3.002 -22.906 1 92 5 HIS B CA 1
ATOM 1748 C C . HIS B 1 5 ? -11.227 -2.441 -22.094 1 92 5 HIS B C 1
ATOM 1750 O O . HIS B 1 5 ? -11.25 -1.272 -21.703 1 92 5 HIS B O 1
ATOM 1756 N N . CYS B 1 6 ? -10.25 -3.309 -21.859 1 97 6 CYS B N 1
ATOM 1757 C CA . CYS B 1 6 ? -9.125 -2.914 -21.016 1 97 6 CYS B CA 1
ATOM 1758 C C . CYS B 1 6 ? -7.812 -2.986 -21.781 1 97 6 CYS B C 1
ATOM 1760 O O . CYS B 1 6 ? -7.609 -3.898 -22.594 1 97 6 CYS B O 1
ATOM 1762 N N . THR B 1 7 ? -6.957 -1.958 -21.578 1 98.31 7 THR B N 1
ATOM 1763 C CA . THR B 1 7 ? -5.574 -1.971 -22.062 1 98.31 7 THR B CA 1
ATOM 1764 C C . THR B 1 7 ? -4.609 -1.683 -20.906 1 98.31 7 THR B C 1
ATOM 1766 O O . THR B 1 7 ? -4.711 -0.644 -20.25 1 98.31 7 THR B O 1
ATOM 1769 N N . LEU B 1 8 ? -3.729 -2.643 -20.641 1 98.75 8 LEU B N 1
ATOM 1770 C CA . LEU B 1 8 ? -2.713 -2.496 -19.609 1 98.75 8 LEU B CA 1
ATOM 1771 C C . LEU B 1 8 ? -1.344 -2.23 -20.219 1 98.75 8 LEU B C 1
ATOM 1773 O O . LEU B 1 8 ? -0.88 -2.996 -21.062 1 98.75 8 LEU B O 1
ATOM 1777 N N . PHE B 1 9 ? -0.76 -1.094 -19.844 1 98.81 9 PHE B N 1
ATOM 1778 C CA . PHE B 1 9 ? 0.579 -0.725 -20.281 1 98.81 9 PHE B CA 1
ATOM 1779 C C . PHE B 1 9 ? 1.605 -0.988 -19.188 1 98.81 9 PHE B C 1
ATOM 1781 O O . PHE B 1 9 ? 1.461 -0.501 -18.062 1 98.81 9 PHE B O 1
ATOM 1788 N N . TYR B 1 10 ? 2.59 -1.781 -19.531 1 98.25 10 TYR B N 1
ATOM 1789 C CA . TYR B 1 10 ? 3.703 -2.029 -18.625 1 98.25 10 TYR B CA 1
ATOM 1790 C C . TYR B 1 10 ? 4.934 -2.506 -19.391 1 98.25 10 TYR B C 1
ATOM 1792 O O . TYR B 1 10 ? 4.949 -2.5 -20.625 1 98.25 10 TYR B O 1
ATOM 1800 N N . PHE B 1 11 ? 6.035 -2.75 -18.672 1 97.12 11 PHE B N 1
ATOM 1801 C CA . PHE B 1 11 ? 7.258 -3.287 -19.25 1 97.12 11 PHE B CA 1
ATOM 1802 C C . PHE B 1 11 ? 7.109 -4.777 -19.547 1 97.12 11 PHE B C 1
ATOM 1804 O O . PHE B 1 11 ? 6.227 -5.438 -18.984 1 97.12 11 PHE B O 1
ATOM 1811 N N . ASN B 1 12 ? 8 -5.254 -20.359 1 95.62 12 ASN B N 1
ATOM 1812 C CA . ASN B 1 12 ? 7.984 -6.676 -20.688 1 95.62 12 ASN B CA 1
ATOM 1813 C C . ASN B 1 12 ? 8.539 -7.523 -19.547 1 95.62 12 ASN B C 1
ATOM 1815 O O . ASN B 1 12 ? 9.477 -8.297 -19.734 1 95.62 12 ASN B O 1
ATOM 1819 N N . VAL B 1 13 ? 7.965 -7.398 -18.391 1 94.5 13 VAL B N 1
ATOM 1820 C CA . VAL B 1 13 ? 8.234 -8.148 -17.172 1 94.5 13 VAL B CA 1
ATOM 1821 C C . VAL B 1 13 ? 6.941 -8.297 -16.375 1 94.5 13 VAL B C 1
ATOM 1823 O O . VAL B 1 13 ? 5.938 -7.645 -16.656 1 94.5 13 VAL B O 1
ATOM 1826 N N . ARG B 1 14 ? 6.805 -9.164 -15.453 1 94.69 14 ARG B N 1
ATOM 1827 C CA . ARG B 1 14 ? 5.668 -9.289 -14.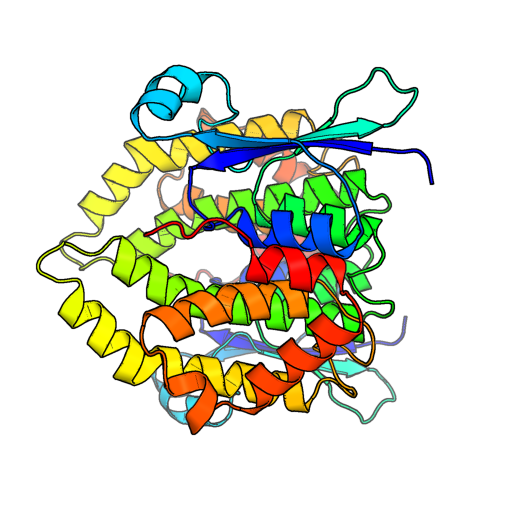547 1 94.69 14 ARG B CA 1
ATOM 1828 C C . ARG B 1 14 ? 5.582 -8.086 -13.609 1 94.69 14 ARG B C 1
ATOM 1830 O O . ARG B 1 14 ? 4.711 -7.23 -13.766 1 94.69 14 ARG B O 1
ATOM 1837 N N . GLY B 1 15 ? 6.633 -7.922 -12.758 1 93.94 15 GLY B N 1
ATOM 1838 C CA . GLY B 1 15 ? 6.809 -6.738 -11.938 1 93.94 15 GLY B CA 1
ATOM 1839 C C . GLY B 1 15 ? 5.512 -6.246 -11.312 1 93.94 15 GLY B C 1
ATOM 1840 O O . GLY B 1 15 ? 4.691 -7.047 -10.867 1 93.94 15 GLY B O 1
ATOM 1841 N N . ARG B 1 16 ? 5.336 -4.949 -11.289 1 96.56 16 ARG B N 1
ATOM 1842 C CA . ARG B 1 16 ? 4.246 -4.277 -10.586 1 96.56 16 ARG B CA 1
ATOM 1843 C C . ARG B 1 16 ? 2.918 -4.484 -11.312 1 96.56 16 ARG B C 1
ATOM 1845 O O . ARG B 1 16 ? 1.854 -4.207 -10.758 1 96.56 16 ARG B O 1
ATOM 1852 N N . ALA B 1 17 ? 2.91 -5 -12.5 1 97.94 17 ALA B N 1
ATOM 1853 C CA . ALA B 1 17 ? 1.673 -5.172 -13.258 1 97.94 17 ALA B CA 1
ATOM 1854 C C . ALA B 1 17 ? 1.097 -6.57 -13.047 1 97.94 17 ALA B C 1
ATOM 1856 O O . ALA B 1 17 ? -0.039 -6.848 -13.445 1 97.94 17 ALA B O 1
ATOM 1857 N N . GLU B 1 18 ? 1.852 -7.434 -12.414 1 97.75 18 GLU B N 1
ATOM 1858 C CA . GLU B 1 18 ? 1.466 -8.836 -12.367 1 97.75 18 GLU B CA 1
ATOM 1859 C C . GLU B 1 18 ? 0.161 -9.023 -11.594 1 97.75 18 GLU B C 1
ATOM 1861 O O . GLU B 1 18 ? -0.728 -9.758 -12.039 1 97.75 18 GLU B O 1
ATOM 1866 N N . ALA B 1 19 ? 0.088 -8.422 -10.438 1 98.62 19 ALA B N 1
ATOM 1867 C CA . ALA B 1 19 ? -1.146 -8.555 -9.664 1 98.62 19 ALA B CA 1
ATOM 1868 C C . ALA B 1 19 ? -2.348 -8.055 -10.469 1 98.62 19 ALA B C 1
ATOM 1870 O O . ALA B 1 19 ? -3.438 -8.625 -10.375 1 98.62 19 ALA B O 1
ATOM 1871 N N . ILE B 1 20 ? -2.184 -6.957 -11.219 1 98.88 20 ILE B N 1
ATOM 1872 C CA . ILE B 1 20 ? -3.248 -6.402 -12.047 1 98.88 20 ILE B CA 1
ATOM 1873 C C . ILE B 1 20 ? -3.674 -7.426 -13.102 1 98.88 20 ILE B C 1
ATOM 1875 O O . ILE B 1 20 ? -4.863 -7.703 -13.258 1 98.88 20 ILE B O 1
ATOM 1879 N N . ARG B 1 21 ? -2.689 -8.023 -13.789 1 98.62 21 ARG B N 1
ATOM 1880 C CA . ARG B 1 21 ? -2.969 -9.062 -14.781 1 98.62 21 ARG B CA 1
ATOM 1881 C C . ARG B 1 21 ? -3.734 -10.219 -14.148 1 98.62 21 ARG B C 1
ATOM 1883 O O . ARG B 1 21 ? -4.695 -10.727 -14.734 1 98.62 21 ARG B O 1
ATOM 1890 N N . MET B 1 22 ? -3.299 -10.625 -13.016 1 98.81 22 MET B N 1
ATOM 1891 C CA . MET B 1 22 ? -3.896 -11.781 -12.344 1 98.81 22 MET B CA 1
ATOM 1892 C C . MET B 1 22 ? -5.34 -11.484 -11.945 1 98.81 22 MET B C 1
ATOM 1894 O O . MET B 1 22 ? -6.211 -12.352 -12.07 1 98.81 22 MET B O 1
ATOM 1898 N N . VAL B 1 23 ? -5.641 -10.273 -11.445 1 98.81 23 VAL B N 1
ATOM 1899 C CA . VAL B 1 23 ? -7.008 -9.906 -11.102 1 98.81 23 VAL B CA 1
ATOM 1900 C C . VAL B 1 23 ? -7.883 -9.945 -12.352 1 98.81 23 VAL B C 1
ATOM 1902 O O . VAL B 1 23 ? -9.008 -10.445 -12.312 1 98.81 23 VAL B O 1
ATOM 1905 N N . LEU B 1 24 ? -7.398 -9.422 -13.492 1 98.44 24 LEU B N 1
ATOM 1906 C CA . LEU B 1 24 ? -8.156 -9.398 -14.734 1 98.44 24 LEU B CA 1
ATOM 1907 C C . LEU B 1 24 ? -8.445 -10.82 -15.211 1 98.44 24 LEU B C 1
ATOM 1909 O O . LEU B 1 24 ? -9.586 -11.141 -15.562 1 98.44 24 LEU B O 1
ATOM 1913 N N . HIS B 1 25 ? -7.477 -11.695 -15.148 1 98.31 25 HIS B N 1
ATOM 1914 C CA . HIS B 1 25 ? -7.668 -13.078 -15.562 1 98.31 25 HIS B CA 1
ATOM 1915 C C . HIS B 1 25 ? -8.594 -13.82 -14.609 1 98.31 25 HIS B C 1
ATOM 1917 O O . HIS B 1 25 ? -9.438 -14.617 -15.039 1 98.31 25 HIS B O 1
ATOM 1923 N N . ALA B 1 26 ? -8.406 -13.586 -13.32 1 98.56 26 ALA B N 1
ATOM 1924 C CA . ALA B 1 26 ? -9.25 -14.219 -12.305 1 98.56 26 ALA B CA 1
ATOM 1925 C C . ALA B 1 26 ? -10.727 -13.922 -12.562 1 98.56 26 ALA B C 1
ATOM 1927 O O . ALA B 1 26 ? -11.594 -14.695 -12.148 1 98.56 26 ALA B O 1
ATOM 1928 N N . ASN B 1 27 ? -11.008 -12.828 -13.188 1 97.5 27 ASN B N 1
ATOM 1929 C CA . ASN B 1 27 ? -12.391 -12.406 -13.383 1 97.5 27 ASN B CA 1
ATOM 1930 C C . ASN B 1 27 ? -12.797 -12.461 -14.852 1 97.5 27 ASN B C 1
ATOM 1932 O O . ASN B 1 27 ? -13.766 -11.82 -15.266 1 97.5 27 ASN B O 1
ATOM 1936 N N . ASP B 1 28 ? -12.023 -13.125 -15.648 1 96.06 28 ASP B N 1
ATOM 1937 C CA . ASP B 1 28 ? -12.305 -13.414 -17.047 1 96.06 28 ASP B CA 1
ATOM 1938 C C . ASP B 1 28 ? -12.477 -12.125 -17.844 1 96.06 28 ASP B C 1
ATOM 1940 O O . ASP B 1 28 ? -13.406 -12 -18.641 1 96.06 28 ASP B O 1
ATOM 1944 N N . VAL B 1 29 ? -11.648 -11.188 -17.562 1 95.81 29 VAL B N 1
ATOM 1945 C CA . VAL B 1 29 ? -11.664 -9.93 -18.297 1 95.81 29 VAL B CA 1
ATOM 1946 C C . VAL B 1 29 ? -10.594 -9.953 -19.391 1 95.81 29 VAL B C 1
ATOM 1948 O O . VAL B 1 29 ? -9.406 -10.102 -19.109 1 95.81 29 VAL B O 1
ATOM 1951 N N . SER B 1 30 ? -11.039 -9.906 -20.594 1 93.56 30 SER B N 1
ATOM 1952 C CA . SER B 1 30 ? -10.102 -9.766 -21.703 1 93.56 30 SER B CA 1
ATOM 1953 C C . SER B 1 30 ? -9.5 -8.359 -21.734 1 93.56 30 SER B C 1
ATOM 1955 O O . SER B 1 30 ? -10.203 -7.375 -21.516 1 93.56 30 SER B O 1
ATOM 1957 N N . PHE B 1 31 ? -8.203 -8.328 -22 1 97.38 31 PHE B N 1
ATOM 1958 C CA . PHE B 1 31 ? -7.535 -7.039 -22.078 1 97.38 31 PHE B CA 1
ATOM 1959 C C . PHE B 1 31 ? -6.332 -7.105 -23 1 97.38 31 PHE B C 1
ATOM 1961 O O . PHE B 1 31 ? -5.809 -8.188 -23.281 1 97.38 31 PHE B O 1
ATOM 1968 N N . GLU B 1 32 ? -5.973 -5.945 -23.531 1 97.88 32 GLU B N 1
ATOM 1969 C CA . GLU B 1 32 ? -4.715 -5.809 -24.266 1 97.88 32 GLU B CA 1
ATOM 1970 C C . GLU B 1 32 ? -3.543 -5.586 -23.328 1 97.88 32 GLU B C 1
ATOM 1972 O O . GLU B 1 32 ? -3.535 -4.617 -22.562 1 97.88 32 GLU B O 1
ATOM 1977 N N . ASP B 1 33 ? -2.588 -6.461 -23.328 1 97.88 33 ASP B N 1
ATOM 1978 C CA . ASP B 1 33 ? -1.384 -6.371 -22.516 1 97.88 33 ASP B CA 1
ATOM 1979 C C . ASP B 1 33 ? -0.222 -5.777 -23.297 1 97.88 33 ASP B C 1
ATOM 1981 O O . ASP B 1 33 ? 0.56 -6.512 -23.906 1 97.88 33 ASP B O 1
ATOM 1985 N N . VAL B 1 34 ? -0.107 -4.469 -23.234 1 98.19 34 VAL B N 1
ATOM 1986 C CA . VAL B 1 34 ? 0.938 -3.777 -23.984 1 98.19 34 VAL B CA 1
ATOM 1987 C C . VAL B 1 34 ? 2.234 -3.771 -23.172 1 98.19 34 VAL B C 1
ATOM 1989 O O . VAL B 1 34 ? 2.299 -3.174 -22.094 1 98.19 34 VAL B O 1
ATOM 1992 N N . ARG B 1 35 ? 3.236 -4.375 -23.688 1 97.06 35 ARG B N 1
ATOM 1993 C CA . ARG B 1 35 ? 4.512 -4.531 -23 1 97.06 35 ARG B CA 1
ATOM 1994 C C . ARG B 1 35 ? 5.629 -3.807 -23.75 1 97.06 35 ARG B C 1
ATOM 1996 O O . ARG B 1 35 ? 5.793 -3.982 -24.953 1 97.06 35 ARG B O 1
ATOM 2003 N N . PHE B 1 36 ? 6.328 -2.996 -23.016 1 97.31 36 PHE B N 1
ATOM 2004 C CA . PHE B 1 36 ? 7.402 -2.211 -23.609 1 97.31 36 PHE B CA 1
ATOM 2005 C C . PHE B 1 36 ? 8.766 -2.828 -23.297 1 97.31 36 PHE B C 1
ATOM 2007 O O . PHE B 1 36 ? 9.016 -3.248 -22.172 1 97.31 36 PHE B O 1
ATOM 2014 N N . ASP B 1 37 ? 9.68 -2.855 -24.281 1 94.94 37 ASP B N 1
ATOM 2015 C CA . ASP B 1 37 ? 11.102 -3.014 -23.984 1 94.94 37 ASP B CA 1
ATOM 2016 C C . ASP B 1 37 ? 11.766 -1.661 -23.734 1 94.94 37 ASP B C 1
ATOM 2018 O O . ASP B 1 37 ? 11.102 -0.622 -23.781 1 94.94 37 ASP B O 1
ATOM 2022 N N . LYS B 1 38 ? 12.984 -1.723 -23.453 1 92.94 38 LYS B N 1
ATOM 2023 C CA . LYS B 1 38 ? 13.703 -0.523 -23.031 1 92.94 38 LYS B CA 1
ATOM 2024 C C . LYS B 1 38 ? 13.633 0.563 -24.109 1 92.94 38 LYS B C 1
ATOM 2026 O O . LYS B 1 38 ? 13.352 1.725 -23.797 1 92.94 38 LYS B O 1
ATOM 2031 N N . ASP B 1 39 ? 13.898 0.246 -25.328 1 95.56 39 ASP B N 1
ATOM 2032 C CA . ASP B 1 39 ? 13.914 1.206 -26.422 1 95.56 39 ASP B CA 1
ATOM 2033 C C . ASP B 1 39 ? 12.516 1.787 -26.656 1 95.56 39 ASP B C 1
ATOM 2035 O O . ASP B 1 39 ? 12.367 2.996 -26.844 1 95.56 39 ASP B O 1
ATOM 2039 N N . GLN B 1 40 ? 11.547 0.92 -26.641 1 96.75 40 GLN B N 1
ATOM 2040 C CA . GLN B 1 40 ? 10.172 1.364 -26.828 1 96.75 40 GLN B CA 1
ATOM 2041 C C . GLN B 1 40 ? 9.758 2.328 -25.719 1 96.75 40 GLN B C 1
ATOM 2043 O O . GLN B 1 40 ? 9.094 3.338 -25.984 1 96.75 40 GLN B O 1
ATOM 2048 N N . TRP B 1 41 ? 10.109 2.033 -24.516 1 96.75 41 TRP B N 1
ATOM 2049 C CA . TRP B 1 41 ? 9.742 2.865 -23.375 1 96.75 41 TRP B CA 1
ATOM 2050 C C . TRP B 1 41 ? 10.383 4.242 -23.484 1 96.75 41 TRP B C 1
ATOM 2052 O O . TRP B 1 41 ? 9.727 5.262 -23.25 1 96.75 41 TRP B O 1
ATOM 2062 N N . SER B 1 42 ? 11.664 4.266 -23.781 1 96.75 42 SER B N 1
ATOM 2063 C CA . SER B 1 42 ? 12.375 5.535 -23.906 1 96.75 42 SER B CA 1
ATOM 2064 C C . SER B 1 42 ? 11.672 6.473 -24.875 1 96.75 42 SER B C 1
ATOM 2066 O O . SER B 1 42 ? 11.641 7.688 -24.672 1 96.75 42 SER B O 1
ATOM 2068 N N . GLU B 1 43 ? 11.062 5.914 -25.891 1 97.25 43 GLU B N 1
ATOM 2069 C CA . GLU B 1 43 ? 10.406 6.699 -26.938 1 97.25 43 GLU B CA 1
ATOM 2070 C C . GLU B 1 43 ? 9.023 7.164 -26.484 1 97.25 43 GLU B C 1
ATOM 2072 O O . GLU B 1 43 ? 8.547 8.219 -26.906 1 97.25 43 GLU B O 1
ATOM 2077 N N . ARG B 1 44 ? 8.438 6.383 -25.625 1 97.25 44 ARG B N 1
ATOM 2078 C CA . ARG B 1 44 ? 7.023 6.629 -25.359 1 97.25 44 ARG B CA 1
ATOM 2079 C C . ARG B 1 44 ? 6.801 7.145 -23.953 1 97.25 44 ARG B C 1
ATOM 2081 O O . ARG B 1 44 ? 5.676 7.496 -23.578 1 97.25 44 ARG B O 1
ATOM 2088 N N . LYS B 1 45 ? 7.836 7.207 -23.156 1 97 45 LYS B N 1
ATOM 2089 C CA . LYS B 1 45 ? 7.762 7.598 -21.75 1 97 45 LYS B CA 1
ATOM 2090 C C . LYS B 1 45 ? 6.98 8.898 -21.578 1 97 45 LYS B C 1
ATOM 2092 O O . LYS B 1 45 ? 6.199 9.039 -20.641 1 97 45 LYS B O 1
ATOM 2097 N N . HIS B 1 46 ? 7.109 9.844 -22.484 1 95.69 46 HIS B N 1
ATOM 2098 C CA . HIS B 1 46 ? 6.512 11.172 -22.406 1 95.69 46 HIS B CA 1
ATOM 2099 C C . HIS B 1 46 ? 4.992 11.102 -22.547 1 95.69 46 HIS B C 1
ATOM 2101 O O . HIS B 1 46 ? 4.289 12.055 -22.188 1 95.69 46 HIS B O 1
ATOM 2107 N N . GLU B 1 47 ? 4.441 9.953 -23.016 1 96.25 47 GLU B N 1
ATOM 2108 C CA . GLU B 1 47 ? 3.008 9.781 -23.234 1 96.25 47 GLU B CA 1
ATOM 2109 C C . GLU B 1 47 ? 2.293 9.414 -21.938 1 96.25 47 GLU B C 1
ATOM 2111 O O . GLU B 1 47 ? 1.066 9.492 -21.859 1 96.25 47 GLU B O 1
ATOM 2116 N N . PHE B 1 48 ? 3.068 9.102 -20.953 1 97 48 PHE B N 1
ATOM 2117 C CA . PHE B 1 48 ? 2.482 8.547 -19.734 1 97 48 PHE B CA 1
ATOM 2118 C C . PHE B 1 48 ? 2.662 9.5 -18.562 1 97 48 PHE B C 1
ATOM 2120 O O . PHE B 1 48 ? 3.742 10.062 -18.375 1 97 48 PHE B O 1
ATOM 2127 N N . PRO B 1 49 ? 1.593 9.648 -17.797 1 94.12 49 PRO B N 1
ATOM 2128 C CA . PRO B 1 49 ? 1.673 10.547 -16.641 1 94.12 49 PRO B CA 1
ATOM 2129 C C . PRO B 1 49 ? 2.863 10.242 -15.727 1 94.12 49 PRO B C 1
ATOM 2131 O O . PRO B 1 49 ? 2.982 9.125 -15.219 1 94.12 49 PRO B O 1
ATOM 2134 N N . GLY B 1 50 ? 3.711 11.312 -15.602 1 92.75 50 GLY B N 1
ATOM 2135 C CA . GLY B 1 50 ? 4.879 11.172 -14.742 1 92.75 50 GLY B CA 1
ATOM 2136 C C . GLY B 1 50 ? 5.926 10.234 -15.312 1 92.75 50 GLY B C 1
ATOM 2137 O O . GLY B 1 50 ? 6.938 9.961 -14.664 1 92.75 50 GLY B O 1
ATOM 2138 N N . GLY B 1 51 ? 5.676 9.789 -16.516 1 95.44 51 GLY B N 1
ATOM 2139 C CA . GLY B 1 51 ? 6.605 8.82 -17.078 1 95.44 51 GLY B CA 1
ATOM 2140 C C . GLY B 1 51 ? 6.695 7.535 -16.281 1 95.44 51 GLY B C 1
ATOM 2141 O O . GLY B 1 51 ? 7.789 7.008 -16.078 1 95.44 51 GLY B O 1
ATOM 2142 N N . LYS B 1 52 ? 5.602 7.102 -15.812 1 95.62 52 LYS B N 1
ATOM 2143 C CA . LYS B 1 52 ? 5.586 5.922 -14.945 1 95.62 52 LYS B CA 1
ATOM 2144 C C . LYS B 1 52 ? 4.566 4.895 -15.445 1 95.62 52 LYS B C 1
ATOM 2146 O O . LYS B 1 52 ? 3.555 5.258 -16.047 1 95.62 52 LYS B O 1
ATOM 2151 N N . LEU B 1 53 ? 4.801 3.672 -15.25 1 97.81 53 LEU B N 1
ATOM 2152 C CA . LEU B 1 53 ? 3.936 2.521 -15.484 1 97.81 53 LEU B CA 1
ATOM 2153 C C . LEU B 1 53 ? 3.799 1.682 -14.219 1 97.81 53 LEU B C 1
ATOM 2155 O O . LEU B 1 53 ? 4.648 1.753 -13.328 1 97.81 53 LEU B O 1
ATOM 2159 N N . PRO B 1 54 ? 2.709 0.99 -14.023 1 98.62 54 PRO B N 1
ATOM 2160 C CA . PRO B 1 54 ? 1.665 0.592 -14.969 1 98.62 54 PRO B CA 1
ATOM 2161 C C . PRO B 1 54 ? 0.585 1.658 -15.141 1 98.62 54 PRO B C 1
ATOM 2163 O O . PRO B 1 54 ? 0.421 2.52 -14.273 1 98.62 54 PRO B O 1
ATOM 2166 N N . LEU B 1 55 ? -0.051 1.605 -16.266 1 98.81 55 LEU B N 1
ATOM 2167 C CA . LEU B 1 55 ? -1.235 2.389 -16.594 1 98.81 55 LEU B CA 1
ATOM 2168 C C . LEU B 1 55 ? -2.324 1.503 -17.188 1 98.81 55 LEU B C 1
ATOM 2170 O O . LEU B 1 55 ? -2.049 0.667 -18.047 1 98.81 55 LEU B O 1
ATOM 2174 N N . LEU B 1 56 ? -3.52 1.57 -16.672 1 98.81 56 LEU B N 1
ATOM 2175 C CA . LEU B 1 56 ? -4.66 0.818 -17.188 1 98.81 56 LEU B CA 1
ATOM 2176 C C . LEU B 1 56 ? -5.707 1.753 -17.781 1 98.81 56 LEU B C 1
ATOM 2178 O O . LEU B 1 56 ? -6.102 2.736 -17.141 1 98.81 56 LEU B O 1
ATOM 2182 N N . GLN B 1 57 ? -6.051 1.478 -18.969 1 98.06 57 GLN B N 1
ATOM 2183 C CA . GLN B 1 57 ? -7.172 2.158 -19.609 1 98.06 57 GLN B CA 1
ATOM 2184 C C . GLN B 1 57 ? -8.398 1.246 -19.688 1 98.06 57 GLN B C 1
ATOM 2186 O O . GLN B 1 57 ? -8.281 0.078 -20.062 1 98.06 57 GLN B O 1
ATOM 2191 N N . VAL B 1 58 ? -9.516 1.774 -19.266 1 96.69 58 VAL B N 1
ATOM 2192 C CA . VAL B 1 58 ? -10.758 1.004 -19.25 1 96.69 58 VAL B CA 1
ATOM 2193 C C . VAL B 1 58 ? -11.844 1.765 -20 1 96.69 58 VAL B C 1
ATOM 2195 O O . VAL B 1 58 ? -12.07 2.951 -19.75 1 96.69 58 VAL B O 1
ATOM 2198 N N . ARG B 1 59 ? -12.461 1.139 -20.891 1 93.12 59 ARG B N 1
ATOM 2199 C CA . ARG B 1 59 ? -13.641 1.653 -21.562 1 93.12 59 ARG B CA 1
ATOM 2200 C C . ARG B 1 59 ? -14.82 0.688 -21.422 1 93.12 59 ARG B C 1
ATOM 2202 O O . ARG B 1 59 ? -14.711 -0.484 -21.781 1 93.12 59 ARG B O 1
ATOM 2209 N N . GLU B 1 60 ? -15.852 1.266 -20.812 1 87.44 60 GLU B N 1
ATOM 2210 C CA . GLU B 1 60 ? -17.062 0.452 -20.719 1 87.44 60 GLU B CA 1
ATOM 2211 C C . GLU B 1 60 ? -17.75 0.333 -22.062 1 87.44 60 GLU B C 1
ATOM 2213 O O . GLU B 1 60 ? -17.766 1.283 -22.859 1 87.44 60 GLU B O 1
ATOM 2218 N N . GLU B 1 61 ? -18.312 -0.866 -22.234 1 85.75 61 GLU B N 1
ATOM 2219 C CA . GLU B 1 61 ? -19.047 -1.041 -23.469 1 85.75 61 GLU B CA 1
ATOM 2220 C C . GLU B 1 61 ? -20.172 -0.014 -23.594 1 85.75 61 GLU B C 1
ATOM 2222 O O . GLU B 1 61 ? -20.938 0.187 -22.656 1 85.75 61 GLU B O 1
ATOM 2227 N N . GLY B 1 62 ? -20.312 0.658 -24.625 1 86.75 62 GLY B N 1
ATOM 2228 C CA . GLY B 1 62 ? -21.359 1.635 -24.891 1 86.75 62 GLY B CA 1
ATOM 2229 C C . GLY B 1 62 ? -21 3.035 -24.438 1 86.75 62 GLY B C 1
ATOM 2230 O O . GLY B 1 62 ? -21.719 3.992 -24.719 1 86.75 62 GLY B O 1
ATOM 2231 N N . SER B 1 63 ? -19.891 3.084 -23.719 1 86.5 63 SER B N 1
ATOM 2232 C CA . SER B 1 63 ? -19.422 4.398 -23.281 1 86.5 63 SER B CA 1
ATOM 2233 C C . SER B 1 63 ? -18.328 4.922 -24.188 1 86.5 63 SER B C 1
ATOM 2235 O O . SER B 1 63 ? -17.531 4.145 -24.734 1 86.5 63 SER B O 1
ATOM 2237 N N . GLN B 1 64 ? -18.344 6.133 -24.375 1 88.12 64 GLN B N 1
ATOM 2238 C CA . GLN B 1 64 ? -17.266 6.762 -25.125 1 88.12 64 GLN B CA 1
ATOM 2239 C C . GLN B 1 64 ? -16.156 7.23 -24.188 1 88.12 64 GLN B C 1
ATOM 2241 O O . GLN B 1 64 ? -15.047 7.551 -24.641 1 88.12 64 GLN B O 1
ATOM 2246 N N . GLU B 1 65 ? -16.453 7.16 -23.031 1 90.38 65 GLU B N 1
ATOM 2247 C CA . GLU B 1 65 ? -15.484 7.656 -22.062 1 90.38 65 GLU B CA 1
ATOM 2248 C C . GLU B 1 65 ? -14.453 6.582 -21.719 1 90.38 65 GLU B C 1
ATOM 2250 O O . GLU B 1 65 ? -14.812 5.426 -21.484 1 90.38 65 GLU B O 1
ATOM 2255 N N . LYS B 1 66 ? -13.203 6.938 -21.906 1 93.25 66 LYS B N 1
ATOM 2256 C CA . LYS B 1 66 ? -12.086 6.094 -21.484 1 93.25 66 LYS B CA 1
ATOM 2257 C C . LYS B 1 66 ? -11.484 6.582 -20.172 1 93.25 66 LYS B C 1
ATOM 2259 O O . LYS B 1 66 ? -11.078 7.742 -20.062 1 93.25 66 LYS B O 1
ATOM 2264 N N . LYS B 1 67 ? -11.539 5.68 -19.25 1 94.88 67 LYS B N 1
ATOM 2265 C CA . LYS B 1 67 ? -10.914 6 -17.969 1 94.88 67 LYS B CA 1
ATOM 2266 C C . LYS B 1 67 ? -9.477 5.496 -17.906 1 94.88 67 LYS B C 1
ATOM 2268 O O . LYS B 1 67 ? -9.172 4.41 -18.406 1 94.88 67 LYS B O 1
ATOM 2273 N N . THR B 1 68 ? -8.586 6.316 -17.312 1 97.44 68 THR B N 1
ATOM 2274 C CA . THR B 1 68 ? -7.18 5.965 -17.156 1 97.44 68 THR B CA 1
ATOM 2275 C C . THR B 1 68 ? -6.82 5.84 -15.68 1 97.44 68 THR B C 1
ATOM 2277 O O . THR B 1 68 ? -7.105 6.738 -14.891 1 97.44 68 THR B O 1
ATOM 2280 N N . TYR B 1 69 ? -6.227 4.715 -15.375 1 98.31 69 TYR B N 1
ATOM 2281 C CA . TYR B 1 69 ? -5.801 4.438 -14.008 1 98.31 69 TYR B CA 1
ATOM 2282 C C . TYR B 1 69 ? -4.285 4.297 -13.922 1 98.31 69 TYR B C 1
ATOM 2284 O O . TYR B 1 69 ? -3.664 3.701 -14.805 1 98.31 69 TYR B O 1
ATOM 2292 N N . THR B 1 70 ? -3.701 4.945 -12.852 1 98.5 70 THR B N 1
ATOM 2293 C CA . THR B 1 70 ? -2.279 4.816 -12.555 1 98.5 70 THR B CA 1
ATOM 2294 C C . THR B 1 70 ? -2.068 4.34 -11.117 1 98.5 70 THR B C 1
ATOM 2296 O O . THR B 1 70 ? -3.029 4.203 -10.359 1 98.5 70 THR B O 1
ATOM 2299 N N . GLU B 1 71 ? -0.764 4.109 -10.773 1 98.56 71 GLU B N 1
ATOM 2300 C CA . GLU B 1 71 ? -0.404 3.561 -9.469 1 98.56 71 GLU B CA 1
ATOM 2301 C C . GLU B 1 71 ? -0.801 2.092 -9.359 1 98.56 71 GLU B C 1
ATOM 2303 O O . GLU B 1 71 ? -1.978 1.773 -9.18 1 98.56 71 GLU B O 1
ATOM 2308 N N . SER B 1 72 ? 0.173 1.227 -9.391 1 98.69 72 SER B N 1
ATOM 2309 C CA . SER B 1 72 ? -0.02 -0.207 -9.586 1 98.69 72 SER B CA 1
ATOM 2310 C C . SER B 1 72 ? -1.017 -0.773 -8.586 1 98.69 72 SER B C 1
ATOM 2312 O O . SER B 1 72 ? -2.012 -1.391 -8.969 1 98.69 72 SER B O 1
ATOM 2314 N N . MET B 1 73 ? -0.84 -0.474 -7.289 1 98.88 73 MET B N 1
ATOM 2315 C CA . MET B 1 73 ? -1.715 -1.077 -6.285 1 98.88 73 MET B CA 1
ATOM 2316 C C . MET B 1 73 ? -3.064 -0.367 -6.242 1 98.88 73 MET B C 1
ATOM 2318 O O . MET B 1 73 ? -4.074 -0.966 -5.871 1 98.88 73 MET B O 1
ATOM 2322 N N . ALA B 1 74 ? -3.121 0.913 -6.652 1 98.88 74 ALA B N 1
ATOM 2323 C CA . ALA B 1 74 ? -4.414 1.567 -6.812 1 98.88 74 ALA B CA 1
ATOM 2324 C C . ALA B 1 74 ? -5.246 0.882 -7.895 1 98.88 74 ALA B C 1
ATOM 2326 O O . ALA B 1 74 ? -6.445 0.65 -7.711 1 98.88 74 ALA B O 1
ATOM 2327 N N . ILE B 1 75 ? -4.586 0.561 -9.016 1 98.94 75 ILE B N 1
ATOM 2328 C CA . ILE B 1 75 ? -5.238 -0.144 -10.117 1 98.94 75 ILE B CA 1
ATOM 2329 C C . ILE B 1 75 ? -5.742 -1.502 -9.633 1 98.94 75 ILE B C 1
ATOM 2331 O O . ILE B 1 75 ? -6.91 -1.843 -9.82 1 98.94 75 ILE B O 1
ATOM 2335 N N . ALA B 1 76 ? -4.863 -2.248 -8.961 1 98.94 76 ALA B N 1
ATOM 2336 C CA . ALA B 1 76 ? -5.234 -3.582 -8.492 1 98.94 76 ALA B CA 1
ATOM 2337 C C . ALA B 1 76 ? -6.398 -3.514 -7.508 1 98.94 76 ALA B C 1
ATOM 2339 O O . ALA B 1 76 ? -7.336 -4.312 -7.594 1 98.94 76 ALA B O 1
ATOM 2340 N N . ARG B 1 77 ? -6.344 -2.572 -6.609 1 98.94 77 ARG B N 1
ATOM 2341 C CA . ARG B 1 77 ? -7.359 -2.465 -5.566 1 98.94 77 ARG B CA 1
ATOM 2342 C C . ARG B 1 77 ? -8.703 -2.053 -6.152 1 98.94 77 ARG B C 1
ATOM 2344 O O . ARG B 1 77 ? -9.75 -2.559 -5.738 1 98.94 77 ARG B O 1
ATOM 2351 N N . VAL B 1 78 ? -8.734 -1.112 -7.094 1 98.62 78 VAL B N 1
ATOM 2352 C CA . VAL B 1 78 ? -10.016 -0.668 -7.633 1 98.62 78 VAL B CA 1
ATOM 2353 C C . VAL B 1 78 ? -10.633 -1.779 -8.477 1 98.62 78 VAL B C 1
ATOM 2355 O O . VAL B 1 78 ? -11.852 -1.964 -8.477 1 98.62 78 VAL B O 1
ATOM 2358 N N . LEU B 1 79 ? -9.82 -2.527 -9.25 1 98.38 79 LEU B N 1
ATOM 2359 C CA . LEU B 1 79 ? -10.32 -3.693 -9.969 1 98.38 79 LEU B CA 1
ATOM 2360 C C . LEU B 1 79 ? -10.891 -4.727 -9 1 98.38 79 LEU B C 1
ATOM 2362 O O . LEU B 1 79 ? -11.992 -5.23 -9.203 1 98.38 79 LEU B O 1
ATOM 2366 N N . ALA B 1 80 ? -10.086 -4.996 -7.945 1 98.81 80 ALA B N 1
ATOM 2367 C CA . ALA B 1 80 ? -10.516 -5.984 -6.961 1 98.81 80 ALA B CA 1
ATOM 2368 C C . ALA B 1 80 ? -11.836 -5.574 -6.312 1 98.81 80 ALA B C 1
ATOM 2370 O O . ALA B 1 80 ? -12.719 -6.41 -6.109 1 98.81 80 ALA B O 1
ATOM 2371 N N . LYS B 1 81 ? -11.922 -4.301 -5.965 1 98.38 81 LYS B N 1
ATOM 2372 C CA . LYS B 1 81 ? -13.18 -3.803 -5.422 1 98.38 81 LYS B CA 1
ATOM 2373 C C . LYS B 1 81 ? -14.32 -3.996 -6.414 1 98.38 81 LYS B C 1
ATOM 2375 O O . LYS B 1 81 ? -15.406 -4.457 -6.047 1 98.38 81 LYS B O 1
ATOM 2380 N N . HIS B 1 82 ? -14.094 -3.645 -7.641 1 96.81 82 HIS B N 1
ATOM 2381 C CA . HIS B 1 82 ? -15.094 -3.764 -8.695 1 96.81 82 HIS B CA 1
ATOM 2382 C C . HIS B 1 82 ? -15.609 -5.195 -8.805 1 96.81 82 HIS B C 1
ATOM 2384 O O . HIS B 1 82 ? -16.797 -5.414 -9.016 1 96.81 82 HIS B O 1
ATOM 2390 N N . TYR B 1 83 ? -14.805 -6.148 -8.625 1 97.31 83 TYR B N 1
ATOM 2391 C CA . TYR B 1 83 ? -15.148 -7.547 -8.844 1 97.31 83 TYR B CA 1
ATOM 2392 C C . TYR B 1 83 ? -15.383 -8.266 -7.52 1 97.31 83 TYR B C 1
ATOM 2394 O O . TYR B 1 83 ? -15.289 -9.492 -7.441 1 97.31 83 TYR B O 1
ATOM 2402 N N . SER B 1 84 ? -15.539 -7.535 -6.434 1 98.12 84 SER B N 1
ATOM 2403 C CA . SER B 1 84 ? -15.922 -8.039 -5.117 1 98.12 84 SER B CA 1
ATOM 2404 C C . SER B 1 84 ? -14.836 -8.93 -4.531 1 98.12 84 SER B C 1
ATOM 2406 O O . SER B 1 84 ? -15.125 -9.984 -3.967 1 98.12 84 SER B O 1
ATOM 2408 N N . MET B 1 85 ? -13.609 -8.484 -4.664 1 98.81 85 MET B N 1
ATOM 2409 C CA . MET B 1 85 ? -12.469 -9.25 -4.172 1 98.81 85 MET B CA 1
ATOM 2410 C C . MET B 1 85 ? -11.773 -8.523 -3.025 1 98.81 85 MET B C 1
ATOM 2412 O O . MET B 1 85 ? -10.594 -8.75 -2.762 1 98.81 85 MET B O 1
ATOM 2416 N N . MET B 1 86 ? -12.492 -7.594 -2.338 1 98.81 86 MET B N 1
ATOM 2417 C CA . MET B 1 86 ? -11.898 -6.859 -1.225 1 98.81 86 MET B CA 1
ATOM 2418 C C . MET B 1 86 ? -12.617 -7.188 0.084 1 98.81 86 MET B C 1
ATOM 2420 O O . MET B 1 86 ? -12.523 -6.426 1.05 1 98.81 86 MET B O 1
ATOM 2424 N N . GLY B 1 87 ? -13.258 -8.32 0.098 1 98.12 87 GLY B N 1
ATOM 2425 C CA . GLY B 1 87 ? -13.906 -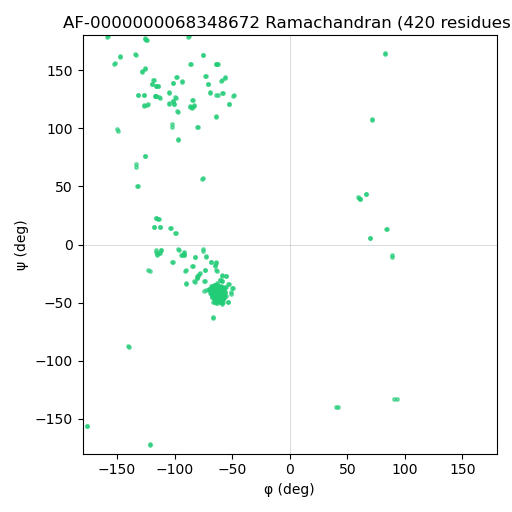8.773 1.319 1 98.12 87 GLY B CA 1
ATOM 2426 C C . GLY B 1 87 ? -15.273 -8.156 1.532 1 98.12 87 GLY B C 1
ATOM 2427 O O . GLY B 1 87 ? -15.594 -7.125 0.936 1 98.12 87 GLY B O 1
ATOM 2428 N N . ASP B 1 88 ? -16.062 -8.75 2.443 1 96.88 88 ASP B N 1
ATOM 2429 C CA . ASP B 1 88 ? -17.453 -8.328 2.658 1 96.88 88 ASP B CA 1
ATOM 2430 C C . ASP B 1 88 ? -17.625 -7.711 4.043 1 96.88 88 ASP B C 1
ATOM 2432 O O . ASP B 1 88 ? -18.719 -7.23 4.379 1 96.88 88 ASP B O 1
ATOM 2436 N N . SER B 1 89 ? -16.641 -7.781 4.82 1 97.5 89 SER B N 1
ATOM 2437 C CA . SER B 1 89 ? -16.656 -7.223 6.172 1 97.5 89 SER B CA 1
ATOM 2438 C C . SER B 1 89 ? -15.398 -6.426 6.465 1 97.5 89 SER B C 1
ATOM 2440 O O . SER B 1 89 ? -14.414 -6.523 5.727 1 97.5 89 SER B O 1
ATOM 2442 N N . GLU B 1 90 ? -15.469 -5.613 7.5 1 96.88 90 GLU B N 1
ATOM 2443 C CA . GLU B 1 90 ? -14.297 -4.859 7.941 1 96.88 90 GLU B CA 1
ATOM 2444 C C . GLU B 1 90 ? -13.141 -5.793 8.297 1 96.88 90 GLU B C 1
ATOM 2446 O O . GLU B 1 90 ? -11.984 -5.508 7.984 1 96.88 90 GLU B O 1
ATOM 2451 N N . GLU B 1 91 ? -13.469 -6.906 8.922 1 97.31 91 GLU B N 1
ATOM 2452 C CA . GLU B 1 91 ? -12.453 -7.887 9.312 1 97.31 91 GLU B CA 1
ATOM 2453 C C . GLU B 1 91 ? -11.781 -8.5 8.086 1 97.31 91 GLU B C 1
ATOM 2455 O O . GLU B 1 91 ? -10.555 -8.633 8.047 1 97.31 91 GLU B O 1
ATOM 2460 N N . GLU B 1 92 ? -12.547 -8.914 7.129 1 98.69 92 GLU B N 1
ATOM 2461 C CA . GLU B 1 92 ? -11.984 -9.469 5.898 1 98.69 92 GLU B CA 1
ATOM 2462 C C . GLU B 1 92 ? -11.133 -8.43 5.168 1 98.69 92 GLU B C 1
ATOM 2464 O O . GLU B 1 92 ? -10.055 -8.75 4.672 1 98.69 92 GLU B O 1
ATOM 2469 N N . TYR B 1 93 ? -11.695 -7.211 5.129 1 98.81 93 TYR B N 1
ATOM 2470 C CA . TYR B 1 93 ? -10.961 -6.113 4.512 1 98.81 93 TYR B CA 1
ATOM 2471 C C . TYR B 1 93 ? -9.594 -5.934 5.168 1 98.81 93 TYR B C 1
ATOM 2473 O O . TYR B 1 93 ? -8.578 -5.793 4.48 1 98.81 93 TYR B O 1
ATOM 2481 N N . TYR B 1 94 ? -9.539 -6.043 6.484 1 98.88 94 TYR B N 1
ATOM 2482 C CA . TYR B 1 94 ? -8.281 -5.918 7.219 1 98.88 94 TYR B CA 1
ATOM 2483 C C . TYR B 1 94 ? -7.328 -7.051 6.867 1 98.88 94 TYR B C 1
ATOM 2485 O O . TYR B 1 94 ? -6.148 -6.82 6.598 1 98.88 94 TYR B O 1
ATOM 2493 N N . LYS B 1 95 ? -7.777 -8.25 6.863 1 98.88 95 LYS B N 1
ATOM 2494 C CA . LYS B 1 95 ? -6.934 -9.398 6.57 1 98.88 95 LYS B CA 1
ATOM 2495 C C . LYS B 1 95 ? -6.316 -9.289 5.18 1 98.88 95 LYS B C 1
ATOM 2497 O O . LYS B 1 95 ? -5.145 -9.625 4.984 1 98.88 95 LYS B O 1
ATOM 2502 N N . ILE B 1 96 ? -7.094 -8.781 4.25 1 98.94 96 ILE B N 1
ATOM 2503 C CA . ILE B 1 96 ? -6.637 -8.602 2.879 1 98.94 96 ILE B CA 1
ATOM 2504 C C . ILE B 1 96 ? -5.535 -7.543 2.84 1 98.94 96 ILE B C 1
ATOM 2506 O O . ILE B 1 96 ? -4.445 -7.793 2.314 1 98.94 96 ILE B O 1
ATOM 2510 N N . GLU B 1 97 ? -5.773 -6.426 3.457 1 98.94 97 GLU B N 1
ATOM 2511 C CA . GLU B 1 97 ? -4.801 -5.336 3.438 1 98.94 97 GLU B CA 1
ATOM 2512 C C . GLU B 1 97 ? -3.539 -5.707 4.207 1 98.94 97 GLU B C 1
ATOM 2514 O O . GLU B 1 97 ? -2.434 -5.312 3.828 1 98.94 97 GLU B O 1
ATOM 2519 N N . ARG B 1 98 ? -3.695 -6.434 5.305 1 98.88 98 ARG B N 1
ATOM 2520 C CA . ARG B 1 98 ? -2.527 -6.91 6.043 1 98.88 98 ARG B CA 1
ATOM 2521 C C . ARG B 1 98 ? -1.644 -7.789 5.168 1 98.88 98 ARG B C 1
ATOM 2523 O O . ARG B 1 98 ? -0.425 -7.609 5.125 1 98.88 98 ARG B 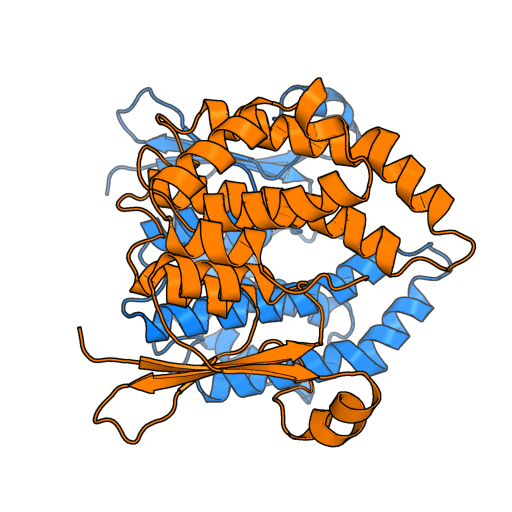O 1
ATOM 2530 N N . MET B 1 99 ? -2.242 -8.703 4.449 1 98.94 99 MET B N 1
ATOM 2531 C CA . MET B 1 99 ? -1.497 -9.602 3.568 1 98.94 99 MET B CA 1
ATOM 2532 C C . MET B 1 99 ? -0.814 -8.82 2.449 1 98.94 99 MET B C 1
ATOM 2534 O O . MET B 1 99 ? 0.351 -9.07 2.137 1 98.94 99 MET B O 1
ATOM 2538 N N . ILE B 1 100 ? -1.553 -7.863 1.876 1 98.94 100 ILE B N 1
ATOM 2539 C CA . ILE B 1 100 ? -0.982 -7.039 0.817 1 98.94 100 ILE B CA 1
ATOM 2540 C C . ILE B 1 100 ? 0.253 -6.309 1.341 1 98.94 100 ILE B C 1
ATOM 2542 O O . ILE B 1 100 ? 1.285 -6.262 0.668 1 98.94 100 ILE B O 1
ATOM 2546 N N . GLY B 1 101 ? 0.119 -5.754 2.547 1 98.75 101 GLY B N 1
ATOM 2547 C CA . GLY B 1 101 ? 1.258 -5.086 3.156 1 98.75 101 GLY B CA 1
ATOM 2548 C C . GLY B 1 101 ? 2.422 -6.023 3.428 1 98.75 101 GLY B C 1
ATOM 2549 O O . GLY B 1 101 ? 3.58 -5.664 3.201 1 98.75 101 GLY B O 1
ATOM 2550 N N . GLN B 1 102 ? 2.172 -7.203 3.922 1 98.75 102 GLN B N 1
ATOM 2551 C CA . GLN B 1 102 ? 3.209 -8.195 4.191 1 98.75 102 GLN B CA 1
ATOM 2552 C C . GLN B 1 102 ? 3.895 -8.641 2.902 1 98.75 102 GLN B C 1
ATOM 2554 O O . GLN B 1 102 ? 5.117 -8.805 2.867 1 98.75 102 GLN B O 1
ATOM 2559 N N . CYS B 1 103 ? 3.123 -8.781 1.858 1 98.75 103 CYS B N 1
ATOM 2560 C CA . CYS B 1 103 ? 3.676 -9.125 0.554 1 98.75 103 CYS B CA 1
ATOM 2561 C C . CYS B 1 103 ? 4.57 -8.008 0.028 1 98.75 103 CYS B C 1
ATOM 2563 O O . CYS B 1 103 ? 5.625 -8.273 -0.554 1 98.75 103 CYS B O 1
ATOM 2565 N N . ALA B 1 104 ? 4.121 -6.797 0.22 1 98.44 104 ALA B N 1
ATOM 2566 C CA . ALA B 1 104 ? 4.93 -5.66 -0.214 1 98.44 104 ALA B CA 1
ATOM 2567 C C . ALA B 1 104 ? 6.293 -5.664 0.477 1 98.44 104 ALA B C 1
ATOM 2569 O O . ALA B 1 104 ? 7.312 -5.359 -0.146 1 98.44 104 ALA B O 1
ATOM 2570 N N . ASP B 1 105 ? 6.34 -5.965 1.797 1 97.69 105 ASP B N 1
ATOM 2571 C CA . ASP B 1 105 ? 7.598 -6.062 2.531 1 97.69 105 ASP B CA 1
ATOM 2572 C C . ASP B 1 105 ? 8.484 -7.164 1.96 1 97.69 105 ASP B C 1
ATOM 2574 O O . ASP B 1 105 ? 9.695 -6.988 1.829 1 97.69 105 ASP B O 1
ATOM 2578 N N . LEU B 1 106 ? 7.879 -8.289 1.647 1 98.44 106 LEU B N 1
ATOM 2579 C CA . LEU B 1 106 ? 8.609 -9.398 1.055 1 98.44 106 LEU B CA 1
ATOM 2580 C C . LEU B 1 106 ? 9.18 -9.016 -0.306 1 98.44 106 LEU B C 1
ATOM 2582 O O . LEU B 1 106 ? 10.359 -9.242 -0.58 1 98.44 106 LEU B O 1
ATOM 2586 N N . ASP B 1 107 ? 8.391 -8.375 -1.126 1 97.81 107 ASP B N 1
ATOM 2587 C CA . ASP B 1 107 ? 8.789 -7.992 -2.477 1 97.81 107 ASP B CA 1
ATOM 2588 C C . ASP B 1 107 ? 9.914 -6.961 -2.447 1 97.81 107 ASP B C 1
ATOM 2590 O O . ASP B 1 107 ? 10.773 -6.949 -3.328 1 97.81 107 ASP B O 1
ATOM 2594 N N . LYS B 1 108 ? 9.844 -6.121 -1.457 1 96.88 108 LYS B N 1
ATOM 2595 C CA . LYS B 1 108 ? 10.883 -5.098 -1.321 1 96.88 108 LYS B CA 1
ATOM 2596 C C . LYS B 1 108 ? 12.266 -5.73 -1.19 1 96.88 108 LYS B C 1
ATOM 2598 O O . LYS B 1 108 ? 13.25 -5.195 -1.702 1 96.88 108 LYS B O 1
ATOM 2603 N N . GLU B 1 109 ? 12.398 -6.887 -0.505 1 97.12 109 GLU B N 1
ATOM 2604 C CA . GLU B 1 109 ? 13.672 -7.578 -0.364 1 97.12 109 GLU B CA 1
ATOM 2605 C C . GLU B 1 109 ? 14.234 -7.992 -1.724 1 97.12 109 GLU B C 1
ATOM 2607 O O . GLU B 1 109 ? 15.438 -7.871 -1.97 1 97.12 109 GLU B O 1
ATOM 2612 N N . PHE B 1 110 ? 13.375 -8.391 -2.588 1 96.25 110 PHE B N 1
ATOM 2613 C CA . PHE B 1 110 ? 13.812 -8.859 -3.896 1 96.25 110 PHE B CA 1
ATOM 2614 C C . PHE B 1 110 ? 14.047 -7.688 -4.84 1 96.25 110 PHE B C 1
ATOM 2616 O O . PHE B 1 110 ? 14.906 -7.758 -5.723 1 96.25 110 PHE B O 1
ATOM 2623 N N . VAL B 1 111 ? 13.281 -6.637 -4.676 1 94.38 111 VAL B N 1
ATOM 2624 C CA . VAL B 1 111 ? 13.539 -5.414 -5.43 1 94.38 111 VAL B CA 1
ATOM 2625 C C . VAL B 1 111 ? 14.93 -4.883 -5.102 1 94.38 111 VAL B C 1
ATOM 2627 O O . VAL B 1 111 ? 15.664 -4.445 -5.992 1 94.38 111 VAL B O 1
ATOM 2630 N N . ASN B 1 112 ? 15.289 -4.914 -3.787 1 93.81 112 ASN B N 1
ATOM 2631 C CA . ASN B 1 112 ? 16.625 -4.508 -3.371 1 93.81 112 ASN B CA 1
ATOM 2632 C C . ASN B 1 112 ? 17.703 -5.332 -4.07 1 93.81 112 ASN B C 1
ATOM 2634 O O . ASN B 1 112 ? 18.75 -4.801 -4.445 1 93.81 112 ASN B O 1
ATOM 2638 N N . VAL B 1 113 ? 17.469 -6.586 -4.262 1 94.06 113 VAL B N 1
ATOM 2639 C CA . VAL B 1 113 ? 18.391 -7.461 -4.961 1 94.06 113 VAL B CA 1
ATOM 2640 C C . VAL B 1 113 ? 18.5 -7.051 -6.43 1 94.06 113 VAL B C 1
ATOM 2642 O O . VAL B 1 113 ? 19.594 -6.926 -6.973 1 94.06 113 VAL B O 1
ATOM 2645 N N . PHE B 1 114 ? 17.312 -6.789 -6.996 1 90.38 114 PHE B N 1
ATOM 2646 C CA . PHE B 1 114 ? 17.234 -6.445 -8.406 1 90.38 114 PHE B CA 1
ATOM 2647 C C . PHE B 1 114 ? 18.016 -5.164 -8.695 1 90.38 114 PHE B C 1
ATOM 2649 O O . PHE B 1 114 ? 18.688 -5.055 -9.719 1 90.38 114 PHE B O 1
ATOM 2656 N N . PHE B 1 115 ? 18 -4.207 -7.801 1 90.19 115 PHE B N 1
ATOM 2657 C CA . PHE B 1 115 ? 18.578 -2.896 -8.055 1 90.19 115 PHE B CA 1
ATOM 2658 C C . PHE B 1 115 ? 20 -2.812 -7.492 1 90.19 115 PHE B C 1
ATOM 2660 O O . PHE B 1 115 ? 20.672 -1.79 -7.645 1 90.19 115 PHE B O 1
ATOM 2667 N N . ALA B 1 116 ? 20.422 -3.879 -6.809 1 93.5 116 ALA B N 1
ATOM 2668 C CA . ALA B 1 116 ? 21.797 -3.902 -6.332 1 93.5 116 ALA B CA 1
ATOM 2669 C C . ALA B 1 116 ? 22.781 -3.902 -7.504 1 93.5 116 ALA B C 1
ATOM 2671 O O . ALA B 1 116 ? 22.422 -4.273 -8.625 1 93.5 116 ALA B O 1
ATOM 2672 N N . ARG B 1 117 ? 24.062 -3.361 -7.148 1 93.62 117 ARG B N 1
ATOM 2673 C CA . ARG B 1 117 ? 25.125 -3.488 -8.141 1 93.62 117 ARG B CA 1
ATOM 2674 C C . ARG B 1 117 ? 25.328 -4.945 -8.539 1 93.62 117 ARG B C 1
ATOM 2676 O O . ARG B 1 117 ? 25.266 -5.844 -7.695 1 93.62 117 ARG B O 1
ATOM 2683 N N . GLU B 1 118 ? 25.625 -5.062 -9.82 1 94.31 118 GLU B N 1
ATOM 2684 C CA . GLU B 1 118 ? 25.75 -6.418 -10.352 1 94.31 118 GLU B CA 1
ATOM 2685 C C . GLU B 1 118 ? 26.688 -7.27 -9.492 1 94.31 118 GLU B C 1
ATOM 2687 O O . GLU B 1 118 ? 26.391 -8.438 -9.234 1 94.31 118 GLU B O 1
ATOM 2692 N N . ASP B 1 119 ? 27.781 -6.66 -9.062 1 96.12 119 ASP B N 1
ATOM 2693 C CA . ASP B 1 119 ? 28.797 -7.395 -8.305 1 96.12 119 ASP B CA 1
ATOM 2694 C C . ASP B 1 119 ? 28.328 -7.648 -6.875 1 96.12 119 ASP B C 1
ATOM 2696 O O . ASP B 1 119 ? 28.953 -8.414 -6.141 1 96.12 119 ASP B O 1
ATOM 2700 N N . GLN B 1 120 ? 27.234 -7.125 -6.512 1 96.56 120 GLN B N 1
ATOM 2701 C CA . GLN B 1 120 ? 26.766 -7.242 -5.137 1 96.56 120 GLN B CA 1
ATOM 2702 C C . GLN B 1 120 ? 25.453 -8.039 -5.066 1 96.56 120 GLN B C 1
ATOM 2704 O O . GLN B 1 120 ? 24.984 -8.359 -3.977 1 96.56 120 GLN B O 1
ATOM 2709 N N . LYS B 1 121 ? 24.875 -8.422 -6.152 1 95.5 121 LYS B N 1
ATOM 2710 C CA . LYS B 1 121 ? 23.547 -9.047 -6.207 1 95.5 121 LYS B CA 1
ATOM 2711 C C . LYS B 1 121 ? 23.531 -10.367 -5.438 1 95.5 121 LYS B C 1
ATOM 2713 O O . LYS B 1 121 ? 22.609 -10.641 -4.68 1 95.5 121 LYS B O 1
ATOM 2718 N N . LYS B 1 122 ? 24.562 -11.102 -5.66 1 95.94 122 LYS B N 1
ATOM 2719 C CA . LYS B 1 122 ? 24.625 -12.398 -4.988 1 95.94 122 LYS B CA 1
ATOM 2720 C C . LYS B 1 122 ? 24.656 -12.234 -3.471 1 95.94 122 LYS B C 1
ATOM 2722 O O . LYS B 1 122 ? 23.938 -12.93 -2.75 1 95.94 122 LYS B O 1
ATOM 2727 N N . GLU B 1 123 ? 25.469 -11.359 -3.037 1 97.25 123 GLU B N 1
ATOM 2728 C CA . GLU B 1 123 ? 25.609 -11.117 -1.604 1 97.25 123 GLU B CA 1
ATOM 2729 C C . GLU B 1 123 ? 24.312 -10.57 -1.011 1 97.25 123 GLU B C 1
ATOM 2731 O O . GLU B 1 123 ? 23.891 -10.992 0.07 1 97.25 123 GLU B O 1
ATOM 2736 N N . VAL B 1 124 ? 23.672 -9.672 -1.681 1 96.81 124 VAL B N 1
ATOM 2737 C CA . VAL B 1 124 ? 22.422 -9.078 -1.219 1 96.81 124 VAL B CA 1
ATOM 2738 C C . VAL B 1 124 ? 21.328 -10.156 -1.149 1 96.81 124 VAL B C 1
ATOM 2740 O O . VAL B 1 124 ? 20.562 -10.203 -0.188 1 96.81 124 VAL B O 1
ATOM 2743 N N . LEU B 1 125 ? 21.312 -10.984 -2.125 1 97.62 125 LEU B N 1
ATOM 2744 C CA . LEU B 1 125 ? 20.328 -12.062 -2.156 1 97.62 125 LEU B CA 1
ATOM 2745 C C . LEU B 1 125 ? 20.547 -13.031 -1.001 1 97.62 125 LEU B C 1
ATOM 2747 O O . LEU B 1 125 ? 19.594 -13.43 -0.326 1 97.62 125 LEU B O 1
ATOM 2751 N N . GLU B 1 126 ? 21.766 -13.406 -0.789 1 97.56 126 GLU B N 1
ATOM 2752 C CA . GLU B 1 126 ? 22.094 -14.344 0.284 1 97.56 126 GLU B CA 1
ATOM 2753 C C . GLU B 1 126 ? 21.703 -13.773 1.647 1 97.56 126 GLU B C 1
ATOM 2755 O O . GLU B 1 126 ? 21.172 -14.492 2.498 1 97.56 126 GLU B O 1
ATOM 2760 N N . LYS B 1 127 ? 21.984 -12.562 1.785 1 97.44 127 LYS B N 1
ATOM 2761 C CA . LYS B 1 127 ? 21.625 -11.906 3.035 1 97.44 127 LYS B CA 1
ATOM 2762 C C . LYS B 1 127 ? 20.109 -11.891 3.229 1 97.44 127 LYS B C 1
ATOM 2764 O O . LYS B 1 127 ? 19.609 -12.172 4.32 1 97.44 127 LYS B O 1
ATOM 2769 N N . ALA B 1 128 ? 19.359 -11.594 2.188 1 97.62 128 ALA B N 1
ATOM 2770 C CA . ALA B 1 128 ? 17.906 -11.562 2.248 1 97.62 128 ALA B CA 1
ATOM 2771 C C . ALA B 1 128 ? 17.344 -12.945 2.553 1 97.62 128 ALA B C 1
ATOM 2773 O O . ALA B 1 128 ? 16.484 -13.094 3.434 1 97.62 128 ALA B O 1
ATOM 2774 N N . MET B 1 129 ? 17.875 -13.93 1.891 1 97.69 129 MET B N 1
ATOM 2775 C CA . MET B 1 129 ? 17.359 -15.289 1.991 1 97.69 129 MET B CA 1
ATOM 2776 C C . MET B 1 129 ? 17.734 -15.914 3.33 1 97.69 129 MET B C 1
ATOM 2778 O O . MET B 1 129 ? 17.109 -16.875 3.777 1 97.69 129 MET B O 1
ATOM 2782 N N . GLY B 1 130 ? 18.766 -15.383 3.947 1 96.44 130 GLY B N 1
ATOM 2783 C CA . GLY B 1 130 ? 19.219 -15.906 5.227 1 96.44 130 GLY B CA 1
ATOM 2784 C C . GLY B 1 130 ? 18.578 -15.211 6.414 1 96.44 130 GLY B C 1
ATOM 2785 O O . GLY B 1 130 ? 18.75 -15.648 7.555 1 96.44 130 GLY B O 1
ATOM 2786 N N . GLY B 1 131 ? 17.828 -14.18 6.223 1 95.44 131 GLY B N 1
ATOM 2787 C CA . GLY B 1 131 ? 17.297 -13.367 7.305 1 95.44 131 GLY B CA 1
ATOM 2788 C C . GLY B 1 131 ? 15.867 -12.914 7.074 1 95.44 131 GLY B C 1
ATOM 2789 O O . GLY B 1 131 ? 14.922 -13.656 7.363 1 95.44 131 GLY B O 1
ATOM 2790 N N . GLU B 1 132 ? 15.742 -11.805 6.41 1 96.19 132 GLU B N 1
ATOM 2791 C CA . GLU B 1 132 ? 14.469 -11.086 6.348 1 96.19 132 GLU B CA 1
ATOM 2792 C C . GLU B 1 132 ? 13.43 -11.883 5.574 1 96.19 132 GLU B C 1
ATOM 2794 O O . GLU B 1 132 ? 12.25 -11.891 5.934 1 96.19 132 GLU B O 1
ATOM 2799 N N . VAL B 1 133 ? 13.812 -12.562 4.516 1 98.12 133 VAL B N 1
ATOM 2800 C CA . VAL B 1 133 ? 12.852 -13.273 3.672 1 98.12 133 VAL B CA 1
ATOM 2801 C C . VAL B 1 133 ? 12.18 -14.383 4.473 1 98.12 133 VAL B C 1
ATOM 2803 O O . VAL B 1 133 ? 10.953 -14.438 4.562 1 98.12 133 VAL B O 1
ATOM 2806 N N . PRO B 1 134 ? 12.914 -15.266 5.18 1 97.5 134 PRO B N 1
ATOM 2807 C CA . PRO B 1 134 ? 12.25 -16.281 6.008 1 97.5 134 PRO B CA 1
ATOM 2808 C C . PRO B 1 134 ? 11.383 -15.672 7.105 1 97.5 134 PRO B C 1
ATOM 2810 O O . PRO B 1 134 ? 10.305 -16.188 7.398 1 97.5 134 PRO B O 1
ATOM 2813 N N . ARG B 1 135 ? 11.852 -14.641 7.73 1 96.56 135 ARG B N 1
ATOM 2814 C CA . ARG B 1 135 ? 11.07 -13.977 8.773 1 96.56 135 ARG B CA 1
ATOM 2815 C C . ARG B 1 135 ? 9.727 -13.508 8.227 1 96.56 135 ARG B C 1
ATOM 2817 O O . ARG B 1 135 ? 8.688 -13.719 8.867 1 96.56 135 ARG B O 1
ATOM 2824 N N . LEU B 1 136 ? 9.727 -12.898 7.09 1 98 136 LEU B N 1
ATOM 2825 C CA . LEU B 1 136 ? 8.516 -12.367 6.477 1 98 136 LEU B CA 1
ATOM 2826 C C . LEU B 1 136 ? 7.598 -13.5 6.027 1 98 136 LEU B C 1
ATOM 2828 O O . LEU B 1 136 ? 6.375 -13.406 6.156 1 98 136 LEU B O 1
ATOM 2832 N N . LEU B 1 137 ? 8.156 -14.555 5.5 1 98.56 137 LEU B N 1
ATOM 2833 C CA . LEU B 1 137 ? 7.359 -15.703 5.102 1 98.56 137 LEU B CA 1
ATOM 2834 C C . LEU B 1 137 ? 6.68 -16.344 6.309 1 98.56 137 LEU B C 1
ATOM 2836 O O . LEU B 1 137 ? 5.531 -16.781 6.219 1 98.56 137 LEU B O 1
ATOM 2840 N N . GLU B 1 138 ? 7.355 -16.344 7.418 1 97.88 138 GLU B N 1
ATOM 2841 C CA . GLU B 1 138 ? 6.754 -16.859 8.648 1 97.88 138 GLU B CA 1
ATOM 2842 C C . GLU B 1 138 ? 5.582 -15.992 9.094 1 97.88 138 GLU B C 1
ATOM 2844 O O . GLU B 1 138 ? 4.555 -16.516 9.539 1 97.88 138 GLU B O 1
ATOM 2849 N N . LEU B 1 139 ? 5.773 -14.75 9.016 1 97.75 139 LEU B N 1
ATOM 2850 C CA . LEU B 1 139 ? 4.699 -13.828 9.359 1 97.75 139 LEU B CA 1
ATOM 2851 C C . LEU B 1 139 ? 3.49 -14.031 8.453 1 97.75 139 LEU B C 1
ATOM 2853 O O . LEU B 1 139 ? 2.348 -14 8.914 1 97.75 139 LEU B O 1
ATOM 2857 N N . ILE B 1 140 ? 3.705 -14.188 7.18 1 98.69 140 ILE B N 1
ATOM 2858 C CA . ILE B 1 140 ? 2.656 -14.406 6.191 1 98.69 140 ILE B CA 1
ATOM 2859 C C . ILE B 1 140 ? 1.909 -15.703 6.512 1 98.69 140 ILE B C 1
ATOM 2861 O O . ILE B 1 140 ? 0.677 -15.727 6.504 1 98.69 140 ILE B O 1
ATOM 2865 N N . CYS B 1 141 ? 2.658 -16.734 6.844 1 98.44 141 CYS B N 1
ATOM 2866 C CA . CYS B 1 141 ? 2.041 -18.016 7.191 1 98.44 141 CYS B CA 1
ATOM 2867 C C . CYS B 1 141 ? 1.217 -17.891 8.469 1 98.44 141 CYS B C 1
ATOM 2869 O O . CYS B 1 141 ? 0.135 -18.469 8.57 1 98.44 141 CYS B O 1
ATOM 2871 N N . LYS B 1 142 ? 1.748 -17.156 9.422 1 97.81 142 LYS B N 1
ATOM 2872 C CA . LYS B 1 142 ? 0.98 -16.906 10.641 1 97.81 142 LYS B CA 1
ATOM 2873 C C . LYS B 1 142 ? -0.328 -16.188 10.328 1 97.81 142 LYS B C 1
ATOM 2875 O O . LYS B 1 142 ? -1.386 -16.547 10.844 1 97.81 142 LYS B O 1
ATOM 2880 N N . SER B 1 143 ? -0.256 -15.195 9.508 1 98.12 143 SER B N 1
ATOM 2881 C CA . SER B 1 143 ? -1.457 -14.469 9.109 1 98.12 143 SER B CA 1
ATOM 2882 C C . SER B 1 143 ? -2.457 -15.391 8.422 1 98.12 143 SER B C 1
ATOM 2884 O O . SER B 1 143 ? -3.666 -15.273 8.625 1 98.12 143 SER B O 1
ATOM 2886 N N . LEU B 1 144 ? -1.99 -16.297 7.594 1 98.38 144 LEU B N 1
ATOM 2887 C CA . LEU B 1 144 ? -2.861 -17.25 6.906 1 98.38 144 LEU B CA 1
ATOM 2888 C C . LEU B 1 144 ? -3.562 -18.156 7.902 1 98.38 144 LEU B C 1
ATOM 2890 O O . LEU B 1 144 ? -4.727 -18.516 7.711 1 98.38 144 LEU B O 1
ATOM 2894 N N . SER B 1 145 ? -2.834 -18.516 8.93 1 97.75 145 SER B N 1
ATOM 2895 C CA . SER B 1 145 ? -3.428 -19.391 9.93 1 97.75 145 SER B CA 1
ATOM 2896 C C . SER B 1 145 ? -4.578 -18.703 10.656 1 97.75 145 SER B C 1
ATOM 2898 O O . SER B 1 145 ? -5.422 -19.359 11.266 1 97.75 145 SER B O 1
ATOM 2900 N N . GLU B 1 146 ? -4.637 -17.391 10.555 1 97.06 146 GLU B N 1
ATOM 2901 C CA . GLU B 1 146 ? -5.664 -16.594 11.219 1 97.06 146 GLU B CA 1
ATOM 2902 C C . GLU B 1 146 ? -6.781 -16.219 10.242 1 97.06 146 GLU B C 1
ATOM 2904 O O . GLU B 1 146 ? -7.664 -15.438 10.586 1 97.06 146 GLU B O 1
ATOM 2909 N N . SER B 1 147 ? -6.805 -16.766 9.094 1 97.44 147 SER B N 1
ATOM 2910 C CA . SER B 1 147 ? -7.68 -16.312 8.008 1 97.44 147 SER B CA 1
ATOM 2911 C C . SER B 1 147 ? -9.125 -16.734 8.273 1 97.44 147 SER B C 1
ATOM 2913 O O . SER B 1 147 ? -10.055 -16.062 7.824 1 97.44 147 SER B O 1
ATOM 2915 N N . GLY B 1 148 ? -9.375 -17.891 8.953 1 96.56 148 GLY B N 1
ATOM 2916 C CA . GLY B 1 148 ? -10.711 -18.422 9.172 1 96.56 148 GLY B CA 1
ATOM 2917 C C . GLY B 1 148 ? -11.227 -19.25 8.008 1 96.56 148 GLY B C 1
ATOM 2918 O O . GLY B 1 148 ? -12.414 -19.547 7.934 1 96.56 148 GLY B O 1
ATOM 2919 N N . GLY B 1 149 ? -10.359 -19.656 7.023 1 97.19 149 GLY B N 1
ATOM 2920 C CA . GLY B 1 149 ? -10.758 -20.422 5.859 1 97.19 149 GLY B CA 1
ATOM 2921 C C . GLY B 1 149 ? -9.594 -20.828 4.98 1 97.19 149 GLY B C 1
ATOM 2922 O O . GLY B 1 149 ? -8.461 -20.953 5.461 1 97.19 149 GLY B O 1
ATOM 2923 N N . LYS B 1 150 ? -9.883 -21.078 3.721 1 97.19 150 LYS B N 1
ATOM 2924 C CA . LYS B 1 150 ? -8.906 -21.656 2.805 1 97.19 150 LYS B CA 1
ATOM 2925 C C . LYS B 1 150 ? -8.008 -20.578 2.207 1 97.19 150 LYS B C 1
ATOM 2927 O O . LYS B 1 150 ? -6.941 -20.891 1.666 1 97.19 150 LYS B O 1
ATOM 2932 N N . PHE B 1 151 ? -8.5 -19.375 2.297 1 98.81 151 PHE B N 1
ATOM 2933 C CA . PHE B 1 151 ? -7.801 -18.281 1.625 1 98.81 151 PHE B CA 1
ATOM 2934 C C . PHE B 1 151 ? -7.387 -17.203 2.623 1 98.81 151 PHE B C 1
ATOM 2936 O O . PHE B 1 151 ? -7.457 -17.422 3.836 1 98.81 151 PHE B O 1
ATOM 2943 N N . VAL B 1 152 ? -6.883 -16.078 2.197 1 98.88 152 VAL B N 1
ATOM 2944 C CA . VAL B 1 152 ? -6.336 -15.008 3.023 1 98.88 152 VAL B CA 1
ATOM 2945 C C . VAL B 1 152 ? -7.418 -14.469 3.955 1 98.88 152 VAL B C 1
ATOM 2947 O O . VAL B 1 152 ? -7.137 -14.102 5.098 1 98.88 152 VAL B O 1
ATOM 2950 N N . ALA B 1 153 ? -8.625 -14.375 3.441 1 98.69 153 ALA B N 1
ATOM 2951 C CA . ALA B 1 153 ? -9.742 -13.828 4.211 1 98.69 153 ALA B CA 1
ATOM 2952 C C . ALA B 1 153 ? -10.977 -14.711 4.09 1 98.69 153 ALA B C 1
ATOM 2954 O O . ALA B 1 153 ? -12.016 -14.266 3.588 1 98.69 153 ALA B O 1
ATOM 2955 N N . GLY B 1 154 ? -10.891 -15.875 4.672 1 98.12 154 GLY B N 1
ATOM 2956 C CA . GLY B 1 154 ? -12.039 -16.781 4.668 1 98.12 154 GLY B CA 1
ATOM 2957 C C . GLY B 1 154 ? -12.039 -17.719 3.484 1 98.12 154 GLY B C 1
ATOM 2958 O O . GLY B 1 154 ? -11.039 -18.375 3.203 1 98.12 154 GLY B O 1
ATOM 2959 N N . ASN B 1 155 ? -13.195 -17.844 2.824 1 98.12 155 ASN B N 1
ATOM 2960 C CA . ASN B 1 155 ? -13.352 -18.922 1.86 1 98.12 155 ASN B CA 1
ATOM 2961 C C . ASN B 1 155 ? -13.594 -18.391 0.451 1 98.12 155 ASN B C 1
ATOM 2963 O O . ASN B 1 155 ? -14.07 -19.125 -0.419 1 98.12 155 ASN B O 1
ATOM 2967 N N . LYS B 1 156 ? -13.336 -17.156 0.253 1 98.25 156 LYS B N 1
ATOM 2968 C CA . LYS B 1 156 ? -13.367 -16.547 -1.073 1 98.25 156 LYS B CA 1
ATOM 2969 C C . LYS B 1 156 ? -11.992 -16.016 -1.46 1 98.25 156 LYS B C 1
ATOM 2971 O O . LYS B 1 156 ? -11.281 -15.445 -0.624 1 98.25 156 LYS B O 1
ATOM 2976 N N . VAL B 1 157 ? -11.672 -16.203 -2.766 1 98.88 157 VAL B N 1
ATOM 2977 C CA . VAL B 1 157 ? -10.414 -15.648 -3.248 1 98.88 157 VAL B CA 1
ATOM 2978 C C . VAL B 1 157 ? -10.492 -14.125 -3.273 1 98.88 157 VAL B C 1
ATOM 2980 O O . VAL B 1 157 ? -11.477 -13.555 -3.76 1 98.88 157 VAL B O 1
ATOM 2983 N N . THR B 1 158 ? -9.492 -13.438 -2.709 1 98.94 158 THR B N 1
ATOM 2984 C CA . THR B 1 158 ? -9.453 -11.984 -2.637 1 98.94 158 THR B CA 1
ATOM 2985 C C . THR B 1 158 ? -8.156 -11.453 -3.234 1 98.94 158 THR B C 1
ATOM 2987 O O . THR B 1 158 ? -7.305 -12.227 -3.68 1 98.94 158 THR B O 1
ATOM 2990 N N . LEU B 1 159 ? -7.996 -10.141 -3.295 1 98.94 159 LEU B N 1
ATOM 2991 C CA . LEU B 1 159 ? -6.766 -9.508 -3.762 1 98.94 159 LEU B CA 1
ATOM 2992 C C . LEU B 1 159 ? -5.578 -9.938 -2.91 1 98.94 159 LEU B C 1
ATOM 2994 O O . LEU B 1 159 ? -4.453 -10.039 -3.41 1 98.94 159 LEU B O 1
ATOM 2998 N N . GLY B 1 160 ? -5.793 -10.211 -1.628 1 98.94 160 GLY B N 1
ATOM 2999 C CA . GLY B 1 160 ? -4.719 -10.703 -0.78 1 98.94 160 GLY B CA 1
ATOM 3000 C C . GLY B 1 160 ? -4.098 -11.992 -1.288 1 98.94 160 GLY B C 1
ATOM 3001 O O . GLY B 1 160 ? -2.875 -12.156 -1.248 1 98.94 160 GLY B O 1
ATOM 3002 N N . ASP B 1 161 ? -4.914 -12.906 -1.749 1 98.94 161 ASP B N 1
ATOM 3003 C CA . ASP B 1 161 ? -4.418 -14.156 -2.311 1 98.94 161 ASP B CA 1
ATOM 3004 C C . ASP B 1 161 ? -3.605 -13.906 -3.58 1 98.94 161 ASP B C 1
ATOM 3006 O O . ASP B 1 161 ? -2.555 -14.523 -3.781 1 98.94 161 ASP B O 1
ATOM 3010 N N . ILE B 1 162 ? -4.109 -13.039 -4.387 1 98.94 162 ILE B N 1
ATOM 3011 C CA . ILE B 1 162 ? -3.482 -12.719 -5.664 1 98.94 162 ILE B CA 1
ATOM 3012 C C . ILE B 1 162 ? -2.1 -12.109 -5.422 1 98.94 162 ILE B C 1
ATOM 3014 O O . ILE B 1 162 ? -1.118 -12.523 -6.047 1 98.94 162 ILE B O 1
ATOM 3018 N N . CYS B 1 163 ? -2.039 -11.141 -4.52 1 98.94 163 CYS B N 1
ATOM 3019 C CA . CYS B 1 163 ? -0.761 -10.516 -4.199 1 98.94 163 CYS B CA 1
ATOM 3020 C C . CYS B 1 163 ? 0.214 -11.531 -3.617 1 98.94 163 CYS B C 1
ATOM 3022 O O . CYS B 1 163 ? 1.403 -11.516 -3.941 1 98.94 163 CYS B O 1
ATOM 3024 N N . LEU B 1 164 ? -0.295 -12.398 -2.77 1 98.88 164 LEU B N 1
ATOM 3025 C CA . LEU B 1 164 ? 0.547 -13.438 -2.182 1 98.88 164 LEU B CA 1
ATOM 3026 C C . LEU B 1 164 ? 1.117 -14.352 -3.262 1 98.88 164 LEU B C 1
ATOM 3028 O O . LEU B 1 164 ? 2.318 -14.633 -3.275 1 98.88 164 LEU B O 1
ATOM 3032 N N . MET B 1 165 ? 0.285 -14.781 -4.156 1 98.75 165 MET B N 1
ATOM 3033 C CA . MET B 1 165 ? 0.735 -15.648 -5.238 1 98.75 165 MET B CA 1
ATOM 3034 C C . MET B 1 165 ? 1.777 -14.945 -6.102 1 98.75 165 MET B C 1
ATOM 3036 O O . MET B 1 165 ? 2.766 -15.562 -6.512 1 98.75 165 MET B O 1
ATOM 3040 N N . ALA B 1 166 ? 1.566 -13.68 -6.398 1 98 166 ALA B N 1
ATOM 3041 C CA . ALA B 1 166 ? 2.547 -12.914 -7.168 1 98 166 ALA B CA 1
ATOM 3042 C C . ALA B 1 166 ? 3.885 -12.844 -6.434 1 98 166 ALA B C 1
ATOM 3044 O O . ALA B 1 166 ? 4.945 -13 -7.043 1 98 166 ALA B O 1
ATOM 3045 N N . SER B 1 167 ? 3.861 -12.617 -5.113 1 98.19 167 SER B N 1
ATOM 3046 C CA . SER B 1 167 ? 5.074 -12.5 -4.312 1 98.19 167 SER B CA 1
ATOM 3047 C C . SER B 1 167 ? 5.809 -13.836 -4.219 1 98.19 167 SER B C 1
ATOM 3049 O O . SER B 1 167 ? 7.039 -13.875 -4.156 1 98.19 167 SER B O 1
ATOM 3051 N N . MET B 1 168 ? 5.062 -14.945 -4.164 1 97.81 168 MET B N 1
ATOM 3052 C CA . MET B 1 168 ? 5.641 -16.281 -4.086 1 97.81 168 MET B CA 1
ATOM 3053 C C . MET B 1 168 ? 6.547 -16.547 -5.285 1 97.81 168 MET B C 1
ATOM 3055 O O . MET B 1 168 ? 7.492 -17.344 -5.188 1 97.81 168 MET B O 1
ATOM 3059 N N . GLU B 1 169 ? 6.293 -15.898 -6.391 1 95.06 169 GLU B N 1
ATOM 3060 C CA . GLU B 1 169 ? 7.102 -16.109 -7.586 1 95.06 169 GLU B CA 1
ATOM 3061 C C . GLU B 1 169 ? 8.539 -15.641 -7.371 1 95.06 169 GLU B C 1
ATOM 3063 O O . GLU B 1 169 ? 9.477 -16.25 -7.887 1 95.06 169 GLU B O 1
ATOM 3068 N N . ASN B 1 170 ? 8.688 -14.516 -6.676 1 95.31 170 ASN B N 1
ATOM 3069 C CA . ASN B 1 170 ? 10.023 -14.039 -6.348 1 95.31 170 ASN B CA 1
ATOM 3070 C C . ASN B 1 170 ? 10.781 -15.031 -5.469 1 95.31 170 ASN B C 1
ATOM 3072 O O . ASN B 1 170 ? 11.984 -15.234 -5.641 1 95.31 170 ASN B O 1
ATOM 3076 N N . VAL B 1 171 ? 10.07 -15.672 -4.57 1 97.44 171 VAL B N 1
ATOM 3077 C CA . VAL B 1 171 ? 10.648 -16.672 -3.682 1 97.44 171 VAL B CA 1
ATOM 3078 C C . VAL B 1 171 ? 11.07 -17.891 -4.488 1 97.44 171 VAL B C 1
ATOM 3080 O O . VAL B 1 171 ? 12.188 -18.406 -4.32 1 97.44 171 VAL B O 1
ATOM 3083 N N . ARG B 1 172 ? 10.203 -18.312 -5.371 1 95.81 172 ARG B N 1
ATOM 3084 C CA . ARG B 1 172 ? 10.477 -19.469 -6.215 1 95.81 172 ARG B CA 1
ATOM 3085 C C . ARG B 1 172 ? 11.711 -19.234 -7.086 1 95.81 172 ARG B C 1
ATOM 3087 O O . ARG B 1 172 ? 12.508 -20.156 -7.297 1 95.81 172 ARG B O 1
ATOM 3094 N N . ARG B 1 173 ? 11.836 -18.078 -7.602 1 93.38 173 ARG B N 1
ATOM 3095 C CA . ARG B 1 173 ? 12.977 -17.75 -8.445 1 93.38 173 ARG B CA 1
ATOM 3096 C C . ARG B 1 173 ? 14.273 -17.766 -7.645 1 93.38 173 ARG B C 1
ATOM 3098 O O . ARG B 1 173 ? 15.312 -18.188 -8.156 1 93.38 173 ARG B O 1
ATOM 3105 N N . ALA B 1 174 ? 14.227 -17.312 -6.434 1 95.5 174 ALA B N 1
ATOM 3106 C CA . ALA B 1 174 ? 15.414 -17.234 -5.582 1 95.5 174 ALA B CA 1
ATOM 3107 C C . ALA B 1 174 ? 15.812 -18.625 -5.086 1 95.5 174 ALA B C 1
ATOM 3109 O O . ALA B 1 174 ? 17 -18.938 -4.984 1 95.5 174 ALA B O 1
ATOM 3110 N N . ASP B 1 175 ? 14.867 -19.406 -4.758 1 96.5 175 ASP B N 1
ATOM 3111 C CA . ASP B 1 175 ? 15.062 -20.781 -4.27 1 96.5 175 ASP B CA 1
ATOM 3112 C C . ASP B 1 175 ? 13.883 -21.672 -4.656 1 96.5 175 ASP B C 1
ATOM 3114 O O . ASP B 1 175 ? 12.875 -21.719 -3.943 1 96.5 175 ASP B O 1
ATOM 3118 N N . PRO B 1 176 ? 13.992 -22.438 -5.68 1 95.62 176 PRO B N 1
ATOM 3119 C CA . PRO B 1 176 ? 12.883 -23.219 -6.234 1 95.62 176 PRO B CA 1
ATOM 3120 C C . PRO B 1 176 ? 12.367 -24.281 -5.266 1 95.62 176 PRO B C 1
ATOM 3122 O O . PRO B 1 176 ? 11.273 -24.812 -5.453 1 95.62 176 PRO B O 1
ATOM 3125 N N . GLN B 1 177 ? 13.133 -24.578 -4.266 1 97 177 GLN B N 1
ATOM 3126 C CA . GLN B 1 177 ? 12.742 -25.672 -3.383 1 97 177 GLN B CA 1
ATOM 3127 C C . GLN B 1 177 ? 12.133 -25.141 -2.088 1 97 177 GLN B C 1
ATOM 3129 O O . GLN B 1 177 ? 11.508 -25.891 -1.338 1 97 177 GLN B O 1
ATOM 3134 N N . LEU B 1 178 ? 12.305 -23.891 -1.792 1 97.69 178 LEU B N 1
ATOM 3135 C CA . LEU B 1 178 ? 12.016 -23.344 -0.473 1 97.69 178 LEU B CA 1
ATOM 3136 C C . LEU B 1 178 ? 10.531 -23.484 -0.145 1 97.69 178 LEU B C 1
ATOM 3138 O O . LEU B 1 178 ? 10.172 -23.922 0.947 1 97.69 178 LEU B O 1
ATOM 3142 N N . LEU B 1 179 ? 9.648 -23.109 -1.065 1 97.81 179 LEU B N 1
ATOM 3143 C CA . LEU B 1 179 ? 8.211 -23.172 -0.832 1 97.81 179 LEU B CA 1
ATOM 3144 C C . LEU B 1 179 ? 7.766 -24.625 -0.6 1 97.81 179 LEU B C 1
ATOM 3146 O O . LEU B 1 179 ? 6.914 -24.875 0.252 1 97.81 179 LEU B O 1
ATOM 3150 N N . LYS B 1 180 ? 8.328 -25.547 -1.327 1 97.38 180 LYS B N 1
ATOM 3151 C CA . LYS B 1 180 ? 7.965 -26.969 -1.219 1 97.38 180 LYS B CA 1
ATOM 3152 C C . LYS B 1 180 ? 8.414 -27.547 0.118 1 97.38 180 LYS B C 1
ATOM 3154 O O . LYS B 1 180 ? 7.688 -28.328 0.734 1 97.38 180 LYS B O 1
ATOM 3159 N N . THR B 1 181 ? 9.555 -27.156 0.562 1 97.75 181 THR B N 1
ATOM 3160 C CA . THR B 1 181 ? 10.18 -27.828 1.704 1 97.75 181 THR B CA 1
ATOM 3161 C C . THR B 1 181 ? 9.75 -27.156 3.012 1 97.75 181 THR B C 1
ATOM 3163 O O . THR B 1 181 ? 9.602 -27.828 4.035 1 97.75 181 THR B O 1
ATOM 3166 N N . LYS B 1 182 ? 9.547 -25.906 2.992 1 97.62 182 LYS B N 1
ATOM 3167 C CA . LYS B 1 182 ? 9.375 -25.234 4.277 1 97.62 182 LYS B CA 1
ATOM 3168 C C . LYS B 1 182 ? 8.039 -24.5 4.336 1 97.62 182 LYS B C 1
ATOM 3170 O O . LYS B 1 182 ? 7.547 -24.188 5.422 1 97.62 182 LYS B O 1
ATOM 3175 N N . TYR B 1 183 ? 7.473 -24.188 3.244 1 98 183 TYR B N 1
ATOM 3176 C CA . TYR B 1 183 ? 6.273 -23.359 3.25 1 98 183 TYR B CA 1
ATOM 3177 C C . TYR B 1 183 ? 5.191 -23.953 2.363 1 98 183 TYR B C 1
ATOM 3179 O O . TYR B 1 183 ? 4.602 -23.266 1.531 1 98 183 TYR B O 1
ATOM 3187 N N . SER B 1 184 ? 4.934 -25.219 2.568 1 97.25 184 SER B N 1
ATOM 3188 C CA . SER B 1 184 ? 3.973 -25.953 1.755 1 97.25 184 SER B CA 1
ATOM 3189 C C . SER B 1 184 ? 2.564 -25.391 1.916 1 97.25 184 SER B C 1
ATOM 3191 O O . SER B 1 184 ? 1.717 -25.562 1.038 1 97.25 184 SER B O 1
ATOM 3193 N N . THR B 1 185 ? 2.279 -24.703 3.006 1 97.75 185 THR B N 1
ATOM 3194 C CA . THR B 1 185 ? 0.986 -24.062 3.232 1 97.75 185 THR B CA 1
ATOM 3195 C C . THR B 1 185 ? 0.692 -23.031 2.143 1 97.75 185 THR B C 1
ATOM 3197 O O . THR B 1 185 ? -0.459 -22.859 1.737 1 97.75 185 THR B O 1
ATOM 3200 N N . LEU B 1 186 ? 1.701 -22.375 1.709 1 98.62 186 LEU B N 1
ATOM 3201 C CA . LEU B 1 186 ? 1.521 -21.375 0.658 1 98.62 186 LEU B CA 1
ATOM 3202 C C . LEU B 1 186 ? 1.186 -22.047 -0.671 1 98.62 186 LEU B C 1
ATOM 3204 O O . LEU B 1 186 ? 0.361 -21.531 -1.435 1 98.62 186 LEU B O 1
ATOM 3208 N N . LEU B 1 187 ? 1.791 -23.156 -0.943 1 98.12 187 LEU B N 1
ATOM 3209 C CA . LEU B 1 187 ? 1.502 -23.906 -2.154 1 98.12 187 LEU B CA 1
ATOM 3210 C C . LEU B 1 187 ? 0.087 -24.484 -2.115 1 98.12 187 LEU B C 1
ATOM 3212 O O . LEU B 1 187 ? -0.584 -24.562 -3.146 1 98.12 187 LEU B O 1
ATOM 3216 N N . ALA B 1 188 ? -0.284 -24.906 -0.945 1 98.25 188 ALA B N 1
ATOM 3217 C CA . ALA B 1 188 ? -1.647 -25.406 -0.785 1 98.25 188 ALA B CA 1
ATOM 3218 C C . ALA B 1 188 ? -2.67 -24.312 -1.098 1 98.25 188 ALA B C 1
ATOM 3220 O O . ALA B 1 188 ? -3.684 -24.578 -1.752 1 98.25 188 ALA B O 1
ATOM 3221 N N . LEU B 1 189 ? -2.451 -23.109 -0.6 1 98.69 189 LEU B N 1
ATOM 3222 C CA . LEU B 1 189 ? -3.336 -22 -0.913 1 98.69 189 LEU B CA 1
ATOM 3223 C C . LEU B 1 189 ? -3.395 -21.75 -2.418 1 98.69 189 LEU B C 1
ATOM 3225 O O . LEU B 1 189 ? -4.477 -21.594 -2.982 1 98.69 189 LEU B O 1
ATOM 3229 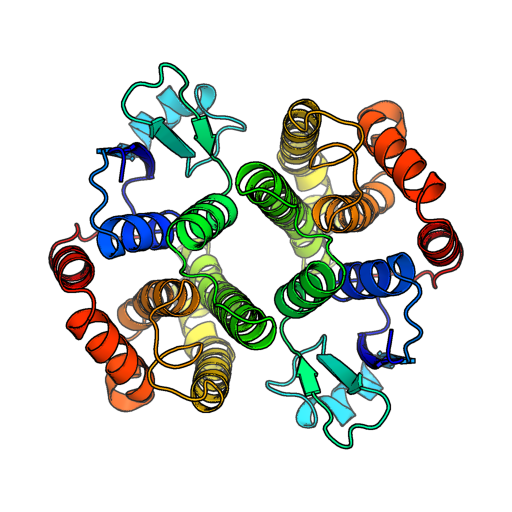N N . GLU B 1 190 ? -2.242 -21.703 -3.027 1 98.62 190 GLU B N 1
ATOM 3230 C CA . GLU B 1 190 ? -2.172 -21.484 -4.469 1 98.62 190 GLU B CA 1
ATOM 3231 C C . GLU B 1 190 ? -2.979 -22.547 -5.223 1 98.62 190 GLU B C 1
ATOM 3233 O O . GLU B 1 190 ? -3.717 -22.219 -6.152 1 98.62 190 GLU B O 1
ATOM 3238 N N . ALA B 1 191 ? -2.848 -23.797 -4.82 1 98.5 191 ALA B N 1
ATOM 3239 C CA . ALA B 1 191 ? -3.586 -24.891 -5.445 1 98.5 191 ALA B CA 1
ATOM 3240 C C . ALA B 1 191 ? -5.094 -24.672 -5.316 1 98.5 191 ALA B C 1
ATOM 3242 O O . ALA B 1 191 ? -5.844 -24.938 -6.258 1 98.5 191 ALA B O 1
ATOM 3243 N N . GLU B 1 192 ? -5.551 -24.281 -4.176 1 98.69 192 GLU B N 1
ATOM 3244 C CA . GLU B 1 192 ? -6.973 -24.016 -3.969 1 98.69 192 GLU B CA 1
ATOM 3245 C C . GLU B 1 192 ? -7.457 -22.875 -4.855 1 98.69 192 GLU B C 1
ATOM 3247 O O . GLU B 1 192 ? -8.57 -22.922 -5.387 1 98.69 192 GLU B O 1
ATOM 3252 N N . VAL B 1 193 ? -6.598 -21.812 -4.953 1 98.88 193 VAL B N 1
ATOM 3253 C CA . VAL B 1 193 ? -6.961 -20.688 -5.824 1 98.88 193 VAL B CA 1
ATOM 3254 C C . VAL B 1 193 ? -7.121 -21.188 -7.258 1 98.88 193 VAL B C 1
ATOM 3256 O O . VAL B 1 193 ? -8.086 -20.828 -7.938 1 98.88 193 VAL B O 1
ATOM 3259 N N . PHE B 1 194 ? -6.246 -22 -7.742 1 98.62 194 PHE B N 1
ATOM 3260 C CA . PHE B 1 194 ? -6.277 -22.484 -9.109 1 98.62 194 PHE B CA 1
ATOM 3261 C C . PHE B 1 194 ? -7.516 -23.344 -9.344 1 98.62 194 PHE B C 1
ATOM 3263 O O . PHE B 1 194 ? -8.086 -23.344 -10.438 1 98.62 194 PHE B O 1
ATOM 3270 N N . LYS B 1 195 ? -7.91 -24.062 -8.352 1 98.31 195 LYS B N 1
ATOM 3271 C CA . LYS B 1 195 ? -9.102 -24.891 -8.469 1 98.31 195 LYS B CA 1
ATOM 3272 C C . LYS B 1 195 ? -10.352 -24.031 -8.688 1 98.31 195 LYS B C 1
ATOM 3274 O O . LYS B 1 195 ? -11.227 -24.406 -9.477 1 98.31 195 LYS B O 1
ATOM 3279 N N . VAL B 1 196 ? -10.43 -22.938 -8.023 1 98 196 VAL B N 1
ATOM 3280 C CA . VAL B 1 196 ? -11.656 -22.156 -8.047 1 98 196 VAL B CA 1
ATOM 3281 C C . VAL B 1 196 ? -11.602 -21.141 -9.188 1 98 196 VAL B C 1
ATOM 3283 O O . VAL B 1 196 ? -12.633 -20.656 -9.648 1 98 196 VAL B O 1
ATOM 3286 N N . LEU B 1 197 ? -10.43 -20.797 -9.648 1 98.5 197 LEU B N 1
ATOM 3287 C CA . LEU B 1 197 ? -10.25 -19.828 -10.719 1 98.5 197 LEU B CA 1
ATOM 3288 C C . LEU B 1 197 ? -9.414 -20.406 -11.852 1 98.5 197 LEU B C 1
ATOM 3290 O O . LEU B 1 197 ? -8.258 -20.016 -12.047 1 98.5 197 LEU B O 1
ATOM 3294 N N . PRO B 1 198 ? -9.984 -21.234 -12.648 1 97.94 198 PRO B N 1
ATOM 3295 C CA . PRO B 1 198 ? -9.227 -21.969 -13.68 1 97.94 198 PRO B CA 1
ATOM 3296 C C . PRO B 1 198 ? -8.609 -21.031 -14.719 1 97.94 198 PRO B C 1
ATOM 3298 O O . PRO B 1 198 ? -7.539 -21.328 -15.258 1 97.94 198 PRO B O 1
ATOM 3301 N N . LYS B 1 199 ? -9.258 -19.922 -15.047 1 97.88 199 LYS B N 1
ATOM 3302 C CA . LYS B 1 199 ? -8.688 -18.984 -16.016 1 97.88 199 LYS B CA 1
ATOM 3303 C C . LYS B 1 199 ? -7.398 -18.359 -15.484 1 97.88 199 LYS B C 1
ATOM 3305 O O . LYS B 1 199 ? -6.461 -18.125 -16.25 1 97.88 199 LYS B O 1
ATOM 3310 N N . LEU B 1 200 ? -7.402 -18.016 -14.242 1 98.62 200 LEU B N 1
ATOM 3311 C CA . LEU B 1 200 ? -6.172 -17.531 -13.609 1 98.62 200 LEU B CA 1
ATOM 3312 C C . LEU B 1 200 ? -5.098 -18.609 -13.633 1 98.62 200 LEU B C 1
ATOM 3314 O O . LEU B 1 200 ? -3.93 -18.328 -13.906 1 98.62 200 LEU B O 1
ATOM 3318 N N . ALA B 1 201 ? -5.496 -19.844 -13.336 1 98.44 201 ALA B N 1
ATOM 3319 C CA . ALA B 1 201 ? -4.562 -20.969 -13.375 1 98.44 201 ALA B CA 1
ATOM 3320 C C . ALA B 1 201 ? -3.924 -21.094 -14.75 1 98.44 201 ALA B C 1
ATOM 3322 O O . ALA B 1 201 ? -2.707 -21.266 -14.867 1 98.44 201 ALA B O 1
ATOM 3323 N N . ASP B 1 202 ? -4.734 -21.016 -15.781 1 97.88 202 ASP B N 1
ATOM 3324 C CA . ASP B 1 202 ? -4.254 -21.109 -17.156 1 97.88 202 ASP B CA 1
ATOM 3325 C C . ASP B 1 202 ? -3.26 -20 -17.469 1 97.88 202 ASP B C 1
ATOM 3327 O O . ASP B 1 202 ? -2.229 -20.234 -18.094 1 97.88 202 ASP B O 1
ATOM 3331 N N . TYR B 1 203 ? -3.576 -18.812 -17.078 1 98.12 203 TYR B N 1
ATOM 3332 C CA . TYR B 1 203 ? -2.689 -17.688 -17.312 1 98.12 203 TYR B CA 1
ATOM 3333 C C . TYR B 1 203 ? -1.328 -17.906 -16.656 1 98.12 203 TYR B C 1
ATOM 3335 O O . TYR B 1 203 ? -0.291 -17.75 -17.312 1 98.12 203 TYR B O 1
ATOM 3343 N N . VAL B 1 204 ? -1.327 -18.281 -15.312 1 97.44 204 VAL B N 1
ATOM 3344 C CA . VAL B 1 204 ? -0.086 -18.438 -14.555 1 97.44 204 VAL B CA 1
ATOM 3345 C C . VAL B 1 204 ? 0.776 -19.531 -15.195 1 97.44 204 VAL B C 1
ATOM 3347 O O . VAL B 1 204 ? 2.002 -19.406 -15.234 1 97.44 204 VAL B O 1
ATOM 3350 N N . LYS B 1 205 ? 0.147 -20.484 -15.789 1 95.19 205 LYS B N 1
ATOM 3351 C CA . LYS B 1 205 ? 0.848 -21.609 -16.391 1 95.19 205 LYS B CA 1
ATOM 3352 C C . LYS B 1 205 ? 1.415 -21.234 -17.766 1 95.19 205 LYS B C 1
ATOM 3354 O O . LYS B 1 205 ? 2.432 -21.781 -18.188 1 95.19 205 LYS B O 1
ATOM 3359 N N . THR B 1 206 ? 0.771 -20.266 -18.438 1 95.62 206 THR B N 1
ATOM 3360 C CA . THR B 1 206 ? 1.102 -20.062 -19.844 1 95.62 206 THR B CA 1
ATOM 3361 C C . THR B 1 206 ? 1.731 -18.703 -20.062 1 95.62 206 THR B C 1
ATOM 3363 O O . THR B 1 206 ? 2.217 -18.406 -21.156 1 95.62 206 THR B O 1
ATOM 3366 N N . ARG B 1 207 ? 1.728 -17.891 -19.078 1 94.19 207 ARG B N 1
ATOM 3367 C CA . ARG B 1 207 ? 2.217 -16.516 -19.25 1 94.19 207 ARG B CA 1
ATOM 3368 C C . ARG B 1 207 ? 3.693 -16.516 -19.641 1 94.19 207 ARG B C 1
ATOM 3370 O O . ARG B 1 207 ? 4.414 -17.484 -19.359 1 94.19 207 ARG B O 1
ATOM 3377 N N . PRO B 1 208 ? 4.121 -15.484 -20.281 1 88.94 208 PRO B N 1
ATOM 3378 C CA . PRO B 1 208 ? 5.516 -15.398 -20.734 1 88.94 208 PRO B CA 1
ATOM 3379 C C . PRO B 1 208 ? 6.508 -15.477 -19.578 1 88.94 208 PRO B C 1
ATOM 3381 O O . PRO B 1 208 ? 6.25 -14.93 -18.5 1 88.94 208 PRO B O 1
ATOM 3384 N N . GLU B 1 209 ? 7.586 -16.156 -19.766 1 88.25 209 GLU B N 1
ATOM 3385 C CA . GLU B 1 209 ? 8.711 -16.109 -18.844 1 88.25 209 GLU B CA 1
ATOM 3386 C C . GLU B 1 209 ? 9.562 -14.867 -19.047 1 88.25 209 GLU B C 1
ATOM 3388 O O . GLU B 1 209 ? 10.164 -14.695 -20.109 1 88.25 209 GLU B O 1
ATOM 3393 N N . THR B 1 210 ? 9.312 -13.945 -18.156 1 81.81 210 THR B N 1
ATOM 3394 C CA . THR B 1 210 ? 10.047 -12.688 -18.297 1 81.81 210 THR B CA 1
ATOM 3395 C C . THR B 1 210 ? 11.195 -12.617 -17.297 1 81.81 210 THR B C 1
ATOM 3397 O O . THR B 1 210 ? 11.039 -12.992 -16.125 1 81.81 210 THR B O 1
ATOM 3400 N N . VAL B 1 211 ? 12.414 -12.883 -17.797 1 64.5 211 VAL B N 1
ATOM 3401 C CA . VAL B 1 211 ? 13.625 -12.859 -17 1 64.5 211 VAL B CA 1
ATOM 3402 C C . VAL B 1 211 ? 13.875 -11.438 -16.484 1 64.5 211 VAL B C 1
ATOM 3404 O O . VAL B 1 211 ? 13.703 -10.469 -17.219 1 64.5 211 VAL B O 1
ATOM 3407 N N . LEU B 1 212 ? 13.711 -11.234 -15.102 1 60.69 212 LEU B N 1
ATOM 3408 C CA . LEU B 1 212 ? 14.141 -9.938 -14.578 1 60.69 212 LEU B CA 1
ATOM 3409 C C . LEU B 1 212 ? 15.656 -9.789 -14.695 1 60.69 212 LEU B C 1
ATOM 3411 O O . LEU B 1 212 ? 16.391 -10.773 -14.633 1 60.69 212 LEU B O 1
#

Solvent-accessible surface area (backbone atoms only — not comparable to full-atom values): 22554 Å² total; per-residue (Å²): 128,83,54,58,49,35,38,39,38,37,54,67,48,53,76,75,46,36,48,41,52,46,53,34,31,53,66,72,47,65,60,45,80,46,60,31,54,73,71,56,37,71,72,45,33,88,80,34,77,88,56,52,72,32,35,37,34,42,26,46,62,93,49,88,60,71,45,79,40,50,42,42,66,19,43,35,48,41,53,26,48,72,71,69,18,50,57,92,44,71,68,31,32,29,41,25,36,27,42,41,46,53,32,50,58,49,43,47,56,52,50,53,28,70,72,36,56,81,93,42,26,64,60,48,42,50,52,34,66,72,43,59,45,53,54,46,53,49,48,51,51,52,51,42,74,67,20,80,48,72,30,41,45,16,83,48,82,32,50,24,43,46,38,43,56,57,41,48,48,59,49,38,72,76,36,74,55,48,49,70,75,74,36,45,67,57,54,52,37,51,52,53,50,32,71,76,26,53,57,30,40,51,44,73,73,62,52,82,88,48,79,128,126,83,53,60,49,35,38,38,39,38,55,65,48,53,75,74,46,36,47,41,51,45,54,34,32,54,66,72,48,65,60,46,79,46,59,32,54,73,70,56,37,71,73,45,34,87,80,33,78,87,55,55,73,34,37,38,37,42,26,45,62,94,49,87,59,70,46,78,38,50,42,44,66,18,43,33,49,40,52,25,49,73,71,68,18,50,58,92,44,70,67,30,32,29,40,26,37,29,42,42,46,53,32,50,57,50,44,47,56,54,49,52,27,69,71,37,56,80,92,41,24,66,60,48,41,51,52,35,64,72,43,59,46,55,54,48,52,49,48,52,52,52,50,40,74,67,19,80,48,73,30,44,45,17,82,47,84,33,50,22,44,47,39,44,56,55,42,47,50,59,49,39,72,76,38,73,55,51,48,70,74,74,36,43,68,58,54,51,37,51,53,54,49,32,69,77,26,53,57,29,39,50,44,72,72,63,53,82,86,50,80,128

Nearest PDB structures (foldseek):
  2c80-assembly1_B  TM=9.667E-01  e=1.463E-18  Schistosoma haematobium
  1u3i-assembly1_A-2  TM=9.649E-01  e=5.280E-18  Schistosoma mansoni
  2caq-assembly1_A-2  TM=9.653E-01  e=1.141E-17  Schistosoma haematobium
  8bhz-assembly1_A-2  TM=9.541E-01  e=2.464E-17  Schistosoma haematobium
  2c8u-assembly1_B  TM=9.587E-01  e=4.117E-17  Schistosoma haematobium

Sequence (424 aa):
MKHRHCTLFYFNVRGRAEAIRMVLHANDVSFEDVRFDKDQWSERKHEFPGGKLPLLQVREEGSQEKKTYTESMAIARVLAKHYSMMGDSEEEYYKIERMIGQCADLDKEFVNVFFAREDQKKEVLEKAMGGEVPRLLELICKSLSESGGKFVAGNKVTLGDICLMASMENVRRADPQLLKTKYSTLLALEAEVFKVLPKLADYVKTRPETVLMKHRHCTLFYFNVRGRAEAIRMVLHANDVSFEDVRFDKDQWSERKHEFPGGKLPLLQVREEGSQEKKTYTESMAIARVLAKHYSMMGDSEEEYYKIERMIGQCADLDKEFVNVFFAREDQKKEVLEKAMGGEVPRLLELICKSLSESGGKFVAGNKVTLGDICLMASMENVRRADPQLLKTKYSTLLALEAEVFKVLPKLADYVKTRPETVL

Secondary structure (DSSP, 8-state):
-PPEEEEEEEESSSGGGHHHHHHHHHTT--EEEEEE-HHHHHHHGGGSGGG---EEEEEETT--PEEEEESHHHHHHHHHHHTT-S-SSHHHHHHHHHHHHHHHHHHHHHHHHHHS-GGGHHHHHHHHHHTHHHHHHHHHHHHHHTSSSSBTTBSS--HHHHHHHHHHHHHHHH-TTHHHHH-HHHHHHHHHHHHH-HHHHHHHHHS-----/-PPEEEEEEEESSSGGGHHHHHHHHHTT--EEEEEE-HHHHHHHGGGSGGG---EEEEEETT--PEEEEESHHHHHHHHHHHTT-S-SSHHHHHHHHHHHHHHHHHHHHHHHHHHS-GGGHHHHHHHHHHTHHHHHHHHHHHHHHTSSSSBTTBSS--HHHHHHHHHHHHHHHH-TTHHHHH-HHHHHHHHHHHHH-HHHHHHHHHS-----

InterPro domains:
  IPR004045 Glutathione S-transferase, N-terminal [PF02798] (8-79)
  IPR004045 Glutathione S-transferase, N-terminal [PS50404] (4-87)
  IPR004046 Glutathione S-transferase, C-terminal [PF14497] (105-207)
  IPR010987 Glutathione S-transferase, C-terminal-like [PS50405] (88-212)
  IPR036249 Thioredoxin-like superfamily [SSF52833] (6-83)
  IPR036282 Glutathione S-transferase, C-terminal domain superfamily [SSF47616] (86-208)
  IPR040079 Glutathione transferase family [SFLDS00019] (5-210)
  IPR050213 Glutathione S-transferase superfamily [PTHR11571] (6-209)

Radius of gyration: 21.31 Å; Cα contacts (8 Å, |Δi|>4): 612; chains: 2; bounding box: 51×57×53 Å

Foldseek 3Di:
DFAKEKEKEEALACPLQVLVVLLCLLQPHDYHYHHDYPVRLVVCLVVDVVSDDTKMWIDTVPDPDIDIDGDSVVSNVVSQVVVVQCDDDPQLNVLLVVLLVLLVQLVVLLVCLVPDDPVCNVVSLVVCVVPVNVVSLVVNVVQCVVQCDLESNHDDHHSSLSSLVVSVVSVCVSPVCCCVPPNVSNVSSVVSSCVVRVSSVVCVVPPDDDDD/DFAKEKEWEEALDCPLQVLVVLLCLLQPHDYHYHHDYPVRLVVCLVVDVVSDDTKMWIDTVPDPDIDIDHDSVVSNVVSLVVRVQCDDDPQLNVLLVVLLVLLVQLVVLLVCLVPDDPVCNVVSLVVCVVPVNVVSLVVNVVCCVVQCDLESNHDDHHSSLSSLVVSVVSVCVSPVCCCVPPNVSNVSSVVSSCVVRVSSVVCVVPPDDDDD